Protein 8CK6 (pdb70)

Nearest PDB structures (foldseek):
  6yaq-assembly1_A  TM=1.002E+00  e=0.000E+00  Zea mays
  8cj9-assembly1_A  TM=9.916E-01  e=4.645E-101  Zea mays
  2qpm-assembly1_A  TM=9.496E-01  e=4.928E-70  Zea mays
  3c0p-assembly1_A  TM=9.517E-01  e=1.942E-69  Zea mays
  2q4w-assembly1_A  TM=9.193E-01  e=8.250E-58  Arabidopsis thaliana

InterPro domains:
  IPR006093 Oxygen oxidoreductase covalent FAD-binding site [PS00862] (68-103)
  IPR006094 FAD linked oxidase, N-terminal [PF01565] (68-212)
  IPR015345 Cytokinin dehydrogenase 1, FAD/cytokinin binding domain [PF09265] (244-527)
  IPR016164 FAD-linked oxidase-like, C-terminal [SSF55103] (244-527)
  IPR016166 FAD-binding domain, PCMH-type [PS51387] (64-243)
  IPR016167 FAD-binding, type PCMH, sub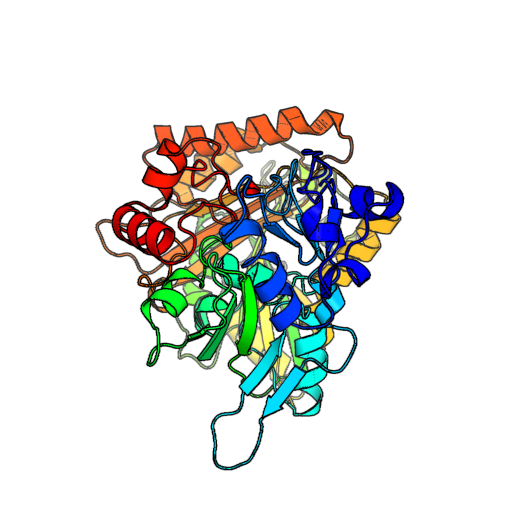domain 1 [G3DSA:3.30.43.10] (49-527)
  IPR016169 FAD-binding, type PCMH, subdomain 2 [G3DSA:3.30.465.10] (119-245)
  IPR016170 Cytokinin dehydrogenase, C-terminal domain superfamily [G3DSA:3.40.462.10] (246-486)
  IPR036318 FAD-binding, type PCMH-like superfamily [SSF56176] (44-242)
  IPR050432 FAD-linked Oxidoreductases in Biosynthesis Pathways [PTHR13878] (38-527)

Organism: Zea mays (NCBI:txid4577)

Solvent-accessible surface area: 20643 Å² total; per-residue (Å²): 113,23,32,62,112,0,97,71,58,77,18,22,99,61,19,119,79,77,85,111,19,14,53,162,3,0,35,9,23,0,83,61,60,182,23,53,7,74,0,5,0,20,0,29,62,30,50,25,0,0,28,0,0,112,33,0,18,110,16,113,62,53,7,32,0,0,28,38,25,87,6,48,26,18,51,4,19,11,3,0,73,47,0,0,0,0,44,9,45,19,4,29,179,37,141,62,42,100,21,36,46,71,146,84,73,106,32,42,0,23,0,2,2,7,24,36,3,8,41,0,2,137,24,0,49,199,91,41,17,1,3,27,3,5,14,35,27,2,51,31,10,0,9,36,10,0,16,31,0,1,20,1,1,4,0,2,50,34,0,0,3,2,34,6,18,66,35,0,36,1,1,1,1,55,1,103,109,15,70,0,18,88,136,91,69,40,53,0,2,18,2,6,0,3,2,9,13,7,2,4,4,9,4,43,0,57,3,84,6,42,112,17,11,114,83,0,22,18,0,19,0,0,4,33,73,13,34,36,0,5,148,13,0,27,72,11,0,68,68,75,140,50,176,60,20,1,41,2,1,4,0,23,6,42,3,22,89,22,12,88,98,29,94,189,63,52,47,18,10,56,38,74,33,16,69,110,0,26,42,10,0,60,153,134,33,107,55,18,0,2,4,0,4,0,0,16,37,22,64,129,49,82,73,142,43,1,76,162,104,8,126,45,3,23,98,93,20,70,31,25,119,49,27,50,13,75,71,56,20,51,6,62,104,0,2,28,22,30,69,80,47,2,122,73,71,108,105,80,55,14,24,123,9,10,7,0,47,13,9,2,2,0,7,83,74,64,5,84,66,0,2,87,8,0,5,101,55,60,0,119,100,9,51,17,32,56,61,8,14,0,8,1,1,3,39,81,87,24,38,93,159,11,6,10,23,17,4,84,30,164,109,125,20,48,6,0,0,2,0,11,0,27,1,13,0,106,50,71,127,64,24,86,89,6,53,180,41,9,127,30,0,55,52,27,5,80,182,36,55,4,79,22,19,17,24,47,9,38,55,84,55,51,92,17,0,100,137,11,4,38,113,30,32,90,100,8,37,99,9,8,68,115,22,1,61,93,7,4,2,8,41,13,17,126,4,37,100,112,134

Sequence (499 aa):
GLPGDLFGLGIASRIRTDSNSTAKAATDFGQMVRAAPEAVFHPATPADIAALVRRFSATSAAPFPVAPRGQGHSWRGQALAPGGVVVDMGSLGRGPRINVSAATGAEPFVDAGGEQLWVDVLRATLRHGLAPRVWTDYLRRLTVGGTLSNAGIGGQAFRHGPQIANVHELDVVTGTGEMMVTCSMDVNSDLFMAALGGLGQFGVITRARIRLEPAPKRVRWVRLAYTDVATFTKDQEFLISNRTSQVGFDYVEGQVQLNRSLVEGPKSTPFFSGADLARLAGLASRTGPTAIYYIEGAMYYTEDTAISVDKKMKALLDQLSFEPGFPFTKDVTFVQFLDRVREEERVLRSAGAWEVPHPWLNLFVPRRSRILDFDDGVFKALLKDANPAGIILMYPMNKDRWDDRMTAMTPATDDDDNVFYAVSFLWSALSADDVPQLERWNKAVLDFCDRSGIECKQYLPHYTSQDGWRRHFGAKWSRIAELKARYDPRALLSPGQRIFPVP

Structure (mmCIF, N/CA/C/O backbone):
data_8CK6
#
_entry.id   8CK6
#
_cell.length_a   101.700
_cell.length_b   101.700
_cell.length_c   128.080
_cell.angle_alpha   90.00
_cell.angle_beta   90.00
_cell.angle_gamma   120.00
#
_symmetry.space_group_name_H-M   'P 65'
#
loop_
_entity.id
_entity.type
_entity.pdbx_description
1 polymer 'cytokinin dehydrogenase'
2 non-polymer 1,2-ETHANEDIOL
3 non-polymer GLYCEROL
4 non-polymer 'FLAVIN-ADENINE DINUCLEOTIDE'
5 non-polymer 2-[[3,5-bis(chloranyl)phenyl]carbamoylamino]-4-methoxy-benzamide
6 water water
#
loop_
_atom_site.group_PDB
_atom_site.id
_atom_site.type_symbol
_atom_site.label_atom_id
_atom_site.label_alt_id
_atom_site.label_comp_id
_atom_site.label_asym_id
_atom_site.label_entity_id
_atom_site.label_seq_id
_atom_site.pdbx_PDB_ins_code
_atom_site.Cartn_x
_atom_site.Cartn_y
_atom_site.Cartn_z
_atom_site.occupancy
_atom_site.B_iso_or_equiv
_atom_site.auth_seq_id
_atom_site.auth_comp_id
_atom_site.auth_asym_id
_atom_site.auth_atom_id
_atom_site.pdbx_PDB_model_num
ATOM 1 N N . GLY A 1 32 ? -73.586 0.969 28.554 1.00 62.58 32 GLY A N 1
ATOM 2 C CA . GLY A 1 32 ? -72.993 0.735 27.241 1.00 61.61 32 GLY A CA 1
ATOM 3 C C . GLY A 1 32 ? -71.913 -0.329 27.248 1.00 62.59 32 GLY A C 1
ATOM 4 O O . GLY A 1 32 ? -72.060 -1.361 26.587 1.00 63.14 32 GLY A O 1
ATOM 5 N N . LEU A 1 33 ? -70.820 -0.083 27.998 1.00 55.35 33 LEU A N 1
ATOM 6 C CA . LEU A 1 33 ? -69.665 -0.986 28.123 1.00 53.37 33 LEU A CA 1
ATOM 7 C C . LEU A 1 33 ? -70.028 -2.345 28.790 1.00 57.95 33 LEU A C 1
ATOM 8 O O . LEU A 1 33 ? -70.995 -2.385 29.562 1.00 57.73 33 LEU A O 1
ATOM 13 N N . PRO A 1 34 ? -69.283 -3.461 28.528 1.00 53.79 34 PRO A N 1
ATOM 14 C CA . PRO A 1 34 ? -69.631 -4.746 29.177 1.00 52.65 34 PRO A CA 1
ATOM 15 C C . PRO A 1 34 ? -69.435 -4.689 30.687 1.00 53.82 34 PRO A C 1
ATOM 16 O O . PRO A 1 34 ? -68.458 -4.104 31.149 1.00 52.24 34 PRO A O 1
ATOM 20 N N . GLY A 1 35 ? -70.378 -5.273 31.437 1.00 49.43 35 GLY A N 1
ATOM 21 C CA . GLY A 1 35 ? -70.353 -5.304 32.895 1.00 47.48 35 GLY A CA 1
ATOM 22 C C . GLY A 1 35 ? -69.063 -5.816 33.501 1.00 49.42 35 GLY A C 1
ATOM 23 O O . GLY A 1 35 ? -68.565 -5.235 34.472 1.00 48.70 35 GLY A O 1
ATOM 24 N N . ASP A 1 36 ? -68.491 -6.886 32.905 1.00 45.51 36 ASP A N 1
ATOM 25 C CA . ASP A 1 36 ? -67.244 -7.532 33.353 1.00 45.93 36 ASP A CA 1
ATOM 26 C C . ASP A 1 36 ? -66.010 -6.612 33.379 1.00 49.87 36 ASP A C 1
ATOM 27 O O . ASP A 1 36 ? -65.070 -6.881 34.132 1.00 50.08 36 ASP A O 1
ATOM 32 N N . LEU A 1 37 ? -66.020 -5.529 32.574 1.00 45.75 37 LEU A N 1
ATOM 33 C CA . LEU A 1 37 ? -64.941 -4.533 32.509 1.00 45.32 37 LEU A CA 1
ATOM 34 C C . LEU A 1 37 ? -64.699 -3.895 33.889 1.00 47.41 37 LEU A C 1
ATOM 35 O O . LEU A 1 37 ? -63.549 -3.668 34.277 1.00 45.23 37 LEU A O 1
ATOM 40 N N . PHE A 1 38 ? -65.788 -3.672 34.650 1.00 45.17 38 PHE A N 1
ATOM 41 C CA . PHE A 1 38 ? -65.734 -3.057 35.974 1.00 45.47 38 PHE A CA 1
ATOM 42 C C . PHE A 1 38 ? -65.316 -4.030 37.100 1.00 49.33 38 PHE A C 1
ATOM 43 O O . PHE A 1 38 ? -65.082 -3.586 38.225 1.00 49.74 38 PHE A O 1
ATOM 51 N N . GLY A 1 39 ? -65.114 -5.305 36.757 1.00 45.01 39 GLY A N 1
ATOM 52 C CA . GLY A 1 39 ? -64.627 -6.323 37.678 1.00 44.37 39 GLY A CA 1
ATOM 53 C C . GLY A 1 39 ? -63.134 -6.560 37.550 1.00 47.58 39 GLY A C 1
ATOM 54 O O . GLY A 1 39 ? -62.542 -7.255 38.383 1.00 47.72 39 GLY A O 1
ATOM 55 N N . LEU A 1 40 ? -62.501 -5.967 36.511 1.00 41.75 40 LEU A N 1
ATOM 56 C CA . LEU A 1 40 ? -61.062 -6.119 36.253 1.00 40.23 40 LEU A CA 1
ATOM 57 C C . LEU A 1 40 ? -60.219 -5.365 37.269 1.00 42.36 40 LEU A C 1
ATOM 58 O O . LEU A 1 40 ? -60.688 -4.382 37.843 1.00 42.63 40 LEU A O 1
ATOM 63 N N . GLY A 1 41 ? -58.956 -5.767 37.419 1.00 37.02 41 GLY A N 1
ATOM 64 C CA . GLY A 1 41 ? -57.998 -5.052 38.259 1.00 37.07 41 GLY A CA 1
ATOM 65 C C . GLY A 1 41 ? -57.750 -3.620 37.773 1.00 42.37 41 GLY A C 1
ATOM 66 O O . GLY A 1 41 ? -57.504 -2.719 38.581 1.00 43.68 41 GLY A O 1
ATOM 67 N N . ILE A 1 42 ? -57.864 -3.385 36.447 1.00 36.30 42 ILE A N 1
ATOM 68 C CA . ILE A 1 42 ? -57.674 -2.045 35.839 1.00 36.19 42 ILE A CA 1
ATOM 69 C C . ILE A 1 42 ? -58.914 -1.120 36.021 1.00 40.61 42 ILE A C 1
ATOM 70 O O . ILE A 1 42 ? -58.832 0.074 35.704 1.00 39.46 42 ILE A O 1
ATOM 75 N N . ALA A 1 43 ? -60.050 -1.665 36.527 1.00 37.59 43 ALA A N 1
ATOM 76 C CA . ALA A 1 43 ? -61.281 -0.881 36.740 1.00 38.57 43 ALA A CA 1
ATOM 77 C C . ALA A 1 43 ? -61.105 0.301 37.732 1.00 41.29 43 ALA A C 1
ATOM 78 O O . ALA A 1 43 ? -61.866 1.259 37.657 1.00 40.60 43 ALA A O 1
ATOM 80 N N . SER A 1 44 ? -60.062 0.251 38.594 1.00 37.88 44 SER A N 1
ATOM 81 C CA . SER A 1 44 ? -59.690 1.325 39.525 1.00 38.98 44 SER A CA 1
ATOM 82 C C . SER A 1 44 ? -59.236 2.592 38.732 1.00 44.75 44 SER A C 1
ATOM 83 O O . SER A 1 44 ? -59.305 3.709 39.256 1.00 44.36 44 SER A O 1
ATOM 86 N N . ARG A 1 45 ? -58.762 2.397 37.481 1.00 39.63 45 ARG A N 1
ATOM 87 C CA . ARG A 1 45 ? -58.278 3.460 36.609 1.00 38.20 45 ARG A CA 1
ATOM 88 C C . ARG A 1 45 ? -59.337 3.912 35.557 1.00 41.93 45 ARG A C 1
ATOM 89 O O . ARG A 1 45 ? -59.035 4.711 34.662 1.00 41.15 45 ARG A O 1
ATOM 97 N N . ILE A 1 46 ? -60.573 3.411 35.672 1.00 38.81 46 ILE A N 1
ATOM 98 C CA . ILE A 1 46 ? -61.663 3.787 34.771 1.00 39.39 46 ILE A CA 1
ATOM 99 C C . ILE A 1 46 ? -62.511 4.910 35.423 1.00 45.66 46 ILE A C 1
ATOM 100 O O . ILE A 1 46 ? -63.076 4.705 36.498 1.00 45.02 46 ILE A O 1
ATOM 105 N N . ARG A 1 47 ? -62.570 6.093 34.779 1.00 41.37 47 ARG A N 1
ATOM 106 C CA . ARG A 1 47 ? -63.358 7.236 35.249 1.00 40.50 47 ARG A CA 1
ATOM 107 C C . ARG A 1 47 ? -64.611 7.328 34.381 1.00 46.57 47 ARG A C 1
ATOM 108 O O . ARG A 1 47 ? -64.507 7.332 33.156 1.00 46.64 47 ARG A O 1
ATOM 116 N N . THR A 1 48 ? -65.802 7.318 35.006 1.00 45.36 48 THR A N 1
ATOM 117 C CA . THR A 1 48 ? -67.093 7.350 34.291 1.00 45.64 48 THR A CA 1
ATOM 118 C C . THR A 1 48 ? -67.955 8.596 34.600 1.00 49.81 48 THR A C 1
ATOM 119 O O . THR A 1 48 ? -69.061 8.706 34.055 1.00 48.55 48 THR A O 1
ATOM 123 N N . ASP A 1 49 ? -67.467 9.512 35.481 1.00 47.58 49 ASP A N 1
ATOM 124 C CA . ASP A 1 49 ? -68.205 10.728 35.832 1.00 47.87 49 ASP A CA 1
ATOM 125 C C . ASP A 1 49 ? -68.238 11.676 34.643 1.00 55.13 49 ASP A C 1
ATOM 126 O O . ASP A 1 49 ? -67.240 11.787 33.915 1.00 54.62 49 ASP A O 1
ATOM 131 N N . SER A 1 50 ? -69.388 12.361 34.457 1.00 52.47 50 SER A N 1
ATOM 132 C CA . SER A 1 50 ? -69.641 13.313 33.377 1.00 51.77 50 SER A CA 1
ATOM 133 C C . SER A 1 50 ? -68.516 14.326 33.239 1.00 53.45 50 SER A C 1
ATOM 134 O O . SER A 1 50 ? -68.076 14.568 32.126 1.00 54.15 50 SER A O 1
ATOM 137 N N . ASN A 1 51 ? -67.971 14.825 34.364 1.00 48.04 51 ASN A N 1
ATOM 138 C CA . ASN A 1 51 ? -66.854 15.772 34.371 1.00 47.29 51 ASN A CA 1
ATOM 139 C C . ASN A 1 51 ? -65.570 15.221 33.738 1.00 49.25 51 ASN A C 1
ATOM 140 O O . ASN A 1 51 ? -64.868 15.958 33.032 1.00 48.48 51 ASN A O 1
ATOM 145 N N . SER A 1 52 ? -65.291 13.920 33.958 1.00 43.58 52 SER A N 1
ATOM 146 C CA . SER A 1 52 ? -64.133 13.224 33.385 1.00 42.41 52 SER A CA 1
ATOM 147 C C . SER A 1 52 ? -64.324 12.962 31.872 1.00 43.95 52 SER A C 1
ATOM 148 O O . SER A 1 52 ? -63.419 13.271 31.087 1.00 43.16 52 SER A O 1
ATOM 151 N N . THR A 1 53 ? -65.495 12.416 31.473 1.00 39.83 53 THR A N 1
ATOM 152 C CA . THR A 1 53 ? -65.803 12.083 30.077 1.00 40.36 53 THR A CA 1
ATOM 153 C C . THR A 1 53 ? -65.930 13.314 29.172 1.00 49.24 53 THR A C 1
ATOM 154 O O . THR A 1 53 ? -65.593 13.229 27.980 1.00 50.59 53 THR A O 1
ATOM 158 N N . ALA A 1 54 ? -66.426 14.449 29.723 1.00 45.28 54 ALA A N 1
ATOM 159 C CA . ALA A 1 54 ? -66.586 15.700 28.986 1.00 44.28 54 ALA A CA 1
ATOM 160 C C . ALA A 1 54 ? -65.225 16.229 28.570 1.00 45.86 54 ALA A C 1
ATOM 161 O O . ALA A 1 54 ? -65.109 16.782 27.484 1.00 46.42 54 ALA A O 1
ATOM 163 N N . LYS A 1 55 ? -64.189 16.027 29.410 1.00 39.49 55 LYS A N 1
ATOM 164 C CA . LYS A 1 55 ? -62.822 16.447 29.120 1.00 38.76 55 LYS A CA 1
ATOM 165 C C . LYS A 1 55 ? -62.199 15.687 27.920 1.00 41.58 55 LYS A C 1
ATOM 166 O O . LYS A 1 55 ? -61.127 16.078 27.439 1.00 41.11 55 LYS A O 1
ATOM 172 N N . ALA A 1 56 ? -62.864 14.603 27.458 1.00 37.03 56 ALA A N 1
ATOM 173 C CA . ALA A 1 56 ? -62.423 13.746 26.347 1.00 35.92 56 ALA A CA 1
ATOM 174 C C . ALA A 1 56 ? -63.497 13.648 25.232 1.00 38.08 56 ALA A C 1
ATOM 175 O O . ALA A 1 56 ? -63.382 12.806 24.344 1.00 36.00 56 ALA A O 1
ATOM 177 N N . ALA A 1 57 ? -64.510 14.543 25.265 1.00 35.44 57 ALA A N 1
ATOM 178 C CA . ALA A 1 57 ? -65.640 14.599 24.328 1.00 35.53 57 ALA A CA 1
ATOM 179 C C . ALA A 1 57 ? -65.413 15.532 23.093 1.00 39.37 57 ALA A C 1
ATOM 180 O O . ALA A 1 57 ? -66.141 15.431 22.101 1.00 38.32 57 ALA A O 1
ATOM 182 N N . THR A 1 58 ? -64.446 16.460 23.179 1.00 35.13 58 THR A N 1
ATOM 183 C CA . THR A 1 58 ? -64.154 17.427 22.105 1.00 34.23 58 THR A CA 1
ATOM 184 C C . THR A 1 58 ? -62.630 17.468 21.854 1.00 35.60 58 THR A C 1
ATOM 185 O O . THR A 1 58 ? -61.870 16.903 22.639 1.00 34.09 58 THR A O 1
ATOM 189 N N . ASP A 1 59 ? -62.184 18.201 20.811 1.00 30.05 59 ASP A N 1
ATOM 190 C CA . ASP A 1 59 ? -60.752 18.347 20.543 1.00 28.28 59 ASP A CA 1
ATOM 191 C C . ASP A 1 59 ? -60.419 19.808 20.216 1.00 31.14 59 ASP A C 1
ATOM 192 O O . ASP A 1 59 ? -61.298 20.673 20.292 1.00 29.18 59 ASP A O 1
ATOM 197 N N . PHE A 1 60 ? -59.190 20.071 19.776 1.00 26.99 60 PHE A N 1
ATOM 198 C CA . PHE A 1 60 ? -58.751 21.413 19.392 1.00 26.86 60 PHE A CA 1
ATOM 199 C C . PHE A 1 60 ? -59.607 22.051 18.254 1.00 30.30 60 PHE A C 1
ATOM 200 O O . PHE A 1 60 ? -59.717 23.283 18.175 1.00 28.31 60 PHE A O 1
ATOM 208 N N . GLY A 1 61 ? -60.208 21.211 17.408 1.00 26.67 61 GLY A N 1
ATOM 209 C CA . GLY A 1 61 ? -61.046 21.679 16.310 1.00 27.24 61 GLY A CA 1
ATOM 210 C C . GLY A 1 61 ? -62.302 22.396 16.754 1.00 32.82 61 GLY A C 1
ATOM 211 O O . GLY A 1 61 ? -62.745 23.323 16.077 1.00 31.93 61 GLY A O 1
ATOM 212 N N . GLN A 1 62 ? -62.876 21.962 17.894 1.00 31.50 62 GLN A N 1
ATOM 213 C CA . GLN A 1 62 ? -64.102 22.506 18.518 1.00 32.09 62 GLN A CA 1
ATOM 214 C C . GLN A 1 62 ? -65.298 22.442 17.569 1.00 37.07 62 GLN A C 1
ATOM 215 O O . GLN A 1 62 ? -66.142 23.323 17.571 1.00 38.44 62 GLN A O 1
ATOM 221 N N . MET A 1 63 ? -65.379 21.386 16.766 1.00 34.69 63 MET A N 1
ATOM 222 C CA . MET A 1 63 ? -66.475 21.227 15.813 1.00 33.92 63 MET A CA 1
ATOM 223 C C . MET A 1 63 ? -67.188 19.901 16.014 1.00 45.19 63 MET A C 1
ATOM 224 O O . MET A 1 63 ? -68.387 19.831 15.766 1.00 45.42 63 MET A O 1
ATOM 229 N N . VAL A 1 64 ? -66.439 18.840 16.390 1.00 45.84 64 VAL A N 1
ATOM 230 C CA . VAL A 1 64 ? -66.957 17.474 16.589 1.00 46.99 64 VAL A CA 1
ATOM 231 C C . VAL A 1 64 ? -67.113 17.217 18.089 1.00 53.12 64 VAL A C 1
ATOM 232 O O . VAL A 1 64 ? -66.157 17.386 18.851 1.00 52.81 64 VAL A O 1
ATOM 236 N N . ARG A 1 65 ? -68.314 16.812 18.513 1.00 50.28 65 ARG A N 1
ATOM 237 C CA . ARG A 1 65 ? -68.559 16.493 19.917 1.00 49.92 65 ARG A CA 1
ATOM 238 C C . ARG A 1 65 ? -69.103 15.065 20.024 1.00 53.01 65 ARG A C 1
ATOM 239 O O . ARG A 1 65 ? -70.136 14.755 19.426 1.00 53.30 65 ARG A O 1
ATOM 247 N N . ALA A 1 66 ? -68.364 14.183 20.733 1.00 46.60 66 ALA A N 1
ATOM 248 C CA . ALA A 1 66 ? -68.731 12.774 20.912 1.00 44.32 66 ALA A CA 1
ATOM 249 C C . ALA A 1 66 ? -68.085 12.230 22.184 1.00 44.86 66 ALA A C 1
ATOM 250 O O . ALA A 1 66 ? -66.924 11.800 22.162 1.00 42.39 66 ALA A O 1
ATOM 252 N N . ALA A 1 67 ? -68.825 12.307 23.315 1.00 39.88 67 ALA A N 1
ATOM 253 C CA . ALA A 1 67 ? -68.342 11.836 24.615 1.00 38.16 67 ALA A CA 1
ATOM 254 C C . ALA A 1 67 ? -68.120 10.324 24.641 1.00 37.97 67 ALA A C 1
ATOM 255 O O . ALA A 1 67 ? -68.930 9.585 24.083 1.00 38.29 67 ALA A O 1
ATOM 257 N N . PRO A 1 68 ? -67.043 9.825 25.274 1.00 33.22 68 PRO A N 1
ATOM 258 C CA . PRO A 1 68 ? -66.879 8.371 25.356 1.00 33.40 68 PRO A CA 1
ATOM 259 C C . PRO A 1 68 ? -67.733 7.824 26.514 1.00 39.90 68 PRO A C 1
ATOM 260 O O . PRO A 1 68 ? -68.249 8.600 27.327 1.00 38.41 68 PRO A O 1
ATOM 264 N N . GLU A 1 69 ? -67.833 6.488 26.621 1.00 37.94 69 GLU A N 1
ATOM 265 C CA . GLU A 1 69 ? -68.530 5.843 27.731 1.00 37.59 69 GLU A CA 1
ATOM 266 C C . GLU A 1 69 ? -67.697 5.998 29.000 1.00 42.24 69 GLU A C 1
ATOM 267 O O . GLU A 1 69 ? -68.256 6.130 30.092 1.00 43.57 69 GLU A O 1
ATOM 273 N N . ALA A 1 70 ? -66.356 6.039 28.854 1.00 36.20 70 ALA A N 1
ATOM 274 C CA . ALA A 1 70 ? -65.438 6.183 29.983 1.00 35.39 70 ALA A CA 1
ATOM 275 C C . ALA A 1 70 ? -64.109 6.705 29.515 1.00 36.57 70 ALA A C 1
ATOM 276 O O . ALA A 1 70 ? -63.786 6.613 28.333 1.00 34.79 70 ALA A O 1
ATOM 278 N N . VAL A 1 71 ? -63.323 7.218 30.451 1.00 33.34 71 VAL A N 1
ATOM 279 C CA . VAL A 1 71 ? -61.955 7.665 30.214 1.00 32.62 71 VAL A CA 1
ATOM 280 C C . VAL A 1 71 ? -61.089 6.775 31.094 1.00 37.84 71 VAL A C 1
ATOM 281 O O . VAL A 1 71 ? -61.348 6.649 32.308 1.00 36.65 71 VAL A O 1
ATOM 285 N N . PHE A 1 72 ? -60.082 6.132 30.471 1.00 32.62 72 PHE A N 1
ATOM 286 C CA . PHE A 1 72 ? -59.151 5.251 31.148 1.00 30.65 72 PHE A CA 1
ATOM 287 C C . PHE A 1 72 ? -57.913 6.035 31.437 1.00 35.24 72 PHE A C 1
ATOM 288 O O . PHE A 1 72 ? -57.412 6.758 30.564 1.00 35.51 72 PHE A O 1
ATOM 296 N N . HIS A 1 73 ? -57.440 5.933 32.687 1.00 31.21 73 HIS A N 1
ATOM 297 C CA . HIS A 1 73 ? -56.259 6.616 33.180 1.00 32.03 73 HIS A CA 1
ATOM 298 C C . HIS A 1 73 ? -55.203 5.558 33.553 1.00 37.78 73 HIS A C 1
ATOM 299 O O . HIS A 1 73 ? -55.035 5.246 34.734 1.00 39.42 73 HIS A O 1
ATOM 306 N N . PRO A 1 74 ? -54.491 4.982 32.558 1.00 32.28 74 PRO A N 1
ATOM 307 C CA . PRO A 1 74 ? -53.517 3.926 32.865 1.00 31.78 74 PRO A CA 1
ATOM 308 C C . PRO A 1 74 ? -52.318 4.405 33.668 1.00 37.65 74 PRO A C 1
ATOM 309 O O . PRO A 1 74 ? -51.736 5.454 33.368 1.00 37.12 74 PRO A O 1
ATOM 313 N N . ALA A 1 75 ? -51.911 3.608 34.668 1.00 33.37 75 ALA A N 1
ATOM 314 C CA . ALA A 1 75 ? -50.726 3.948 35.438 1.00 32.60 75 ALA A CA 1
ATOM 315 C C . ALA A 1 75 ? -49.503 3.473 34.668 1.00 34.53 75 ALA A C 1
ATOM 316 O O . ALA A 1 75 ? -48.411 4.006 34.854 1.00 35.09 75 ALA A O 1
ATOM 318 N N . THR A 1 76 ? -49.675 2.447 33.816 1.00 30.00 76 THR A N 1
ATOM 319 C CA . THR A 1 76 ? -48.548 1.850 33.077 1.00 30.88 76 THR A CA 1
ATOM 320 C C . THR A 1 76 ? -48.972 1.418 31.663 1.00 33.43 76 THR A C 1
ATOM 321 O O . THR A 1 76 ? -50.157 1.147 31.456 1.00 34.11 76 THR A O 1
ATOM 325 N N . PRO A 1 77 ? -48.018 1.209 30.726 1.00 30.64 77 PRO A N 1
ATOM 326 C CA . PRO A 1 77 ? -48.393 0.651 29.414 1.00 30.52 77 PRO A CA 1
ATOM 327 C C . PRO A 1 77 ? -49.080 -0.739 29.517 1.00 34.43 77 PRO A C 1
ATOM 328 O O . PRO A 1 77 ? -49.940 -1.037 28.698 1.00 32.85 77 PRO A O 1
ATOM 332 N N . ALA A 1 78 ? -48.734 -1.579 30.537 1.00 32.88 78 ALA A N 1
ATOM 333 C CA . ALA A 1 78 ? -49.390 -2.897 30.747 1.00 32.78 78 ALA A CA 1
ATOM 334 C C . ALA A 1 78 ? -50.909 -2.738 30.995 1.00 34.29 78 ALA A C 1
ATOM 335 O O . ALA A 1 78 ? -51.683 -3.577 30.537 1.00 32.93 78 ALA A O 1
ATOM 337 N N . ASP A 1 79 ? -51.338 -1.627 31.661 1.00 32.02 79 ASP A N 1
ATOM 338 C CA . ASP A 1 79 ? -52.770 -1.325 31.869 1.00 31.21 79 ASP A CA 1
ATOM 339 C C . ASP A 1 79 ? -53.463 -1.088 30.526 1.00 31.34 79 ASP A C 1
ATOM 340 O O . ASP A 1 79 ? -54.612 -1.507 30.355 1.00 30.89 79 ASP A O 1
ATOM 345 N N . ILE A 1 80 ? -52.790 -0.398 29.580 1.00 28.78 80 ILE A N 1
ATOM 346 C CA . ILE A 1 80 ? -53.353 -0.187 28.222 1.00 27.59 80 ILE A CA 1
ATOM 347 C C . ILE A 1 80 ? -53.530 -1.551 27.529 1.00 31.41 80 ILE A C 1
ATOM 348 O O . ILE A 1 80 ? -54.599 -1.829 26.992 1.00 31.70 80 ILE A O 1
ATOM 353 N N . ALA A 1 81 ? -52.489 -2.404 27.563 1.00 30.21 81 ALA A N 1
ATOM 354 C CA . ALA A 1 81 ? -52.556 -3.771 26.995 1.00 30.50 81 ALA A CA 1
ATOM 355 C C . ALA A 1 81 ? -53.742 -4.558 27.566 1.00 33.36 81 ALA A C 1
ATOM 356 O O . ALA A 1 81 ? -54.490 -5.157 26.793 1.00 32.73 81 ALA A O 1
ATOM 358 N N . ALA A 1 82 ? -53.960 -4.480 28.906 1.00 30.90 82 ALA A N 1
ATOM 359 C CA . ALA A 1 82 ? -55.061 -5.168 29.601 1.00 30.69 82 ALA A CA 1
ATOM 360 C C . ALA A 1 82 ? -56.410 -4.658 29.141 1.00 33.57 82 ALA A C 1
ATOM 361 O O . ALA A 1 82 ? -57.304 -5.470 28.896 1.00 31.42 82 ALA A O 1
ATOM 363 N N . LEU A 1 83 ? -56.554 -3.312 28.950 1.00 30.55 83 LEU A N 1
ATOM 364 C CA . LEU A 1 83 ? -57.812 -2.753 28.425 1.00 30.10 83 LEU A CA 1
ATOM 365 C C . LEU A 1 83 ? -58.068 -3.225 27.003 1.00 31.96 83 LEU A C 1
ATOM 366 O O . LEU A 1 83 ? -59.193 -3.645 26.701 1.00 31.23 83 LEU A O 1
ATOM 371 N N . VAL A 1 84 ? -57.031 -3.135 26.111 1.00 29.07 84 VAL A N 1
ATOM 372 C CA . VAL A 1 84 ? -57.165 -3.533 24.700 1.00 29.06 84 VAL A CA 1
ATOM 373 C C . VAL A 1 84 ? -57.502 -5.045 24.585 1.00 33.43 84 VAL A C 1
ATOM 374 O O . VAL A 1 84 ? -58.395 -5.409 23.817 1.00 31.20 84 VAL A O 1
ATOM 378 N N A ARG A 1 85 ? -56.801 -5.890 25.367 0.50 31.39 85 ARG A N 1
ATOM 379 N N B ARG A 1 85 ? -56.798 -5.897 25.360 0.50 31.70 85 ARG A N 1
ATOM 380 C CA A ARG A 1 85 ? -56.992 -7.345 25.420 0.50 31.98 85 ARG A CA 1
ATOM 381 C CA B ARG A 1 85 ? -57.026 -7.348 25.370 0.50 32.42 85 ARG A CA 1
ATOM 382 C C A ARG A 1 85 ? -58.425 -7.686 25.829 0.50 36.06 85 ARG A C 1
ATOM 383 C C B ARG A 1 85 ? -58.449 -7.681 25.812 0.50 36.22 85 ARG A C 1
ATOM 384 O O A ARG A 1 85 ? -59.032 -8.561 25.215 0.50 35.71 85 ARG A O 1
ATOM 385 O O B ARG A 1 85 ? -59.075 -8.546 25.202 0.50 35.81 85 ARG A O 1
ATOM 400 N N . PHE A 1 86 ? -58.970 -6.970 26.840 1.00 33.38 86 PHE A N 1
ATOM 401 C CA . PHE A 1 86 ? -60.346 -7.176 27.334 1.00 33.03 86 PHE A CA 1
ATOM 402 C C . PHE A 1 86 ? -61.348 -6.892 26.219 1.00 35.51 86 PHE A C 1
ATOM 403 O O . PHE A 1 86 ? -62.192 -7.737 25.947 1.00 35.08 86 PHE A O 1
ATOM 411 N N . SER A 1 87 ? -61.239 -5.723 25.562 1.00 32.56 87 SER A N 1
ATOM 412 C CA . SER A 1 87 ? -62.100 -5.375 24.429 1.00 32.84 87 SER A CA 1
ATOM 413 C C . SER A 1 87 ? -61.957 -6.387 23.277 1.00 37.72 87 SER A C 1
ATOM 414 O O . SER A 1 87 ? -62.969 -6.850 22.741 1.00 37.31 87 SER A O 1
ATOM 417 N N . ALA A 1 88 ? -60.710 -6.747 22.920 1.00 35.56 88 ALA A N 1
ATOM 418 C CA . ALA A 1 88 ? -60.426 -7.661 21.806 1.00 36.12 88 ALA A CA 1
ATOM 419 C C . ALA A 1 88 ? -60.942 -9.067 22.015 1.00 42.79 88 ALA A C 1
ATOM 420 O O . ALA A 1 88 ? -61.220 -9.750 21.025 1.00 43.39 88 ALA A O 1
ATOM 422 N N . THR A 1 89 ? -61.056 -9.517 23.285 1.00 39.83 89 THR A N 1
ATOM 423 C CA . THR A 1 89 ? -61.537 -10.876 23.578 1.00 40.31 89 THR A CA 1
ATOM 424 C C . THR A 1 89 ? -63.018 -10.901 24.013 1.00 46.36 89 THR A C 1
ATOM 425 O O . THR A 1 89 ? -63.568 -11.989 24.200 1.00 46.88 89 THR A O 1
ATOM 429 N N . SER A 1 90 ? -63.661 -9.725 24.174 1.00 43.93 90 SER A N 1
ATOM 430 C CA . SER A 1 90 ? -65.058 -9.659 24.626 1.00 45.28 90 SER A CA 1
ATOM 431 C C . SER A 1 90 ? -66.092 -10.035 23.549 1.00 51.49 90 SER A C 1
ATOM 432 O O . SER A 1 90 ? -65.776 -10.077 22.355 1.00 50.50 90 SER A O 1
ATOM 435 N N . ALA A 1 91 ? -67.330 -10.320 24.000 1.00 50.87 91 ALA A N 1
ATOM 436 C CA . ALA A 1 91 ? -68.490 -10.664 23.170 1.00 51.76 91 ALA A CA 1
ATOM 437 C C . ALA A 1 91 ? -68.984 -9.409 22.445 1.00 56.47 91 ALA A C 1
ATOM 438 O O . ALA A 1 91 ? -69.532 -9.498 21.342 1.00 56.75 91 ALA A O 1
ATOM 440 N N . ALA A 1 92 ? -68.774 -8.242 23.075 1.00 52.75 92 ALA A N 1
ATOM 441 C CA . ALA A 1 92 ? -69.153 -6.933 22.546 1.00 52.34 92 ALA A CA 1
ATOM 442 C C . ALA A 1 92 ? -67.911 -5.990 22.515 1.00 52.62 92 ALA A C 1
ATOM 443 O O . ALA A 1 92 ? -67.754 -5.146 23.405 1.00 50.95 92 ALA A O 1
ATOM 445 N N . PRO A 1 93 ? -66.998 -6.160 21.520 1.00 48.64 93 PRO A N 1
ATOM 446 C CA . PRO A 1 93 ? -65.796 -5.289 21.450 1.00 47.41 93 PRO A CA 1
ATOM 447 C C . PRO A 1 93 ? -66.125 -3.805 21.396 1.00 48.15 93 PRO A C 1
ATOM 448 O O . PRO A 1 93 ? -67.099 -3.394 20.751 1.00 49.06 93 PRO A O 1
ATOM 452 N N . PHE A 1 94 ? -65.322 -3.003 22.084 1.00 40.16 94 PHE A N 1
ATOM 453 C CA . PHE A 1 94 ? -65.573 -1.575 22.129 1.00 37.83 94 PHE A CA 1
ATOM 454 C C . PHE A 1 94 ? -64.386 -0.758 21.630 1.00 39.97 94 PHE A C 1
ATOM 455 O O . PHE A 1 94 ? -63.242 -1.163 21.849 1.00 38.00 94 PHE A O 1
ATOM 463 N N . PRO A 1 95 ? -64.649 0.426 21.011 1.00 36.50 95 PRO A N 1
ATOM 464 C CA . PRO A 1 95 ? -63.533 1.281 20.558 1.00 35.86 95 PRO A CA 1
ATOM 465 C C . PRO A 1 95 ? -62.634 1.762 21.687 1.00 36.85 95 PRO A C 1
ATOM 466 O O . PRO A 1 95 ? -63.089 1.998 22.809 1.00 35.76 95 PRO A O 1
ATOM 470 N N . VAL A 1 96 ? -61.339 1.868 21.381 1.00 31.55 96 VAL A N 1
ATOM 471 C CA . VAL A 1 96 ? -60.311 2.336 22.296 1.00 31.53 96 VAL A CA 1
ATOM 472 C C . VAL A 1 96 ? -59.534 3.404 21.533 1.00 34.42 96 VAL A C 1
ATOM 473 O O . VAL A 1 96 ? -58.970 3.114 20.469 1.00 33.17 96 VAL A O 1
ATOM 477 N N . ALA A 1 97 ? -59.532 4.641 22.052 1.00 30.54 97 ALA A N 1
ATOM 478 C CA . ALA A 1 97 ? -58.811 5.725 21.399 1.00 29.97 97 ALA A CA 1
ATOM 479 C C . ALA A 1 97 ? -57.826 6.399 22.320 1.00 32.92 97 ALA A C 1
ATOM 480 O O . ALA A 1 97 ? -58.244 7.049 23.281 1.00 33.79 97 ALA A O 1
ATOM 482 N N . PRO A 1 98 ? -56.502 6.297 22.076 1.00 28.01 98 PRO A N 1
ATOM 483 C CA . PRO A 1 98 ? -55.578 7.058 22.926 1.00 26.90 98 PRO A CA 1
ATOM 484 C C . PRO A 1 98 ? -55.771 8.551 22.658 1.00 30.71 98 PRO A C 1
ATOM 485 O O . PRO A 1 98 ? -56.089 8.944 21.538 1.00 30.82 98 PRO A O 1
ATOM 489 N N . ARG A 1 99 ? -55.610 9.365 23.685 1.00 27.89 99 ARG A N 1
ATOM 490 C CA . ARG A 1 99 ? -55.722 10.812 23.562 1.00 27.37 99 ARG A CA 1
ATOM 491 C C . ARG A 1 99 ? -54.472 11.392 24.155 1.00 30.38 99 ARG A C 1
ATOM 492 O O . ARG A 1 99 ? -54.170 11.137 25.326 1.00 30.69 99 ARG A O 1
ATOM 500 N N . GLY A 1 100 ? -53.733 12.121 23.325 1.00 25.95 100 GLY A N 1
ATOM 501 C CA . GLY A 1 100 ? -52.538 12.832 23.731 1.00 26.16 100 GLY A CA 1
ATOM 502 C C . GLY A 1 100 ? -52.986 14.166 24.302 1.00 31.97 100 GLY A C 1
ATOM 503 O O . GLY A 1 100 ? -53.608 14.216 25.370 1.00 31.93 100 GLY A O 1
ATOM 504 N N . GLN A 1 101 ? -52.758 15.240 23.552 1.00 26.89 101 GLN A N 1
ATOM 505 C CA . GLN A 1 101 ? -53.162 16.588 23.939 1.00 25.48 101 GLN A CA 1
ATOM 506 C C . GLN A 1 101 ? -54.469 17.010 23.261 1.00 29.00 101 GLN A C 1
ATOM 507 O O . GLN A 1 101 ? -54.961 18.117 23.499 1.00 28.41 101 GLN A O 1
ATOM 513 N N . GLY A 1 102 ? -55.035 16.121 22.440 1.00 25.23 102 GLY A N 1
ATOM 514 C CA . GLY A 1 102 ? -56.257 16.420 21.691 1.00 25.40 102 GLY A CA 1
ATOM 515 C C . GLY A 1 102 ? -56.050 17.527 20.668 1.00 29.38 102 GLY A C 1
ATOM 516 O O . GLY A 1 102 ? -56.994 18.256 20.329 1.00 27.54 102 GLY A O 1
ATOM 517 N N . HIS A 1 103 ? -54.804 17.661 20.168 1.00 26.24 103 HIS A N 1
ATOM 518 C CA . HIS A 1 103 ? -54.464 18.650 19.150 1.00 26.22 103 HIS A CA 1
ATOM 519 C C . HIS A 1 103 ? -54.736 18.169 17.724 1.00 34.22 103 HIS A C 1
ATOM 520 O O . HIS A 1 103 ? -53.880 18.275 16.847 1.00 39.13 103 HIS A O 1
ATOM 527 N N . SER A 1 104 ? -55.894 17.550 17.533 1.00 29.39 104 SER A N 1
ATOM 528 C CA . SER A 1 104 ? -56.433 17.086 16.274 1.00 29.17 104 SER A CA 1
ATOM 529 C C . SER A 1 104 ? -57.753 17.842 16.157 1.00 30.73 104 SER A C 1
ATOM 530 O O . SER A 1 104 ? -58.213 18.397 17.158 1.00 28.94 104 SER A O 1
ATOM 533 N N . TRP A 1 105 ? -58.293 17.985 14.953 1.00 26.95 105 TRP A N 1
ATOM 534 C CA . TRP A 1 105 ? -59.473 18.827 14.775 1.00 27.25 105 TRP A CA 1
ATOM 535 C C . TRP A 1 105 ? -60.630 18.158 14.035 1.00 30.76 105 TRP A C 1
ATOM 536 O O . TRP A 1 105 ? -61.635 18.820 13.777 1.00 30.15 105 TRP A O 1
ATOM 547 N N . ARG A 1 106 ? -60.535 16.845 13.750 1.00 27.01 106 ARG A N 1
ATOM 548 C CA . ARG A 1 106 ? -61.623 16.155 13.049 1.00 26.42 106 ARG A CA 1
ATOM 549 C C . ARG A 1 106 ? -62.180 14.942 13.827 1.00 31.29 106 ARG A C 1
ATOM 550 O O . ARG A 1 106 ? -62.730 14.024 13.208 1.00 30.89 106 ARG A O 1
ATOM 558 N N . GLY A 1 107 ? -62.030 14.945 15.163 1.00 27.88 107 GLY A N 1
ATOM 559 C CA . GLY A 1 107 ? -62.528 13.867 16.018 1.00 27.08 107 GLY A CA 1
ATOM 560 C C . GLY A 1 107 ? -61.701 12.591 16.012 1.00 31.09 107 GLY A C 1
ATOM 561 O O . GLY A 1 107 ? -62.190 11.528 16.426 1.00 30.23 107 GLY A O 1
ATOM 562 N N . GLN A 1 108 ? -60.430 12.684 15.594 1.00 26.79 108 GLN A N 1
ATOM 563 C CA . GLN A 1 108 ? -59.548 11.515 15.528 1.00 26.69 108 GLN A CA 1
ATOM 564 C C . GLN A 1 108 ? -59.295 10.837 16.894 1.00 31.51 108 GLN A C 1
ATOM 565 O O . GLN A 1 108 ? -59.056 9.634 16.927 1.00 30.12 108 GLN A O 1
ATOM 571 N N . ALA A 1 109 ? -59.314 11.606 17.999 1.00 29.38 109 ALA A N 1
ATOM 572 C CA . ALA A 1 109 ? -59.044 11.080 19.353 1.00 29.66 109 ALA A CA 1
ATOM 573 C C . ALA A 1 109 ? -60.308 10.752 20.177 1.00 34.23 109 ALA A C 1
ATOM 574 O O . ALA A 1 109 ? -60.209 10.448 21.368 1.00 34.59 109 ALA A O 1
ATOM 576 N N . LEU A 1 110 ? -61.478 10.776 19.536 1.00 31.33 110 LEU A N 1
ATOM 577 C CA . LEU A 1 110 ? -62.749 10.536 20.197 1.00 32.18 110 LEU A CA 1
ATOM 578 C C . LEU A 1 110 ? -63.175 9.102 20.075 1.00 36.96 110 LEU A C 1
ATOM 579 O O . LEU A 1 110 ? -62.928 8.470 19.048 1.00 35.44 110 LEU A O 1
ATOM 584 N N . ALA A 1 111 ? -63.809 8.576 21.140 1.00 36.60 111 ALA A N 1
ATOM 585 C CA . ALA A 1 111 ? -64.294 7.199 21.161 1.00 37.47 111 ALA A CA 1
ATOM 586 C C . ALA A 1 111 ? -65.764 7.084 21.644 1.00 44.21 111 ALA A C 1
ATOM 587 O O . ALA A 1 111 ? -66.010 6.470 22.689 1.00 43.36 111 ALA A O 1
ATOM 589 N N . PRO A 1 112 ? -66.762 7.627 20.891 1.00 42.88 112 PRO A N 1
ATOM 590 C CA . PRO A 1 112 ? -68.164 7.415 21.292 1.00 42.66 112 PRO A CA 1
ATOM 591 C C . PRO A 1 112 ? -68.464 5.915 21.261 1.00 43.98 112 PRO A C 1
ATOM 592 O O . PRO A 1 112 ? -68.012 5.202 20.352 1.00 41.70 112 PRO A O 1
ATOM 596 N N . GLY A 1 113 ? -69.157 5.441 22.292 1.00 40.49 113 GLY A N 1
ATOM 597 C CA . GLY A 1 113 ? -69.489 4.026 22.429 1.00 39.69 113 GLY A CA 1
ATOM 598 C C . GLY A 1 113 ? -68.331 3.209 22.957 1.00 41.91 113 GLY A C 1
ATOM 599 O O . GLY A 1 113 ? -68.442 1.991 23.074 1.00 43.53 113 GLY A O 1
ATOM 600 N N . GLY A 1 114 ? -67.235 3.887 23.307 1.00 36.40 114 GLY A N 1
ATOM 601 C CA . GLY A 1 114 ? -66.015 3.250 23.778 1.00 34.74 114 GLY A CA 1
ATOM 602 C C . GLY A 1 114 ? -65.294 3.947 24.903 1.00 37.38 114 GLY A C 1
ATOM 603 O O . GLY A 1 114 ? -65.904 4.651 25.717 1.00 37.92 114 GLY A O 1
ATOM 604 N N . VAL A 1 115 ? -63.983 3.714 24.965 1.00 31.61 115 VAL A N 1
ATOM 605 C CA . VAL A 1 115 ? -63.115 4.240 26.006 1.00 31.26 115 VAL A CA 1
ATOM 606 C C . VAL A 1 115 ? -61.994 5.102 25.404 1.00 34.17 115 VAL A C 1
ATOM 607 O O . VAL A 1 115 ? -61.272 4.647 24.524 1.00 33.74 115 VAL A O 1
ATOM 611 N N . VAL A 1 116 ? -61.824 6.315 25.926 1.00 30.54 116 VAL A N 1
ATOM 612 C CA . VAL A 1 116 ? -60.722 7.193 25.561 1.00 28.67 116 VAL A CA 1
ATOM 613 C C . VAL A 1 116 ? -59.631 6.920 26.580 1.00 33.10 116 VAL A C 1
ATOM 614 O O . VAL A 1 116 ? -59.894 6.952 27.787 1.00 34.73 116 VAL A O 1
ATOM 618 N N . VAL A 1 117 ? -58.414 6.661 26.110 1.00 27.12 117 VAL A N 1
ATOM 619 C CA . VAL A 1 117 ? -57.285 6.445 26.989 1.00 26.79 117 VAL A CA 1
ATOM 620 C C . VAL A 1 117 ? -56.573 7.790 27.186 1.00 32.90 117 VAL A C 1
ATOM 621 O O . VAL A 1 117 ? -56.039 8.343 26.227 1.00 31.90 117 VAL A O 1
ATOM 625 N N . ASP A 1 118 ? -56.596 8.327 28.421 1.00 29.05 118 ASP A N 1
ATOM 626 C CA . ASP A 1 118 ? -55.912 9.569 28.770 1.00 29.81 118 ASP A CA 1
ATOM 627 C C . ASP A 1 118 ? -54.433 9.165 28.947 1.00 34.36 118 ASP A C 1
ATOM 628 O O . ASP A 1 118 ? -54.028 8.716 30.026 1.00 34.37 118 ASP A O 1
ATOM 633 N N . MET A 1 119 ? -53.646 9.278 27.848 1.00 29.41 119 MET A N 1
ATOM 634 C CA . MET A 1 119 ? -52.230 8.896 27.808 1.00 26.75 119 MET A CA 1
ATOM 635 C C . MET A 1 119 ? -51.386 9.563 28.888 1.00 31.47 119 MET A C 1
ATOM 636 O O . MET A 1 119 ? -50.473 8.926 29.428 1.00 31.10 119 MET A O 1
ATOM 641 N N . GLY A 1 120 ? -51.699 10.823 29.207 1.00 29.70 120 GLY A N 1
ATOM 642 C CA . GLY A 1 120 ? -51.028 11.611 30.243 1.00 28.75 120 GLY A CA 1
ATOM 643 C C . GLY A 1 120 ? -50.911 10.920 31.594 1.00 30.65 120 GLY A C 1
ATOM 644 O O . GLY A 1 120 ? -49.960 11.172 32.323 1.00 29.66 120 GLY A O 1
ATOM 645 N N . SER A 1 121 ? -51.827 9.987 31.919 1.00 29.48 121 SER A N 1
ATOM 646 C CA . SER A 1 121 ? -51.770 9.218 33.181 1.00 30.73 121 SER A CA 1
ATOM 647 C C . SER A 1 121 ? -50.474 8.408 33.295 1.00 34.98 121 SER A C 1
ATOM 648 O O . SER A 1 121 ? -49.950 8.239 34.403 1.00 34.77 121 SER A O 1
ATOM 651 N N . LEU A 1 122 ? -49.934 7.931 32.148 1.00 30.92 122 LEU A N 1
ATOM 652 C CA . LEU A 1 122 ? -48.671 7.168 32.117 1.00 29.36 122 LEU A CA 1
ATOM 653 C C . LEU A 1 122 ? -47.508 7.992 32.656 1.00 33.69 122 LEU A C 1
ATOM 654 O O . LEU A 1 122 ? -46.481 7.426 33.033 1.00 32.45 122 LEU A O 1
ATOM 659 N N . GLY A 1 123 ? -47.672 9.320 32.655 1.00 30.41 123 GLY A N 1
ATOM 660 C CA . GLY A 1 123 ? -46.659 10.264 33.101 1.00 30.54 123 GLY A CA 1
ATOM 661 C C . GLY A 1 123 ? -46.607 10.532 34.590 1.00 37.73 123 GLY A C 1
ATOM 662 O O . GLY A 1 123 ? -45.974 11.506 34.992 1.00 37.41 123 GLY A O 1
ATOM 663 N N . ARG A 1 124 ? -47.266 9.672 35.420 1.00 37.35 124 ARG A N 1
ATOM 664 C CA . ARG A 1 124 ? -47.324 9.706 36.905 1.00 37.81 124 ARG A CA 1
ATOM 665 C C . ARG A 1 124 ? -45.952 10.060 37.479 1.00 41.08 124 ARG A C 1
ATOM 666 O O . ARG A 1 124 ? -45.812 11.015 38.269 1.00 39.71 124 ARG A O 1
ATOM 674 N N . GLY A 1 125 ? -44.983 9.212 37.111 1.00 37.52 125 GLY A N 1
ATOM 675 C CA . GLY A 1 125 ? -43.590 9.259 37.535 1.00 37.95 125 GLY A CA 1
ATOM 676 C C . GLY A 1 125 ? -42.630 9.495 36.385 1.00 44.84 125 GLY A C 1
ATOM 677 O O . GLY A 1 125 ? -43.056 9.922 35.309 1.00 44.80 125 GLY A O 1
ATOM 678 N N . PRO A 1 126 ? -41.317 9.239 36.593 1.00 42.73 126 PRO A N 1
ATOM 679 C CA . PRO A 1 126 ? -40.327 9.509 35.531 1.00 42.19 126 PRO A CA 1
ATOM 680 C C . PRO A 1 126 ? -40.527 8.650 34.285 1.00 41.95 126 PRO A C 1
ATOM 681 O O . PRO A 1 126 ? -40.698 7.425 34.382 1.00 41.32 126 PRO A O 1
ATOM 685 N N . ARG A 1 127 ? -40.578 9.324 33.117 1.00 34.12 127 ARG A N 1
ATOM 686 C CA . ARG A 1 127 ? -40.876 8.699 31.829 1.00 32.15 127 ARG A CA 1
ATOM 687 C C . ARG A 1 127 ? -39.941 9.120 30.684 1.00 35.28 127 ARG A C 1
ATOM 688 O O . ARG A 1 127 ? -40.258 8.910 29.508 1.00 35.01 127 ARG A O 1
ATOM 696 N N . ILE A 1 128 ? -38.806 9.733 31.020 1.00 30.83 128 ILE A N 1
ATOM 697 C CA . ILE A 1 128 ? -37.851 10.198 30.015 1.00 31.39 128 ILE A CA 1
ATOM 698 C C . ILE A 1 128 ? -36.463 9.796 30.474 1.00 37.00 128 ILE A C 1
ATOM 699 O O . ILE A 1 128 ? -35.995 10.267 31.517 1.00 37.69 128 ILE A O 1
ATOM 704 N N . ASN A 1 129 ? -35.806 8.928 29.714 1.00 33.35 129 ASN A N 1
ATOM 705 C CA . ASN A 1 129 ? -34.457 8.521 30.067 1.00 33.33 129 ASN A CA 1
ATOM 706 C C . ASN A 1 129 ? -33.497 8.823 28.931 1.00 36.26 129 ASN A C 1
ATOM 707 O O . ASN A 1 129 ? -33.661 8.311 27.829 1.00 34.49 129 ASN A O 1
ATOM 712 N N . VAL A 1 130 ? -32.510 9.675 29.208 1.00 34.50 130 VAL A N 1
ATOM 713 C CA . VAL A 1 130 ? -31.466 10.054 28.256 1.00 35.59 130 VAL A CA 1
ATOM 714 C C . VAL A 1 130 ? -30.227 9.149 28.460 1.00 42.96 130 VAL A C 1
ATOM 715 O O . VAL A 1 130 ? -29.686 9.085 29.567 1.00 42.43 130 VAL A O 1
ATOM 719 N N . SER A 1 131 ? -29.756 8.501 27.383 1.00 41.33 131 SER A N 1
ATOM 720 C CA . SER A 1 131 ? -28.540 7.695 27.402 1.00 42.04 131 SER A CA 1
ATOM 721 C C . SER A 1 131 ? -27.472 8.453 26.597 1.00 49.35 131 SER A C 1
ATOM 722 O O . SER A 1 131 ? -27.571 8.533 25.372 1.00 47.44 131 SER A O 1
ATOM 725 N N . ALA A 1 132 ? -26.500 9.066 27.305 1.00 49.56 132 ALA A N 1
ATOM 726 C CA . ALA A 1 132 ? -25.426 9.879 26.725 1.00 51.89 132 ALA A CA 1
ATOM 727 C C . ALA A 1 132 ? -24.026 9.399 27.141 1.00 62.52 132 ALA A C 1
ATOM 728 O O . ALA A 1 132 ? -23.097 10.213 27.223 1.00 62.57 132 ALA A O 1
ATOM 730 N N . ALA A 1 133 ? -23.874 8.079 27.387 1.00 63.30 133 ALA A N 1
ATOM 731 C CA . ALA A 1 133 ? -22.603 7.475 27.794 1.00 65.02 133 ALA A CA 1
ATOM 732 C C . ALA A 1 133 ? -21.590 7.498 26.655 1.00 72.61 133 ALA A C 1
ATOM 733 O O . ALA A 1 133 ? -21.940 7.212 25.501 1.00 72.76 133 ALA A O 1
ATOM 735 N N . THR A 1 134 ? -20.336 7.859 26.988 1.00 70.80 134 THR A N 1
ATOM 736 C CA . THR A 1 134 ? -19.231 7.933 26.030 1.00 71.20 134 THR A CA 1
ATOM 737 C C . THR A 1 134 ? -18.937 6.531 25.479 1.00 74.99 134 THR A C 1
ATOM 738 O O . THR A 1 134 ? -18.991 5.550 26.223 1.00 74.48 134 THR A O 1
ATOM 742 N N . GLY A 1 135 ? -18.733 6.459 24.167 1.00 71.67 135 GLY A N 1
ATOM 743 C CA . GLY A 1 135 ? -18.483 5.213 23.449 1.00 71.32 135 GLY A CA 1
ATOM 744 C C . GLY A 1 135 ? -19.723 4.619 22.809 1.00 74.02 135 GLY A C 1
ATOM 745 O O . GLY A 1 135 ? -19.756 3.418 22.515 1.00 73.90 135 GLY A O 1
ATOM 746 N N . ALA A 1 136 ? -20.762 5.464 22.595 1.00 68.52 136 ALA A N 1
ATOM 747 C CA . ALA A 1 136 ? -22.045 5.085 21.993 1.00 66.58 136 ALA A CA 1
ATOM 748 C C . ALA A 1 136 ? -22.811 6.303 21.460 1.00 65.77 136 ALA A C 1
ATOM 749 O O . ALA A 1 136 ? -22.591 7.428 21.922 1.00 65.12 136 ALA A O 1
ATOM 751 N N . GLU A 1 137 ? -23.717 6.064 20.488 1.00 58.60 137 GLU A N 1
ATOM 752 C CA . GLU A 1 137 ? -24.592 7.068 19.878 1.00 56.59 137 GLU A CA 1
ATOM 753 C C . GLU A 1 137 ? -25.638 7.469 20.952 1.00 53.50 137 GLU A C 1
ATOM 754 O O . GLU A 1 137 ? -26.279 6.582 21.520 1.00 52.23 137 GLU A O 1
ATOM 760 N N . PRO A 1 138 ? -25.774 8.771 21.306 1.00 46.41 138 PRO A N 1
ATOM 761 C CA . PRO A 1 138 ? -26.746 9.141 22.352 1.00 44.52 138 PRO A CA 1
ATOM 762 C C . PRO A 1 138 ? -28.200 9.062 21.888 1.00 42.89 138 PRO A C 1
ATOM 763 O O . PRO A 1 138 ? -28.477 9.271 20.720 1.00 41.84 138 PRO A O 1
ATOM 767 N N . PHE A 1 139 ? -29.126 8.772 22.805 1.00 36.84 139 PHE A N 1
ATOM 768 C CA . PHE A 1 139 ? -30.555 8.730 22.486 1.00 35.27 139 PHE A CA 1
ATOM 769 C C . PHE A 1 139 ? -31.381 9.084 23.715 1.00 37.74 139 PHE A C 1
ATOM 770 O O . PHE A 1 139 ? -30.851 9.129 24.829 1.00 36.96 139 PHE A O 1
ATOM 778 N N . VAL A 1 140 ? -32.688 9.309 23.512 1.00 33.04 140 VAL A N 1
ATOM 779 C CA . VAL A 1 140 ? -33.619 9.577 24.604 1.00 31.55 140 VAL A CA 1
ATOM 780 C C . VAL A 1 140 ? -34.807 8.635 24.455 1.00 33.32 140 VAL A C 1
ATOM 781 O O . VAL A 1 140 ? -35.389 8.537 23.378 1.00 33.08 140 VAL A O 1
ATOM 785 N N . ASP A 1 141 ? -35.142 7.924 25.522 1.00 30.22 141 ASP A N 1
ATOM 786 C CA . ASP A 1 141 ? -36.308 7.050 25.558 1.00 29.62 141 ASP A CA 1
ATOM 787 C C . ASP A 1 141 ? -37.416 7.881 26.190 1.00 34.08 141 ASP A C 1
ATOM 788 O O . ASP A 1 141 ? -37.236 8.398 27.293 1.00 35.14 141 ASP A O 1
ATOM 793 N N . ALA A 1 142 ? -38.527 8.054 25.504 1.00 29.21 142 ALA A N 1
ATOM 794 C CA . ALA A 1 142 ? -39.599 8.868 26.070 1.00 29.01 142 ALA A CA 1
ATOM 795 C C . ALA A 1 142 ? -40.901 8.139 25.942 1.00 30.43 142 ALA A C 1
ATOM 796 O O . ALA A 1 142 ? -41.147 7.502 24.923 1.00 28.61 142 ALA A O 1
ATOM 798 N N . GLY A 1 143 ? -41.722 8.223 26.983 1.00 27.14 143 GLY A N 1
ATOM 799 C CA . GLY A 1 143 ? -43.061 7.658 26.955 1.00 26.98 143 GLY A CA 1
ATOM 800 C C . GLY A 1 143 ? -43.843 8.278 25.808 1.00 31.04 143 GLY A C 1
ATOM 801 O O . GLY A 1 143 ? -43.606 9.432 25.434 1.00 30.05 143 GLY A O 1
ATOM 802 N N . GLY A 1 144 ? -44.727 7.497 25.211 1.00 29.33 144 GLY A N 1
ATOM 803 C CA . GLY A 1 144 ? -45.565 7.954 24.107 1.00 29.20 144 GLY A CA 1
ATOM 804 C C . GLY A 1 144 ? -46.440 9.138 24.466 1.00 31.56 144 GLY A C 1
ATOM 805 O O . GLY A 1 144 ? -46.789 9.930 23.592 1.00 31.20 144 GLY A O 1
ATOM 806 N N . GLU A 1 145 ? -46.773 9.280 25.771 1.00 27.04 145 GLU A N 1
ATOM 807 C CA . GLU A 1 145 ? -47.587 10.366 26.323 1.00 25.29 145 GLU A CA 1
ATOM 808 C C . GLU A 1 145 ? -46.763 11.618 26.541 1.00 28.59 145 GLU A C 1
ATOM 809 O O . GLU A 1 145 ? -47.344 12.672 26.760 1.00 28.83 145 GLU A O 1
ATOM 815 N N . GLN A 1 146 ? -45.430 11.522 26.531 1.00 25.81 146 GLN A N 1
ATOM 816 C CA . GLN A 1 146 ? -44.610 12.693 26.869 1.00 25.31 146 GLN A CA 1
ATOM 817 C C . GLN A 1 146 ? -44.671 13.814 25.861 1.00 30.11 146 GLN A C 1
ATOM 818 O O . GLN A 1 146 ? -44.685 13.564 24.662 1.00 28.80 146 GLN A O 1
ATOM 824 N N . LEU A 1 147 ? -44.682 15.058 26.354 1.00 28.08 147 LEU A N 1
ATOM 825 C CA . LEU A 1 147 ? -44.724 16.230 25.497 1.00 26.75 147 LEU A CA 1
ATOM 826 C C . LEU A 1 147 ? -43.339 16.513 25.021 1.00 29.87 147 LEU A C 1
ATOM 827 O O . LEU A 1 147 ? -42.389 16.379 25.796 1.00 28.55 147 LEU A O 1
ATOM 832 N N . TRP A 1 148 ? -43.217 16.975 23.767 1.00 26.19 148 TRP A N 1
ATOM 833 C CA . TRP A 1 148 ? -41.916 17.344 23.199 1.00 25.96 148 TRP A CA 1
ATOM 834 C C . TRP A 1 148 ? -41.208 18.424 24.023 1.00 28.89 148 TRP A C 1
ATOM 835 O O . TRP A 1 148 ? -39.978 18.408 24.102 1.00 28.21 148 TRP A O 1
ATOM 846 N N . VAL A 1 149 ? -41.973 19.343 24.661 1.00 26.02 149 VAL A N 1
ATOM 847 C CA . VAL A 1 149 ? -41.363 20.400 25.495 1.00 26.07 149 VAL A CA 1
ATOM 848 C C . VAL A 1 149 ? -40.634 19.751 26.699 1.00 30.06 149 VAL A C 1
ATOM 849 O O . VAL A 1 149 ? -39.568 20.220 27.095 1.00 30.50 149 VAL A O 1
ATOM 853 N N . ASP A 1 150 ? -41.182 18.638 27.215 1.00 25.42 150 ASP A N 1
ATOM 854 C CA . ASP A 1 150 ? -40.607 17.930 28.370 1.00 26.93 150 ASP A CA 1
ATOM 855 C C . ASP A 1 150 ? -39.405 17.081 27.972 1.00 31.06 150 ASP A C 1
ATOM 856 O O . ASP A 1 150 ? -38.420 17.054 28.716 1.00 30.91 150 ASP A O 1
ATOM 861 N N . VAL A 1 151 ? -39.429 16.500 26.750 1.00 28.25 151 VAL A N 1
ATOM 862 C CA . VAL A 1 151 ? -38.277 15.776 26.168 1.00 27.12 151 VAL A CA 1
ATOM 863 C C . VAL A 1 151 ? -37.126 16.799 26.048 1.00 30.49 151 VAL A C 1
ATOM 864 O O . VAL A 1 151 ? -36.022 16.535 26.520 1.00 29.66 151 VAL A O 1
ATOM 868 N N . LEU A 1 152 ? -37.405 17.980 25.462 1.00 27.10 152 LEU A N 1
ATOM 869 C CA . LEU A 1 152 ? -36.401 19.039 25.283 1.00 27.25 152 LEU A CA 1
ATOM 870 C C . LEU A 1 152 ? -35.734 19.403 26.617 1.00 32.17 152 LEU A C 1
ATOM 871 O O . LEU A 1 152 ? -34.504 19.403 26.699 1.00 31.56 152 LEU A O 1
ATOM 876 N N . ARG A 1 153 ? -36.542 19.707 27.648 1.00 30.74 153 ARG A N 1
ATOM 877 C CA . ARG A 1 153 ? -36.061 20.042 28.994 1.00 31.16 153 ARG A CA 1
ATOM 878 C C . ARG A 1 153 ? -35.107 18.955 29.530 1.00 34.55 153 ARG A C 1
ATOM 879 O O . ARG A 1 153 ? -34.025 19.277 30.020 1.00 34.65 153 ARG A O 1
ATOM 887 N N . ALA A 1 154 ? -35.483 17.679 29.385 1.00 31.85 154 ALA A N 1
ATOM 888 C CA . ALA A 1 154 ? -34.658 16.566 29.860 1.00 31.52 154 ALA A CA 1
ATOM 889 C C . ALA A 1 154 ? -33.359 16.357 29.084 1.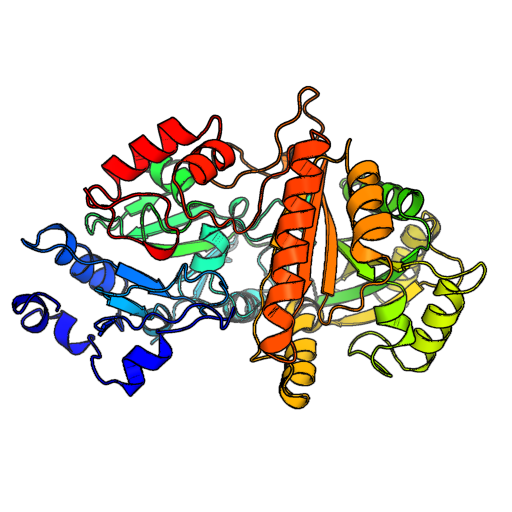00 35.09 154 ALA A C 1
ATOM 890 O O . ALA A 1 154 ? -32.342 16.026 29.704 1.00 35.11 154 ALA A O 1
ATOM 892 N N . THR A 1 155 ? -33.374 16.525 27.745 1.00 30.23 155 THR A N 1
ATOM 893 C CA . THR A 1 155 ? -32.154 16.283 26.954 1.00 29.54 155 THR A CA 1
ATOM 894 C C . THR A 1 155 ? -31.166 17.430 27.066 1.00 32.92 155 THR A C 1
ATOM 895 O O . THR A 1 155 ? -29.957 17.179 27.048 1.00 33.10 155 THR A O 1
ATOM 899 N N . LEU A 1 156 ? -31.657 18.687 27.209 1.00 28.12 156 LEU A N 1
ATOM 900 C CA . LEU A 1 156 ? -30.772 19.855 27.322 1.00 29.05 156 LEU A CA 1
ATOM 901 C C . LEU A 1 156 ? -29.851 19.813 28.525 1.00 37.76 156 LEU A C 1
ATOM 902 O O . LEU A 1 156 ? -28.771 20.401 28.473 1.00 38.72 156 LEU A O 1
ATOM 907 N N . ARG A 1 157 ? -30.268 19.122 29.604 1.00 36.31 157 ARG A N 1
ATOM 908 C CA . ARG A 1 157 ? -29.461 18.938 30.819 1.00 37.22 157 ARG A CA 1
ATOM 909 C C . ARG A 1 157 ? -28.182 18.144 30.503 1.00 42.24 157 ARG A C 1
ATOM 910 O O . ARG A 1 157 ? -27.210 18.216 31.257 1.00 43.49 157 ARG A O 1
ATOM 918 N N . HIS A 1 158 ? -28.196 17.383 29.395 1.00 37.86 158 HIS A N 1
ATOM 919 C CA . HIS A 1 158 ? -27.080 16.586 28.907 1.00 37.90 158 HIS A CA 1
ATOM 920 C C . HIS A 1 158 ? -26.422 17.237 27.672 1.00 38.77 158 HIS A C 1
ATOM 921 O O . HIS A 1 158 ? -25.564 16.610 27.042 1.00 36.53 158 HIS A O 1
ATOM 928 N N . GLY A 1 159 ? -26.828 18.475 27.341 1.00 33.89 159 GLY A N 1
ATOM 929 C CA . GLY A 1 159 ? -26.308 19.198 26.181 1.00 32.81 159 GLY A CA 1
ATOM 930 C C . GLY A 1 159 ? -26.755 18.603 24.854 1.00 34.54 159 GLY A C 1
ATOM 931 O O . GLY A 1 159 ? -26.117 18.817 23.822 1.00 33.85 159 GLY A O 1
ATOM 932 N N . LEU A 1 160 ? -27.879 17.868 24.869 1.00 30.90 160 LEU A N 1
ATOM 933 C CA . LEU A 1 160 ? -28.429 17.210 23.696 1.00 30.50 160 LEU A CA 1
ATOM 934 C C . LEU A 1 160 ? -29.849 17.632 23.384 1.00 32.51 160 LEU A C 1
ATOM 935 O O . LEU A 1 160 ? -30.535 18.198 24.233 1.00 31.54 160 LEU A O 1
ATOM 940 N N . ALA A 1 161 ? -30.290 17.351 22.146 1.00 27.48 161 ALA A N 1
ATOM 941 C CA . ALA A 1 161 ? -31.659 17.622 21.728 1.00 25.88 161 ALA A CA 1
ATOM 942 C C . ALA A 1 161 ? -32.066 16.825 20.512 1.00 29.45 161 ALA A C 1
ATOM 943 O O . ALA A 1 161 ? -31.257 16.665 19.593 1.00 30.01 161 ALA A O 1
ATOM 945 N N . PRO A 1 162 ? -33.363 16.433 20.416 1.00 25.52 162 PRO A N 1
ATOM 946 C CA . PRO A 1 162 ? -33.862 15.866 19.150 1.00 24.31 162 PRO A CA 1
ATOM 947 C C . PRO A 1 162 ? -33.576 16.849 17.998 1.00 28.85 162 PRO A C 1
ATOM 948 O O . PRO A 1 162 ? -33.376 18.067 18.194 1.00 27.38 162 PRO A O 1
ATOM 952 N N . ARG A 1 163 ? -33.520 16.308 16.798 1.00 27.76 163 ARG A N 1
ATOM 953 C CA . ARG A 1 163 ? -33.157 17.061 15.590 1.00 28.34 163 ARG A CA 1
ATOM 954 C C . ARG A 1 163 ? -34.283 17.811 14.893 1.00 30.22 163 ARG A C 1
ATOM 955 O O . ARG A 1 163 ? -34.024 18.817 14.218 1.00 29.68 163 ARG A O 1
ATOM 963 N N . VAL A 1 164 ? -35.507 17.261 14.961 1.00 26.09 164 VAL A N 1
ATOM 964 C CA . VAL A 1 164 ? -36.673 17.756 14.243 1.00 25.40 164 VAL A CA 1
ATOM 965 C C . VAL A 1 164 ? -37.815 18.027 15.222 1.00 28.01 164 VAL A C 1
ATOM 966 O O . VAL A 1 164 ? -38.157 17.178 16.054 1.00 28.15 164 VAL A O 1
ATOM 970 N N . TRP A 1 165 ? -38.443 19.188 15.043 1.00 24.73 165 TRP A N 1
ATOM 971 C CA . TRP A 1 165 ? -39.497 19.699 15.903 1.00 25.63 165 TRP A CA 1
ATOM 972 C C . TRP A 1 165 ? -40.703 20.158 15.160 1.00 28.40 165 TRP A C 1
ATOM 973 O O . TRP A 1 165 ? -40.586 20.853 14.142 1.00 28.53 165 TRP A O 1
ATOM 984 N N . THR A 1 166 ? -41.868 19.897 15.742 1.00 23.91 166 THR A N 1
ATOM 985 C CA . THR A 1 166 ? -43.088 20.498 15.256 1.00 23.45 166 THR A CA 1
ATOM 986 C C . THR A 1 166 ? -42.970 21.976 15.702 1.00 28.34 166 THR A C 1
ATOM 987 O O . THR A 1 166 ? -42.087 22.313 16.510 1.00 27.71 166 THR A O 1
ATOM 991 N N . ASP A 1 167 ? -43.843 22.852 15.173 1.00 25.54 167 ASP A N 1
ATOM 992 C CA . ASP A 1 167 ? -43.882 24.265 15.566 1.00 24.96 167 ASP A CA 1
ATOM 993 C C . ASP A 1 167 ? -44.408 24.434 16.983 1.00 30.60 167 ASP A C 1
ATOM 994 O O . ASP A 1 167 ? -44.218 25.490 17.565 1.00 30.88 167 ASP A O 1
ATOM 999 N N . TYR A 1 168 ? -45.126 23.441 17.501 1.00 27.64 168 TYR A N 1
ATOM 1000 C CA . TYR A 1 168 ? -45.772 23.533 18.801 1.00 26.79 168 TYR A CA 1
ATOM 1001 C C . TYR A 1 168 ? -45.309 22.387 19.687 1.00 29.96 168 TYR A C 1
ATOM 1002 O O . TYR A 1 168 ? -45.501 21.226 19.343 1.00 28.67 168 TYR A O 1
ATOM 1011 N N . LEU A 1 169 ? -44.669 22.705 20.822 1.00 25.45 169 LEU A N 1
ATOM 1012 C CA . LEU A 1 169 ? -44.061 21.660 21.641 1.00 24.68 169 LEU A CA 1
ATOM 1013 C C . LEU A 1 169 ? -45.000 20.944 22.606 1.00 28.97 169 LEU A C 1
ATOM 1014 O O . LEU A 1 169 ? -44.603 19.905 23.138 1.00 27.75 169 LEU A O 1
ATOM 1019 N N A ARG A 1 170 ? -46.237 21.446 22.806 0.50 25.85 170 ARG A N 1
ATOM 1020 N N B ARG A 1 170 ? -46.230 21.451 22.816 0.50 25.76 170 ARG A N 1
ATOM 1021 C CA A ARG A 1 170 ? -47.190 20.779 23.697 0.50 26.08 170 ARG A CA 1
ATOM 1022 C CA B ARG A 1 170 ? -47.169 20.784 23.723 0.50 25.92 170 ARG A CA 1
ATOM 1023 C C A ARG A 1 170 ? -48.034 19.756 22.935 0.50 29.53 170 ARG A C 1
ATOM 1024 C C B ARG A 1 170 ? -48.024 19.754 22.964 0.50 29.51 170 ARG A C 1
ATOM 1025 O O A ARG A 1 170 ? -49.265 19.822 22.910 0.50 28.78 170 ARG A O 1
ATOM 1026 O O B ARG A 1 170 ? -49.254 19.817 22.962 0.50 28.84 170 ARG A O 1
ATOM 1041 N N . LEU A 1 171 ? -47.336 18.822 22.286 1.00 26.34 171 LEU A N 1
ATOM 1042 C CA . LEU A 1 171 ? -47.923 17.727 21.513 1.00 24.86 171 LEU A CA 1
ATOM 1043 C C . LEU A 1 171 ? -47.259 16.478 22.065 1.00 26.82 171 LEU A C 1
ATOM 1044 O O . LEU A 1 171 ? -46.098 16.551 22.461 1.00 26.11 171 LEU A O 1
ATOM 1049 N N . THR A 1 172 ? -47.947 15.344 22.068 1.00 24.10 172 THR A N 1
ATOM 1050 C CA . THR A 1 172 ? -47.289 14.136 22.559 1.00 23.65 172 THR A CA 1
ATOM 1051 C C . THR A 1 172 ? -46.362 13.511 21.502 1.00 28.57 172 THR A C 1
ATOM 1052 O O . THR A 1 172 ? -46.556 13.687 20.290 1.00 26.69 172 THR A O 1
ATOM 1056 N N . VAL A 1 173 ? -45.378 12.736 21.987 1.00 27.36 173 VAL A N 1
ATOM 1057 C CA . VAL A 1 173 ? -44.416 11.992 21.170 1.00 26.98 173 VAL A CA 1
ATOM 1058 C C . VAL A 1 173 ? -45.230 11.017 20.282 1.00 29.79 173 VAL A C 1
ATOM 1059 O O . VAL A 1 173 ? -45.072 11.026 19.070 1.00 27.93 173 VAL A O 1
ATOM 1063 N N . GLY A 1 174 ? -46.137 10.251 20.888 1.00 25.95 174 GLY A N 1
ATOM 1064 C CA . GLY A 1 174 ? -46.964 9.294 20.160 1.00 25.66 174 GLY A CA 1
ATOM 1065 C C . GLY A 1 174 ? -47.918 9.912 19.160 1.00 29.11 174 GLY A C 1
ATOM 1066 O O . GLY A 1 174 ? -48.172 9.332 18.100 1.00 27.23 174 GLY A O 1
ATOM 1067 N N . GLY A 1 175 ? -48.455 11.081 19.507 1.00 26.01 175 GLY A N 1
ATOM 1068 C CA . GLY A 1 175 ? -49.375 11.832 18.658 1.00 24.71 175 GLY A CA 1
ATOM 1069 C C . GLY A 1 175 ? -48.694 12.333 17.393 1.00 26.65 175 GLY A C 1
ATOM 1070 O O . GLY A 1 175 ? -49.238 12.161 16.305 1.00 27.22 175 GLY A O 1
ATOM 1071 N N . THR A 1 176 ? -47.493 12.936 17.508 1.00 22.86 176 THR A N 1
ATOM 1072 C CA . THR A 1 176 ? -46.792 13.424 16.298 1.00 23.40 176 THR A CA 1
ATOM 1073 C C . THR A 1 176 ? -46.225 12.273 15.469 1.00 27.53 176 THR A C 1
ATOM 1074 O O . THR A 1 176 ? -46.266 12.338 14.233 1.00 26.46 176 THR A O 1
ATOM 1078 N N . LEU A 1 177 ? -45.717 11.210 16.139 1.00 24.64 177 LEU A N 1
ATOM 1079 C CA . LEU A 1 177 ? -45.141 10.056 15.405 1.00 24.02 177 LEU A CA 1
ATOM 1080 C C . LEU A 1 177 ? -46.197 9.231 14.658 1.00 29.17 177 LEU A C 1
ATOM 1081 O O . LEU A 1 177 ? -45.874 8.552 13.693 1.00 29.88 177 LEU A O 1
ATOM 1086 N N . SER A 1 178 ? -47.467 9.339 15.057 1.00 25.15 178 SER A N 1
ATOM 1087 C CA . SER A 1 178 ? -48.558 8.663 14.385 1.00 24.67 178 SER A CA 1
ATOM 1088 C C . SER A 1 178 ? -48.923 9.425 13.093 1.00 28.43 178 SER A C 1
ATOM 1089 O O . SER A 1 178 ? -49.738 8.946 12.319 1.00 25.41 178 SER A O 1
ATOM 1092 N N . ASN A 1 179 ? -48.304 10.591 12.850 1.00 26.35 179 ASN A N 1
ATOM 1093 C CA . ASN A 1 179 ? -48.586 11.380 11.646 1.00 26.75 179 ASN A CA 1
ATOM 1094 C C . ASN A 1 179 ? -47.365 11.480 10.741 1.00 32.34 179 ASN A C 1
ATOM 1095 O O . ASN A 1 179 ? -47.413 11.061 9.574 1.00 33.46 179 ASN A O 1
ATOM 1100 N N . ALA A 1 180 ? -46.290 12.069 11.278 1.00 27.85 180 ALA A N 1
ATOM 1101 C CA . ALA A 1 180 ? -44.965 12.241 10.685 1.00 26.61 180 ALA A CA 1
ATOM 1102 C C . ALA A 1 180 ? -44.170 13.191 11.564 1.00 27.83 180 ALA A C 1
ATOM 1103 O O . ALA A 1 180 ? -43.066 12.852 11.963 1.00 28.11 180 ALA A O 1
ATOM 1105 N N . GLY A 1 181 ? -44.748 14.355 11.866 1.00 23.59 181 GLY A N 1
ATOM 1106 C CA . GLY A 1 181 ? -44.104 15.365 12.695 1.00 22.12 181 GLY A CA 1
ATOM 1107 C C . GLY A 1 181 ? -43.202 16.181 11.807 1.00 25.96 181 GLY A C 1
ATOM 1108 O O . GLY A 1 181 ? -42.047 15.825 11.583 1.00 25.27 181 GLY A O 1
ATOM 1109 N N . ILE A 1 182 ? -43.749 17.237 11.223 1.00 23.61 182 ILE A N 1
ATOM 1110 C CA . ILE A 1 182 ? -42.964 18.078 10.319 1.00 23.48 182 ILE A CA 1
ATOM 1111 C C . ILE A 1 182 ? -42.695 19.454 10.973 1.00 27.55 182 ILE A C 1
ATOM 1112 O O . ILE A 1 182 ? -43.402 19.861 11.893 1.00 26.49 182 ILE A O 1
ATOM 1117 N N . GLY A 1 183 ? -41.648 20.108 10.498 1.00 23.90 183 GLY A N 1
ATOM 1118 C CA . GLY A 1 183 ? -41.202 21.409 10.965 1.00 24.71 183 GLY A CA 1
ATOM 1119 C C . GLY A 1 183 ? -40.061 21.899 10.113 1.00 28.86 183 GLY A C 1
ATOM 1120 O O . GLY A 1 183 ? -39.739 21.278 9.094 1.00 28.59 183 GLY A O 1
ATOM 1121 N N . GLY A 1 184 ? -39.482 23.029 10.508 1.00 27.15 184 GLY A N 1
ATOM 1122 C CA . GLY A 1 184 ? -38.418 23.697 9.764 1.00 26.36 184 GLY A CA 1
ATOM 1123 C C . GLY A 1 184 ? -37.100 22.984 9.574 1.00 28.57 184 GLY A C 1
ATOM 1124 O O . GLY A 1 184 ? -36.314 23.421 8.736 1.00 28.30 184 GLY A O 1
ATOM 1125 N N . GLN A 1 185 ? -36.845 21.891 10.314 1.00 25.34 185 GLN A N 1
ATOM 1126 C CA . GLN A 1 185 ? -35.582 21.125 10.174 1.00 25.07 185 GLN A CA 1
ATOM 1127 C C . GLN A 1 185 ? -35.757 19.872 9.290 1.00 26.49 185 GLN A C 1
ATOM 1128 O O . GLN A 1 185 ? -34.777 19.182 9.022 1.00 26.30 185 GLN A O 1
ATOM 1134 N N . ALA A 1 186 ? -37.014 19.505 8.951 1.00 24.39 186 ALA A N 1
ATOM 1135 C CA . ALA A 1 186 ? -37.329 18.308 8.176 1.00 24.88 186 ALA A CA 1
ATOM 1136 C C . ALA A 1 186 ? -36.648 18.261 6.808 1.00 27.11 186 ALA A C 1
ATOM 1137 O O . ALA A 1 186 ? -36.316 17.179 6.358 1.00 25.77 186 ALA A O 1
ATOM 1139 N N . PHE A 1 187 ? -36.368 19.420 6.178 1.00 25.73 187 PHE A N 1
ATOM 1140 C CA . PHE A 1 187 ? -35.680 19.448 4.878 1.00 26.39 187 PHE A CA 1
ATOM 1141 C C . PHE A 1 187 ? -34.297 18.820 4.987 1.00 30.34 187 PHE A C 1
ATOM 1142 O O . PHE A 1 187 ? -33.776 18.282 4.012 1.00 30.37 187 PHE A O 1
ATOM 1150 N N . ARG A 1 188 ? -33.706 18.912 6.181 1.00 27.72 188 ARG A N 1
ATOM 1151 C CA . ARG A 1 188 ? -32.356 18.440 6.443 1.00 27.28 188 ARG A CA 1
ATOM 1152 C C . ARG A 1 188 ? -32.355 17.027 7.039 1.00 30.39 188 ARG A C 1
ATOM 1153 O O . ARG A 1 188 ? -31.624 16.160 6.554 1.00 29.34 188 ARG A O 1
ATOM 1161 N N . HIS A 1 189 ? -33.190 16.775 8.058 1.00 26.68 189 HIS A N 1
ATOM 1162 C CA . HIS A 1 189 ? -33.153 15.483 8.764 1.00 26.16 189 HIS A CA 1
ATOM 1163 C C . HIS A 1 189 ? -34.378 14.584 8.580 1.00 30.31 189 HIS A C 1
ATOM 1164 O O . HIS A 1 189 ? -34.462 13.508 9.184 1.00 30.86 189 HIS A O 1
ATOM 1171 N N . GLY A 1 190 ? -35.324 15.036 7.783 1.00 27.05 190 GLY A N 1
ATOM 1172 C CA . GLY A 1 190 ? -36.561 14.303 7.570 1.00 26.46 190 GLY A CA 1
ATOM 1173 C C . GLY A 1 190 ? -37.560 14.611 8.669 1.00 29.61 190 GLY A C 1
ATOM 1174 O O . GLY A 1 190 ? -37.239 15.337 9.618 1.00 27.80 190 GLY A O 1
ATOM 1175 N N . PRO A 1 191 ? -38.780 14.031 8.580 1.00 24.45 191 PRO A N 1
ATOM 1176 C CA . PRO A 1 191 ? -39.780 14.261 9.635 1.00 23.68 191 PRO A CA 1
ATOM 1177 C C . PRO A 1 191 ? -39.356 13.588 10.942 1.00 26.90 191 PRO A C 1
ATOM 1178 O O . PRO A 1 191 ? -38.365 12.837 10.973 1.00 25.85 191 PRO A O 1
ATOM 1182 N N . GLN A 1 192 ? -40.113 13.822 12.022 1.00 23.29 192 GLN A N 1
ATOM 1183 C CA . GLN A 1 192 ? -39.796 13.182 13.305 1.00 23.51 192 GLN A CA 1
ATOM 1184 C C . GLN A 1 192 ? -39.787 11.631 13.196 1.00 28.22 192 GLN A C 1
ATOM 1185 O O . GLN A 1 192 ? -38.937 10.981 13.821 1.00 27.11 192 GLN A O 1
ATOM 1191 N N . ILE A 1 193 ? -40.637 11.070 12.312 1.00 24.91 193 ILE A N 1
ATOM 1192 C CA . ILE A 1 193 ? -40.700 9.599 12.096 1.00 24.26 193 ILE A CA 1
ATOM 1193 C C . ILE A 1 193 ? -39.408 9.038 11.478 1.00 29.37 193 ILE A C 1
ATOM 1194 O O . ILE A 1 193 ? -39.150 7.832 11.596 1.00 28.69 193 ILE A O 1
ATOM 1199 N N . ALA A 1 194 ? -38.582 9.908 10.876 1.00 27.35 194 ALA A N 1
ATOM 1200 C CA . ALA A 1 194 ? -37.287 9.514 10.291 1.00 27.76 194 ALA A CA 1
ATOM 1201 C C . ALA A 1 194 ? -36.154 9.632 11.334 1.00 31.41 194 ALA A C 1
ATOM 1202 O O . ALA A 1 194 ? -34.992 9.347 11.018 1.00 31.52 194 ALA A O 1
ATOM 1204 N N . ASN A 1 195 ? -36.500 10.021 12.585 1.00 26.72 195 ASN A N 1
ATOM 1205 C CA . ASN A 1 195 ? -35.552 10.239 13.680 1.00 26.71 195 ASN A CA 1
ATOM 1206 C C . ASN A 1 195 ? -35.887 9.421 14.933 1.00 30.88 195 ASN A C 1
ATOM 1207 O O . ASN A 1 195 ? -35.706 9.883 16.058 1.00 32.27 195 ASN A O 1
ATOM 1212 N N . VAL A 1 196 ? -36.375 8.196 14.710 1.00 28.41 196 VAL A N 1
ATOM 1213 C CA . VAL A 1 196 ? -36.814 7.219 15.698 1.00 27.82 196 VAL A CA 1
ATOM 1214 C C . VAL A 1 196 ? -36.023 5.908 15.511 1.00 33.52 196 VAL A C 1
ATOM 1215 O O . VAL A 1 196 ? -35.993 5.351 14.411 1.00 32.64 196 VAL A O 1
ATOM 1219 N N . HIS A 1 197 ? -35.366 5.449 16.587 1.00 32.37 197 HIS A N 1
ATOM 1220 C CA . HIS A 1 197 ? -34.596 4.207 16.600 1.00 32.97 197 HIS A CA 1
ATOM 1221 C C . HIS A 1 197 ? -35.520 3.033 16.829 1.00 35.09 197 HIS A C 1
ATOM 1222 O O . HIS A 1 197 ? -35.381 2.025 16.163 1.00 35.29 197 HIS A O 1
ATOM 1229 N N . GLU A 1 198 ? -36.447 3.143 17.788 1.00 31.01 198 GLU A N 1
ATOM 1230 C CA . GLU A 1 198 ? -37.355 2.043 18.081 1.00 31.01 198 GLU A CA 1
ATOM 1231 C C . GLU A 1 198 ? -38.596 2.511 18.800 1.00 31.66 198 GLU A C 1
ATOM 1232 O O . GLU A 1 198 ? -38.616 3.630 19.302 1.00 30.53 198 GLU A O 1
ATOM 1238 N N . LEU A 1 199 ? -39.624 1.643 18.846 1.00 26.22 199 LEU A N 1
ATOM 1239 C CA . LEU A 1 199 ? -40.895 1.917 19.522 1.00 26.58 199 LEU A CA 1
ATOM 1240 C C . LEU A 1 199 ? -41.323 0.733 20.377 1.00 32.35 199 LEU A C 1
ATOM 1241 O O . LEU A 1 199 ? -40.943 -0.396 20.085 1.00 32.22 199 LEU A O 1
ATOM 1246 N N . ASP A 1 200 ? -42.184 1.000 21.382 1.00 28.71 200 ASP A N 1
ATOM 1247 C CA . ASP A 1 200 ? -42.972 0.014 22.106 1.00 27.70 200 ASP A CA 1
ATOM 1248 C C . ASP A 1 200 ? -44.373 0.339 21.642 1.00 31.00 200 ASP A C 1
ATOM 1249 O O . ASP A 1 200 ? -44.786 1.508 21.650 1.00 30.67 200 ASP A O 1
ATOM 1254 N N . VAL A 1 201 ? -45.079 -0.668 21.186 1.00 27.29 201 VAL A N 1
ATOM 1255 C CA . VAL A 1 201 ? -46.419 -0.527 20.657 1.00 28.36 201 VAL A CA 1
ATOM 1256 C C . VAL A 1 201 ? -47.329 -1.537 21.379 1.00 35.30 201 VAL A C 1
ATOM 1257 O O . VAL A 1 201 ? -46.946 -2.708 21.511 1.00 36.10 201 VAL A O 1
ATOM 1261 N N . VAL A 1 202 ? -48.529 -1.095 21.820 1.00 30.41 202 VAL A N 1
ATOM 1262 C CA . VAL A 1 202 ? -49.536 -2.003 22.368 1.00 30.22 202 VAL A CA 1
ATOM 1263 C C . VAL A 1 202 ? -50.448 -2.213 21.174 1.00 32.80 202 VAL A C 1
ATOM 1264 O O . VAL A 1 202 ? -51.155 -1.278 20.798 1.00 32.25 202 VAL A O 1
ATOM 1268 N N . THR A 1 203 ? -50.432 -3.413 20.552 1.00 29.26 203 THR A N 1
ATOM 1269 C CA . THR A 1 203 ? -51.250 -3.672 19.353 1.00 28.69 203 THR A CA 1
ATOM 1270 C C . THR A 1 203 ? -52.741 -3.777 19.700 1.00 33.46 203 THR A C 1
ATOM 1271 O O . THR A 1 203 ? -53.093 -3.789 20.881 1.00 34.84 203 THR A O 1
ATOM 1275 N N . GLY A 1 204 ? -53.584 -3.869 18.673 1.00 29.36 204 GLY A N 1
ATOM 1276 C CA . GLY A 1 204 ? -55.025 -4.022 18.822 1.00 29.82 204 GLY A CA 1
ATOM 1277 C C . GLY A 1 204 ? -55.469 -5.365 19.382 1.00 37.60 204 GLY A C 1
ATOM 1278 O O . GLY A 1 204 ? -56.666 -5.563 19.611 1.00 39.10 204 GLY A O 1
ATOM 1279 N N . THR A 1 205 ? -54.525 -6.299 19.612 1.00 35.31 205 THR A N 1
ATOM 1280 C CA . THR A 1 205 ? -54.811 -7.603 20.234 1.00 35.48 205 THR A CA 1
ATOM 1281 C C . THR A 1 205 ? -54.444 -7.554 21.721 1.00 38.21 205 THR A C 1
ATOM 1282 O O . THR A 1 205 ? -54.766 -8.485 22.461 1.00 37.53 205 THR A O 1
ATOM 1286 N N . GLY A 1 206 ? -53.757 -6.487 22.124 1.00 34.73 206 GLY A N 1
ATOM 1287 C CA . GLY A 1 206 ? -53.291 -6.293 23.492 1.00 34.46 206 GLY A CA 1
ATOM 1288 C C . GLY A 1 206 ? -51.862 -6.758 23.688 1.00 38.68 206 GLY A C 1
ATOM 1289 O O . GLY A 1 206 ? -51.372 -6.791 24.817 1.00 38.44 206 GLY A O 1
ATOM 1290 N N . GLU A 1 207 ? -51.178 -7.127 22.588 1.00 34.55 207 GLU A N 1
ATOM 1291 C CA . GLU A 1 207 ? -49.786 -7.581 22.644 1.00 33.82 207 GLU A CA 1
ATOM 1292 C C . GLU A 1 207 ? -48.823 -6.392 22.744 1.00 36.95 207 GLU A C 1
ATOM 1293 O O . GLU A 1 207 ? -48.965 -5.425 21.989 1.00 35.68 207 GLU A O 1
ATOM 1299 N N A MET A 1 208 ? -47.832 -6.484 23.648 0.50 34.12 208 MET A N 1
ATOM 1300 N N B MET A 1 208 ? -47.844 -6.476 23.659 0.50 33.35 208 MET A N 1
ATOM 1301 C CA A MET A 1 208 ? -46.806 -5.463 23.860 0.50 34.09 208 MET A CA 1
ATOM 1302 C CA B MET A 1 208 ? -46.816 -5.454 23.791 0.50 32.94 208 MET A CA 1
ATOM 1303 C C A MET A 1 208 ? -45.587 -5.837 22.992 0.50 37.68 208 MET A C 1
ATOM 1304 C C B MET A 1 208 ? -45.654 -5.887 22.909 0.50 37.03 208 MET A C 1
ATOM 1305 O O A MET A 1 208 ? -44.945 -6.862 23.252 0.50 37.35 208 MET A O 1
ATOM 1306 O O B MET A 1 208 ? -45.115 -6.987 23.082 0.50 36.42 208 MET A O 1
ATOM 1315 N N . VAL A 1 209 ? -45.317 -5.050 21.917 1.00 33.65 209 VAL A N 1
ATOM 1316 C CA . VAL A 1 209 ? -44.229 -5.326 20.955 1.00 32.70 209 VAL A CA 1
ATOM 1317 C C . VAL A 1 209 ? -43.192 -4.202 20.968 1.00 35.80 209 VAL A C 1
ATOM 1318 O O . VAL A 1 209 ? -43.567 -3.033 20.888 1.00 36.49 209 VAL A O 1
ATOM 1322 N N . THR A 1 210 ? -41.900 -4.554 20.986 1.00 30.79 210 THR A N 1
ATOM 1323 C CA . THR A 1 210 ? -40.795 -3.604 20.798 1.00 30.83 210 THR A CA 1
ATOM 1324 C C . THR A 1 210 ? -40.408 -3.783 19.323 1.00 36.82 210 THR A C 1
ATOM 1325 O O . THR A 1 210 ? -40.257 -4.918 18.863 1.00 37.11 210 THR A O 1
ATOM 1329 N N . CYS A 1 211 ? -40.295 -2.679 18.570 1.00 32.82 211 CYS A N 1
ATOM 1330 C CA . CYS A 1 211 ? -40.005 -2.749 17.142 1.00 32.00 211 CYS A CA 1
ATOM 1331 C C . CYS A 1 211 ? -39.049 -1.653 16.677 1.00 36.43 211 CYS A C 1
ATOM 1332 O O . CYS A 1 211 ? -38.947 -0.593 17.299 1.00 34.14 211 CYS A O 1
ATOM 1335 N N . SER A 1 212 ? -38.302 -1.951 15.612 1.00 33.09 212 SER A N 1
ATOM 1336 C CA . SER A 1 212 ? -37.275 -1.097 15.030 1.00 33.23 212 SER A CA 1
ATOM 1337 C C . SER A 1 212 ? -37.071 -1.580 13.590 1.00 39.31 212 SER A C 1
ATOM 1338 O O . SER A 1 212 ? -37.813 -2.454 13.126 1.00 37.91 212 SER A O 1
ATOM 1341 N N . MET A 1 213 ? -36.070 -1.035 12.894 1.00 38.38 213 MET A N 1
ATOM 1342 C CA . MET A 1 213 ? -35.751 -1.450 11.528 1.00 41.24 213 MET A CA 1
ATOM 1343 C C . MET A 1 213 ? -35.276 -2.924 11.463 1.00 44.73 213 MET A C 1
ATOM 1344 O O . MET A 1 213 ? -35.397 -3.565 10.420 1.00 45.06 213 MET A O 1
ATOM 1349 N N . ASP A 1 214 ? -34.770 -3.452 12.587 1.00 41.18 214 ASP A N 1
ATOM 1350 C CA . ASP A 1 214 ? -34.172 -4.784 12.665 1.00 42.23 214 ASP A CA 1
ATOM 1351 C C . ASP A 1 214 ? -35.029 -5.872 13.301 1.00 45.87 214 ASP A C 1
ATOM 1352 O O . ASP A 1 214 ? -34.753 -7.048 13.070 1.00 45.76 214 ASP A O 1
ATOM 1357 N N . VAL A 1 215 ? -36.027 -5.500 14.134 1.00 41.23 215 VAL A N 1
ATOM 1358 C CA . VAL A 1 215 ? -36.910 -6.435 14.837 1.00 39.97 215 VAL A CA 1
ATOM 1359 C C . VAL A 1 215 ? -38.344 -5.950 14.668 1.00 39.44 215 VAL A C 1
ATOM 1360 O O . VAL A 1 215 ? -38.608 -4.790 14.954 1.00 36.56 215 VAL A O 1
ATOM 1364 N N . ASN A 1 216 ? -39.272 -6.838 14.225 1.00 35.29 216 ASN A N 1
ATOM 1365 C CA . ASN A 1 216 ? -40.698 -6.523 14.020 1.00 34.91 216 ASN A CA 1
ATOM 1366 C C . ASN A 1 216 ? -40.856 -5.256 13.173 1.00 39.71 216 ASN A C 1
ATOM 1367 O O . ASN A 1 216 ? -41.691 -4.399 13.485 1.00 40.38 216 ASN A O 1
ATOM 1372 N N . SER A 1 217 ? -40.042 -5.145 12.093 1.00 35.30 217 SER A N 1
ATOM 1373 C CA . SER A 1 217 ? -39.983 -3.979 11.215 1.00 35.31 217 SER A CA 1
ATOM 1374 C C . SER A 1 217 ? -41.298 -3.682 10.507 1.00 37.72 217 SER A C 1
ATOM 1375 O O . SER A 1 217 ? -41.541 -2.522 10.183 1.00 36.83 217 SER A O 1
ATOM 1378 N N . ASP A 1 218 ? -42.162 -4.700 10.307 1.00 34.14 218 ASP A N 1
ATOM 1379 C CA . ASP A 1 218 ? -43.474 -4.499 9.684 1.00 34.84 218 ASP A CA 1
ATOM 1380 C C . ASP A 1 218 ? -44.335 -3.570 10.545 1.00 34.20 218 ASP A C 1
ATOM 1381 O O . ASP A 1 218 ? -44.983 -2.681 10.002 1.00 32.03 218 ASP A O 1
ATOM 1386 N N . LEU A 1 219 ? -44.320 -3.767 11.881 1.00 29.95 219 LEU A N 1
ATOM 1387 C CA . LEU A 1 219 ? -45.079 -2.937 12.818 1.00 28.98 219 LEU A CA 1
ATOM 1388 C C . LEU A 1 219 ? -44.416 -1.564 12.967 1.00 30.75 219 LEU A C 1
ATOM 1389 O O . LEU A 1 219 ? -45.101 -0.538 12.968 1.00 28.68 219 LEU A O 1
ATOM 1394 N N . PHE A 1 220 ? -43.083 -1.553 13.066 1.00 26.48 220 PHE A N 1
ATOM 1395 C CA . PHE A 1 220 ? -42.319 -0.324 13.178 1.00 25.82 220 PHE A CA 1
ATOM 1396 C C . PHE A 1 220 ? -42.644 0.614 12.042 1.00 31.01 220 PHE A C 1
ATOM 1397 O O . PHE A 1 220 ? -43.030 1.741 12.311 1.00 28.54 220 PHE A O 1
ATOM 1405 N N . MET A 1 221 ? -42.569 0.131 10.784 1.00 31.48 221 MET A N 1
ATOM 1406 C CA . MET A 1 221 ? -42.845 0.935 9.587 1.00 33.85 221 MET A CA 1
ATOM 1407 C C . MET A 1 221 ? -44.302 1.316 9.477 1.00 33.20 221 MET A C 1
ATOM 1408 O O . MET A 1 221 ? -44.607 2.408 9.008 1.00 32.20 221 MET A O 1
ATOM 1413 N N . ALA A 1 222 ? -45.201 0.433 9.926 1.00 27.21 222 ALA A N 1
ATOM 1414 C CA . ALA A 1 222 ? -46.636 0.693 9.881 1.00 26.57 222 ALA A CA 1
ATOM 1415 C C . ALA A 1 222 ? -47.052 1.787 10.889 1.00 30.35 222 ALA A C 1
ATOM 1416 O O . ALA A 1 222 ? -47.801 2.690 10.518 1.00 28.70 222 ALA A O 1
ATOM 1418 N N . ALA A 1 223 ? -46.575 1.693 12.150 1.00 28.30 223 ALA A N 1
ATOM 1419 C CA . ALA A 1 223 ? -46.924 2.623 13.227 1.00 28.42 223 ALA A CA 1
ATOM 1420 C C . ALA A 1 223 ? -46.469 4.082 12.955 1.00 32.15 223 ALA A C 1
ATOM 1421 O O . ALA A 1 223 ? -47.195 5.018 13.301 1.00 30.15 223 ALA A O 1
ATOM 1423 N N . LEU A 1 224 ? -45.327 4.255 12.269 1.00 28.95 224 LEU A N 1
ATOM 1424 C CA . LEU A 1 224 ? -44.787 5.585 11.919 1.00 28.23 224 LEU A CA 1
ATOM 1425 C C . LEU A 1 224 ? -45.610 6.226 10.803 1.00 31.43 224 LEU A C 1
ATOM 1426 O O . LEU A 1 224 ? -45.546 5.792 9.649 1.00 32.52 224 LEU A O 1
ATOM 1431 N N . GLY A 1 225 ? -46.428 7.217 11.176 1.00 26.42 225 GLY A N 1
ATOM 1432 C CA . GLY A 1 225 ? -47.380 7.855 10.270 1.00 25.65 225 GLY A CA 1
ATOM 1433 C C . GLY A 1 225 ? -48.642 7.020 10.114 1.00 29.58 225 GLY A C 1
ATOM 1434 O O . GLY A 1 225 ? -49.488 7.315 9.263 1.00 28.78 225 GLY A O 1
ATOM 1435 N N . GLY A 1 226 ? -48.776 6.022 10.986 1.00 27.75 226 GLY A N 1
ATOM 1436 C CA . GLY A 1 226 ? -49.842 5.024 10.986 1.00 28.16 226 GLY A CA 1
ATOM 1437 C C . GLY A 1 226 ? -51.186 5.405 11.556 1.00 30.76 226 GLY A C 1
ATOM 1438 O O . GLY A 1 226 ? -52.090 4.574 11.562 1.00 29.50 226 GLY A O 1
ATOM 1439 N N . LEU A 1 227 ? -51.323 6.648 12.068 1.00 27.72 227 LEU A N 1
ATOM 1440 C CA . LEU A 1 227 ? -52.584 7.210 12.577 1.00 27.02 227 LEU A CA 1
ATOM 1441 C C . LEU A 1 227 ? -53.248 6.358 13.719 1.00 28.39 227 LEU A C 1
ATOM 1442 O O . LEU A 1 227 ? -54.467 6.240 13.779 1.00 27.90 227 LEU A O 1
ATOM 1447 N N . GLY A 1 228 ? -52.415 5.752 14.569 1.00 25.98 228 GLY A N 1
ATOM 1448 C CA . GLY A 1 228 ? -52.833 4.891 15.682 1.00 26.21 228 GLY A CA 1
ATOM 1449 C C . GLY A 1 228 ? -53.541 3.596 15.297 1.00 30.45 228 GLY A C 1
ATOM 1450 O O . GLY A 1 228 ? -53.973 2.847 16.178 1.00 29.97 228 GLY A O 1
ATOM 1451 N N . GLN A 1 229 ? -53.581 3.266 13.992 1.00 26.54 229 GLN A N 1
ATOM 1452 C CA . GLN A 1 229 ? -54.328 2.113 13.459 1.00 25.98 229 GLN A CA 1
ATOM 1453 C C . GLN A 1 229 ? -53.750 0.747 13.768 1.00 29.92 229 GLN A C 1
ATOM 1454 O O . GLN A 1 229 ? -54.462 -0.250 13.677 1.00 28.42 229 GLN A O 1
ATOM 1460 N N . PHE A 1 230 ? -52.484 0.688 14.127 1.00 27.96 230 PHE A N 1
ATOM 1461 C CA . PHE A 1 230 ? -51.836 -0.603 14.344 1.00 28.18 230 PHE A CA 1
ATOM 1462 C C . PHE A 1 230 ? -51.473 -0.848 15.793 1.00 32.82 230 PHE A C 1
ATOM 1463 O O . PHE A 1 230 ? -50.945 -1.906 16.142 1.00 34.29 230 PHE A O 1
ATOM 1471 N N . GLY A 1 231 ? -51.726 0.141 16.626 1.00 27.79 231 GLY A N 1
ATOM 1472 C CA . GLY A 1 231 ? -51.344 0.042 18.019 1.00 27.03 231 GLY A CA 1
ATOM 1473 C C . GLY A 1 231 ? -51.073 1.384 18.642 1.00 29.59 231 GLY A C 1
ATOM 1474 O O . GLY A 1 231 ? -50.984 2.396 17.942 1.00 28.54 231 GLY A O 1
ATOM 1475 N N . VAL A 1 232 ? -50.951 1.380 19.971 1.00 27.21 232 VAL A N 1
ATOM 1476 C CA . VAL A 1 232 ? -50.703 2.568 20.771 1.00 26.39 232 VAL A CA 1
ATOM 1477 C C . VAL A 1 232 ? -49.216 2.631 21.026 1.00 30.09 232 VAL A C 1
ATOM 1478 O O . VAL A 1 232 ? -48.647 1.706 21.599 1.00 30.35 232 VAL A O 1
ATOM 1482 N N . ILE A 1 233 ? -48.588 3.726 20.624 1.00 25.52 233 ILE A N 1
ATOM 1483 C CA . ILE A 1 233 ? -47.165 3.936 20.909 1.00 24.40 233 ILE A CA 1
ATOM 1484 C C . ILE A 1 233 ? -47.057 4.336 22.403 1.00 30.97 233 ILE A C 1
ATOM 1485 O O . ILE A 1 233 ? -47.652 5.339 22.840 1.00 30.69 233 ILE A O 1
ATOM 1490 N N . THR A 1 234 ? -46.308 3.539 23.187 1.00 27.20 234 THR A N 1
ATOM 1491 C CA . THR A 1 234 ? -46.113 3.793 24.618 1.00 26.68 234 THR A CA 1
ATOM 1492 C C . THR A 1 234 ? -44.689 4.216 24.906 1.00 29.94 234 THR A C 1
ATOM 1493 O O . THR A 1 234 ? -44.407 4.696 25.994 1.00 29.60 234 THR A O 1
ATOM 1497 N N . ARG A 1 235 ? -43.794 4.052 23.927 1.00 27.55 235 ARG A N 1
ATOM 1498 C CA . ARG A 1 235 ? -42.401 4.467 24.042 1.00 27.99 235 ARG A CA 1
ATOM 1499 C C . ARG A 1 235 ? -41.785 4.697 22.676 1.00 29.56 235 ARG A C 1
ATOM 1500 O O . ARG A 1 235 ? -42.058 3.957 21.736 1.00 28.38 235 ARG A O 1
ATOM 1508 N N . ALA A 1 236 ? -40.958 5.733 22.561 1.00 27.04 236 ALA A N 1
ATOM 1509 C CA . ALA A 1 236 ? -40.191 5.971 21.348 1.00 28.37 236 ALA A CA 1
ATOM 1510 C C . ALA A 1 236 ? -38.781 6.318 21.772 1.00 32.19 236 ALA A C 1
ATOM 1511 O O . ALA A 1 236 ? -38.603 7.082 22.732 1.00 33.24 236 ALA A O 1
ATOM 1513 N N . ARG A 1 237 ? -37.788 5.745 21.083 1.00 27.07 237 ARG A N 1
ATOM 1514 C CA . ARG A 1 237 ? -36.373 6.032 21.288 1.00 26.93 237 ARG A CA 1
ATOM 1515 C C . ARG A 1 237 ? -35.987 7.044 20.208 1.00 30.51 237 ARG A C 1
ATOM 1516 O O . ARG A 1 237 ? -35.896 6.717 19.023 1.00 31.44 237 ARG A O 1
ATOM 1524 N N . ILE A 1 238 ? -35.790 8.277 20.626 1.00 28.91 238 ILE A N 1
ATOM 1525 C CA . ILE A 1 238 ? -35.548 9.403 19.728 1.00 28.53 238 ILE A CA 1
ATOM 1526 C C . ILE A 1 238 ? -34.070 9.705 19.568 1.00 32.65 238 ILE A C 1
ATOM 1527 O O . ILE A 1 238 ? -33.328 9.716 20.546 1.00 31.27 238 ILE A O 1
ATOM 1532 N N . ARG A 1 239 ? -33.669 9.973 18.312 1.00 29.39 239 ARG A N 1
ATOM 1533 C CA . ARG A 1 239 ? -32.320 10.353 17.919 1.00 28.84 239 ARG A CA 1
ATOM 1534 C C . ARG A 1 239 ? -31.989 11.730 18.477 1.00 31.01 239 ARG A C 1
ATOM 1535 O O . ARG A 1 239 ? -32.857 12.618 18.516 1.00 29.76 239 ARG A O 1
ATOM 1543 N N . LEU A 1 240 ? -30.736 11.901 18.924 1.00 27.74 240 LEU A N 1
ATOM 1544 C CA . LEU A 1 240 ? -30.248 13.157 19.506 1.00 28.31 240 LEU A CA 1
ATOM 1545 C C . LEU A 1 240 ? -29.018 13.691 18.803 1.00 32.90 240 LEU A C 1
ATOM 1546 O O . LEU A 1 240 ? -28.271 12.935 18.194 1.00 31.70 240 LEU A O 1
ATOM 1551 N N . GLU A 1 241 ? -28.784 14.996 18.950 1.00 31.04 241 GLU A N 1
ATOM 1552 C CA . GLU A 1 241 ? -27.612 15.683 18.407 1.00 30.87 241 GLU A CA 1
ATOM 1553 C C . GLU A 1 241 ? -27.152 16.734 19.427 1.00 34.26 241 GLU A C 1
ATOM 1554 O O . GLU A 1 241 ? -27.974 17.141 20.245 1.00 32.71 241 GLU A O 1
ATOM 1560 N N . PRO A 1 242 ? -25.872 17.207 19.398 1.00 31.72 242 PRO A N 1
ATOM 1561 C CA . PRO A 1 242 ? -25.470 18.272 20.328 1.00 30.98 242 PRO A CA 1
ATOM 1562 C C . PRO A 1 242 ? -26.404 19.479 20.210 1.00 35.16 242 PRO A C 1
ATOM 1563 O O . PRO A 1 242 ? -26.735 19.914 19.099 1.00 33.56 242 PRO A O 1
ATOM 1567 N N . ALA A 1 243 ? -26.862 19.991 21.357 1.00 32.09 243 ALA A N 1
ATOM 1568 C CA . ALA A 1 243 ? -27.786 21.108 21.385 1.00 31.55 243 ALA A CA 1
ATOM 1569 C C . ALA A 1 243 ? -27.100 22.447 21.173 1.00 35.91 243 ALA A C 1
ATOM 1570 O O . ALA A 1 243 ? -26.100 22.741 21.842 1.00 35.54 243 ALA A O 1
ATOM 1572 N N . PRO A 1 244 ? -27.677 23.334 20.341 1.00 31.13 244 PRO A N 1
ATOM 1573 C CA . PRO A 1 244 ? -27.142 24.703 20.279 1.00 30.18 244 PRO A CA 1
ATOM 1574 C C . PRO A 1 244 ? -27.603 25.471 21.526 1.00 32.79 244 PRO A C 1
ATOM 1575 O O . PRO A 1 244 ? -28.454 24.992 22.289 1.00 31.92 244 PRO A O 1
ATOM 1579 N N . LYS A 1 245 ? -27.042 26.653 21.739 1.00 29.80 245 LYS A N 1
ATOM 1580 C CA . LYS A 1 245 ? -27.410 27.484 22.885 1.00 29.07 245 LYS A CA 1
ATOM 1581 C C . LYS A 1 245 ? -28.301 28.622 22.457 1.00 31.34 245 LYS A C 1
ATOM 1582 O O . LYS A 1 245 ? -29.219 28.990 23.187 1.00 30.22 245 LYS A O 1
ATOM 1588 N N . ARG A 1 246 ? -28.045 29.189 21.264 1.00 27.72 246 ARG A N 1
ATOM 1589 C CA . ARG A 1 246 ? -28.794 30.358 20.798 1.00 27.85 246 ARG A CA 1
ATOM 1590 C C . ARG A 1 246 ? -29.186 30.235 19.325 1.00 29.89 246 ARG A C 1
ATOM 1591 O O . ARG A 1 246 ? -28.682 29.361 18.620 1.00 27.29 246 ARG A O 1
ATOM 1599 N N . VAL A 1 247 ? -30.118 31.104 18.877 1.00 25.93 247 VAL A N 1
ATOM 1600 C CA . VAL A 1 247 ? -30.663 31.087 17.525 1.00 25.66 247 VAL A CA 1
ATOM 1601 C C . VAL A 1 247 ? -30.795 32.519 16.997 1.00 29.26 247 VAL A C 1
ATOM 1602 O O . VAL A 1 247 ? -31.379 33.374 17.670 1.00 29.45 247 VAL A O 1
ATOM 1606 N N . ARG A 1 248 ? -30.243 32.770 15.810 1.00 27.26 248 ARG A N 1
ATOM 1607 C CA . ARG A 1 248 ? -30.428 34.042 15.076 1.00 26.77 248 ARG A CA 1
ATOM 1608 C C . ARG A 1 248 ? -31.591 33.711 14.126 1.00 28.74 248 ARG A C 1
ATOM 1609 O O . ARG A 1 248 ? -31.481 32.810 13.299 1.00 28.25 248 ARG A O 1
ATOM 1617 N N . TRP A 1 249 ? -32.725 34.367 14.339 1.00 25.79 249 TRP A N 1
ATOM 1618 C CA . TRP A 1 249 ? -34.013 34.074 13.722 1.00 26.42 249 TRP A CA 1
ATOM 1619 C C . TRP A 1 249 ? -34.467 35.230 12.843 1.00 30.20 249 TRP A C 1
ATOM 1620 O O . TRP A 1 249 ? -34.562 36.364 13.313 1.00 29.88 249 TRP A O 1
ATOM 1631 N N . VAL A 1 250 ? -34.687 34.952 11.544 1.00 26.30 250 VAL A N 1
ATOM 1632 C CA . VAL A 1 250 ? -35.082 36.001 10.601 1.00 26.75 250 VAL A CA 1
ATOM 1633 C C . VAL A 1 250 ? -36.396 35.723 9.883 1.00 29.31 250 VAL A C 1
ATOM 1634 O O . VAL A 1 250 ? -36.751 34.578 9.668 1.00 28.44 250 VAL A O 1
ATOM 1638 N N . ARG A 1 251 ? -37.082 36.778 9.482 1.00 25.42 251 ARG A N 1
ATOM 1639 C CA . ARG A 1 251 ? -38.230 36.718 8.587 1.00 25.52 251 ARG A CA 1
ATOM 1640 C C . ARG A 1 251 ? -37.871 37.673 7.468 1.00 30.37 251 ARG A C 1
ATOM 1641 O O . ARG A 1 251 ? -37.408 38.790 7.742 1.00 29.61 251 ARG A O 1
ATOM 1649 N N . LEU A 1 252 ? -38.005 37.203 6.217 1.00 26.94 252 LEU A N 1
ATOM 1650 C CA . LEU A 1 252 ? -37.628 37.921 4.991 1.00 26.54 252 LEU A CA 1
ATOM 1651 C C . LEU A 1 252 ? -38.862 38.101 4.094 1.00 29.17 252 LEU A C 1
ATOM 1652 O O . LEU A 1 252 ? -39.538 37.123 3.742 1.00 26.93 252 LEU A O 1
ATOM 1657 N N . ALA A 1 253 ? -39.201 39.357 3.808 1.00 25.30 253 ALA A N 1
ATOM 1658 C CA . ALA A 1 253 ? -40.410 39.670 3.052 1.00 25.95 253 ALA A CA 1
ATOM 1659 C C . ALA A 1 253 ? -40.220 39.658 1.536 1.00 28.63 253 ALA A C 1
ATOM 1660 O O . ALA A 1 253 ? -39.241 40.189 1.003 1.00 26.99 253 ALA A O 1
ATOM 1662 N N . TYR A 1 254 ? -41.168 39.014 0.848 1.00 25.68 254 TYR A N 1
ATOM 1663 C CA . TYR A 1 254 ? -41.212 38.919 -0.623 1.00 24.40 254 TYR A CA 1
ATOM 1664 C C . TYR A 1 254 ? -42.603 39.339 -1.082 1.00 32.18 254 TYR A C 1
ATOM 1665 O O . TYR A 1 254 ? -43.588 39.053 -0.401 1.00 31.78 254 TYR A O 1
ATOM 1674 N N . THR A 1 255 ? -42.698 39.967 -2.255 1.00 31.25 255 THR A N 1
ATOM 1675 C CA . THR A 1 255 ? -44.006 40.348 -2.826 1.00 31.66 255 THR A CA 1
ATOM 1676 C C . THR A 1 255 ? -44.297 39.452 -4.055 1.00 37.72 255 THR A C 1
ATOM 1677 O O . THR A 1 255 ? -45.374 39.541 -4.635 1.00 39.44 255 THR A O 1
ATOM 1681 N N . ASP A 1 256 ? -43.317 38.633 -4.476 1.00 32.57 256 ASP A N 1
ATOM 1682 C CA . ASP A 1 256 ? -43.430 37.784 -5.663 1.00 31.50 256 ASP A CA 1
ATOM 1683 C C . ASP A 1 256 ? -43.243 36.318 -5.281 1.00 32.11 256 ASP A C 1
ATOM 1684 O O . ASP A 1 256 ? -42.137 35.928 -4.923 1.00 29.47 256 ASP A O 1
ATOM 1689 N N . VAL A 1 257 ? -44.314 35.501 -5.439 1.00 29.21 257 VAL A N 1
ATOM 1690 C CA . VAL A 1 257 ? -44.323 34.074 -5.129 1.00 28.58 257 VAL A CA 1
ATOM 1691 C C . VAL A 1 257 ? -43.214 33.309 -5.869 1.00 32.32 257 VAL A C 1
ATOM 1692 O O . VAL A 1 257 ? -42.672 32.376 -5.289 1.00 33.39 257 VAL A O 1
ATOM 1696 N N . ALA A 1 258 ? -42.864 33.701 -7.131 1.00 28.65 258 ALA A N 1
ATOM 1697 C CA . ALA A 1 258 ? -41.804 33.015 -7.884 1.00 28.36 258 ALA A CA 1
ATOM 1698 C C . ALA A 1 258 ? -40.417 33.242 -7.242 1.00 29.36 258 ALA A C 1
ATOM 1699 O O . ALA A 1 258 ? -39.620 32.312 -7.154 1.00 28.84 258 ALA A O 1
ATOM 1701 N N . THR A 1 259 ? -40.153 34.458 -6.761 1.00 25.67 259 THR A N 1
ATOM 1702 C CA . THR A 1 259 ? -38.875 34.774 -6.105 1.00 25.02 259 THR A CA 1
ATOM 1703 C C . THR A 1 259 ? -38.814 34.076 -4.739 1.00 26.35 259 THR A C 1
ATOM 1704 O O . THR A 1 259 ? -37.778 33.529 -4.369 1.00 26.07 259 THR A O 1
ATOM 1708 N N . PHE A 1 260 ? -39.931 34.118 -4.007 1.00 24.32 260 PHE A N 1
ATOM 1709 C CA . PHE A 1 260 ? -40.084 33.497 -2.680 1.00 24.63 260 PHE A CA 1
ATOM 1710 C C . PHE A 1 260 ? -39.769 31.988 -2.756 1.00 27.22 260 PHE A C 1
ATOM 1711 O O . PHE A 1 260 ? -38.894 31.500 -2.023 1.00 25.01 260 PHE A O 1
ATOM 1719 N N . THR A 1 261 ? -40.423 31.273 -3.703 1.00 25.55 261 THR A N 1
ATOM 1720 C CA . THR A 1 261 ? -40.226 29.817 -3.861 1.00 24.44 261 THR A CA 1
ATOM 1721 C C . THR A 1 261 ? -38.817 29.457 -4.331 1.00 28.62 261 THR A C 1
ATOM 1722 O O . THR A 1 261 ? -38.267 28.452 -3.873 1.00 27.78 261 THR A O 1
ATOM 1726 N N . LYS A 1 262 ? -38.240 30.247 -5.257 1.00 26.57 262 LYS A N 1
ATOM 1727 C CA . LYS A 1 262 ? -36.873 30.004 -5.750 1.00 26.78 262 LYS A CA 1
ATOM 1728 C C . LYS A 1 262 ? -35.873 30.092 -4.592 1.00 27.87 262 LYS A C 1
ATOM 1729 O O . LYS A 1 262 ? -34.989 29.244 -4.482 1.00 28.52 262 LYS A O 1
ATOM 1735 N N . ASP A 1 263 ? -36.027 31.106 -3.737 1.00 24.99 263 ASP A N 1
ATOM 1736 C CA . ASP A 1 263 ? -35.179 31.286 -2.556 1.00 24.61 263 ASP A CA 1
ATOM 1737 C C . ASP A 1 263 ? -35.398 30.198 -1.511 1.00 27.64 263 ASP A C 1
ATOM 1738 O O . ASP A 1 263 ? -34.408 29.665 -0.999 1.00 26.29 263 ASP A O 1
ATOM 1743 N N . GLN A 1 264 ? -36.661 29.792 -1.243 1.00 24.30 264 GLN A N 1
ATOM 1744 C CA . GLN A 1 264 ? -36.867 28.694 -0.259 1.00 23.82 264 GLN A CA 1
ATOM 1745 C C . GLN A 1 264 ? -36.202 27.417 -0.755 1.00 26.14 264 GLN A C 1
ATOM 1746 O O . GLN A 1 264 ? -35.560 26.726 0.029 1.00 24.52 264 GLN A O 1
ATOM 1752 N N . GLU A 1 26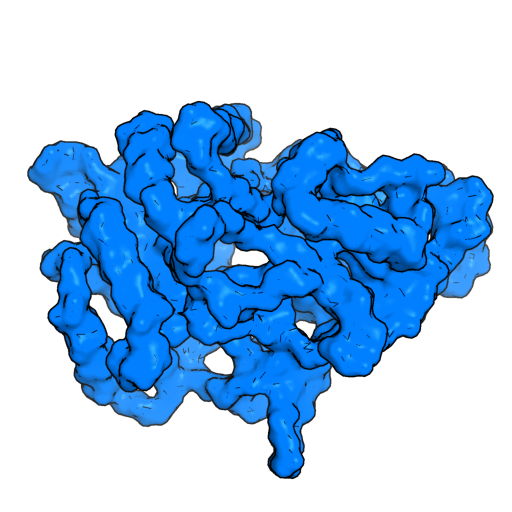5 ? -36.326 27.127 -2.068 1.00 23.61 265 GLU A N 1
ATOM 1753 C CA . GLU A 1 265 ? -35.734 25.930 -2.681 1.00 23.33 265 GLU A CA 1
ATOM 1754 C C . GLU A 1 265 ? -34.232 26.024 -2.657 1.00 27.35 265 GLU A C 1
ATOM 1755 O O . GLU A 1 265 ? -33.591 25.049 -2.307 1.00 26.07 265 GLU A O 1
ATOM 1761 N N . PHE A 1 266 ? -33.669 27.222 -2.905 1.00 25.79 266 PHE A N 1
ATOM 1762 C CA . PHE A 1 266 ? -32.219 27.420 -2.791 1.00 25.74 266 PHE A CA 1
ATOM 1763 C C . PHE A 1 266 ? -31.737 27.106 -1.343 1.00 28.27 266 PHE A C 1
ATOM 1764 O O . PHE A 1 266 ? -30.722 26.418 -1.147 1.00 27.10 266 PHE A O 1
ATOM 1772 N N . LEU A 1 267 ? -32.493 27.590 -0.346 1.00 25.08 267 LEU A N 1
ATOM 1773 C CA . LEU A 1 267 ? -32.200 27.426 1.090 1.00 24.88 267 LEU A CA 1
ATOM 1774 C C . LEU A 1 267 ? -32.275 25.973 1.605 1.00 29.90 267 LEU A C 1
ATOM 1775 O O . LEU A 1 267 ? -31.607 25.629 2.577 1.00 30.79 267 LEU A O 1
ATOM 1780 N N . ILE A 1 268 ? -33.034 25.113 0.932 1.00 26.40 268 ILE A N 1
ATOM 1781 C CA . ILE A 1 268 ? -33.121 23.705 1.338 1.00 25.88 268 ILE A CA 1
ATOM 1782 C C . ILE A 1 268 ? -32.272 22.802 0.429 1.00 30.89 268 ILE A C 1
ATOM 1783 O O . ILE A 1 268 ? -32.246 21.592 0.643 1.00 30.59 268 ILE A O 1
ATOM 1788 N N . SER A 1 269 ? -31.579 23.387 -0.570 1.00 30.97 269 SER A N 1
ATOM 1789 C CA . SER A 1 269 ? -30.830 22.634 -1.595 1.00 34.00 269 SER A CA 1
ATOM 1790 C C . SER A 1 269 ? -29.279 22.693 -1.538 1.00 45.00 269 SER A C 1
ATOM 1791 O O . SER A 1 269 ? -28.628 22.110 -2.413 1.00 45.56 269 SER A O 1
ATOM 1794 N N . ASN A 1 270 ? -28.689 23.384 -0.548 1.00 44.30 270 ASN A N 1
ATOM 1795 C CA . ASN A 1 270 ? -27.219 23.502 -0.429 1.00 45.71 270 ASN A CA 1
ATOM 1796 C C . ASN A 1 270 ? -26.810 23.033 0.964 1.00 52.71 270 ASN A C 1
ATOM 1797 O O . ASN A 1 270 ? -26.032 23.695 1.654 1.00 52.32 270 ASN A O 1
ATOM 1802 N N . ARG A 1 271 ? -27.393 21.902 1.386 1.00 51.36 271 ARG A N 1
ATOM 1803 C CA . ARG A 1 271 ? -27.279 21.325 2.721 1.00 52.00 271 ARG A CA 1
ATOM 1804 C C . ARG A 1 271 ? -25.837 20.998 3.166 1.00 59.02 271 ARG A C 1
ATOM 1805 O O . ARG A 1 271 ? -25.610 20.880 4.376 1.00 58.82 271 ARG A O 1
ATOM 1813 N N . THR A 1 272 ? -24.868 20.887 2.217 1.00 56.83 272 THR A N 1
ATOM 1814 C CA . THR A 1 272 ? -23.458 20.603 2.555 1.00 57.05 272 THR A CA 1
ATOM 1815 C C . THR A 1 272 ? -22.663 21.886 2.854 1.00 61.74 272 THR A C 1
ATOM 1816 O O . THR A 1 272 ? -21.631 21.817 3.532 1.00 61.79 272 THR A O 1
ATOM 1820 N N . SER A 1 273 ? -23.145 23.048 2.350 1.00 57.53 273 SER A N 1
ATOM 1821 C CA . SER A 1 273 ? -22.507 24.356 2.531 1.00 57.39 273 SER A CA 1
ATOM 1822 C C . SER A 1 273 ? -22.541 24.819 3.993 1.00 60.85 273 SER A C 1
ATOM 1823 O O . SER A 1 273 ? -23.536 24.610 4.689 1.00 59.63 273 SER A O 1
ATOM 1826 N N . GLN A 1 274 ? -21.450 25.470 4.435 1.00 57.72 274 GLN A N 1
ATOM 1827 C CA . GLN A 1 274 ? -21.305 26.026 5.788 1.00 57.49 274 GLN A CA 1
ATOM 1828 C C . GLN A 1 274 ? -22.212 27.263 5.959 1.00 58.39 274 GLN A C 1
ATOM 1829 O O . GLN A 1 274 ? -22.599 27.594 7.081 1.00 58.50 274 GLN A O 1
ATOM 1835 N N . VAL A 1 275 ? -22.558 27.924 4.837 1.00 50.91 275 VAL A N 1
ATOM 1836 C CA . VAL A 1 275 ? -23.435 29.094 4.813 1.00 49.56 275 VAL A CA 1
ATOM 1837 C C . VAL A 1 275 ? -24.886 28.571 4.626 1.00 47.35 275 VAL A C 1
ATOM 1838 O O . VAL A 1 275 ? -25.266 28.222 3.500 1.00 44.87 275 VAL A O 1
ATOM 1842 N N . GLY A 1 276 ? -25.650 28.465 5.727 1.00 40.23 276 GLY A N 1
ATOM 1843 C CA . GLY A 1 276 ? -27.021 27.966 5.649 1.00 37.42 276 GLY A CA 1
ATOM 1844 C C . GLY A 1 276 ? -27.833 28.033 6.922 1.00 36.89 276 GLY A C 1
ATOM 1845 O O . GLY A 1 276 ? -27.278 28.236 7.999 1.00 37.11 276 GLY A O 1
ATOM 1846 N N . PHE A 1 277 ? -29.171 27.851 6.798 1.00 29.06 277 PHE A N 1
ATOM 1847 C CA . PHE A 1 277 ? -30.099 27.835 7.924 1.00 27.07 277 PHE A CA 1
ATOM 1848 C C . PHE A 1 277 ? -30.253 26.399 8.453 1.00 29.95 277 PHE A C 1
ATOM 1849 O O . PHE A 1 277 ? -30.182 25.437 7.684 1.00 28.95 277 PHE A O 1
ATOM 1857 N N . ASP A 1 278 ? -30.569 26.265 9.747 1.00 27.01 278 ASP A N 1
ATOM 1858 C CA . ASP A 1 278 ? -30.841 24.965 10.368 1.00 26.57 278 ASP A CA 1
ATOM 1859 C C . ASP A 1 278 ? -32.339 24.695 10.308 1.00 28.88 278 ASP A C 1
ATOM 1860 O O . ASP A 1 278 ? -32.788 23.565 10.513 1.00 27.17 278 ASP A O 1
ATOM 1865 N N . TYR A 1 279 ? -33.102 25.770 10.053 1.00 25.23 279 TYR A N 1
ATOM 1866 C CA . TYR A 1 279 ? -34.550 25.787 10.022 1.00 24.21 279 TYR A CA 1
ATOM 1867 C C . TYR A 1 279 ? -34.999 26.687 8.894 1.00 27.63 279 TYR A C 1
ATOM 1868 O O . TYR A 1 279 ? -34.515 27.818 8.769 1.00 26.62 279 TYR A O 1
ATOM 1877 N N . VAL A 1 280 ? -35.958 26.201 8.086 1.00 24.74 280 VAL A N 1
ATOM 1878 C CA . VAL A 1 280 ? -36.538 26.962 6.956 1.00 23.19 280 VAL A CA 1
ATOM 1879 C C . VAL A 1 280 ? -38.052 26.721 6.944 1.00 26.93 280 VAL A C 1
ATOM 1880 O O . VAL A 1 280 ? -38.505 25.589 6.765 1.00 25.95 280 VAL A O 1
ATOM 1884 N N . GLU A 1 281 ? -38.823 27.787 7.110 1.00 23.14 281 GLU A N 1
ATOM 1885 C CA . GLU A 1 281 ? -40.269 27.763 6.926 1.00 22.69 281 GLU A CA 1
ATOM 1886 C C . GLU A 1 281 ? -40.643 28.991 6.098 1.00 26.63 281 GLU A C 1
ATOM 1887 O O . GLU A 1 281 ? -39.768 29.730 5.611 1.00 25.68 281 GLU A O 1
ATOM 1893 N N . GLY A 1 282 ? -41.938 29.203 5.955 1.00 24.78 282 GLY A N 1
ATOM 1894 C CA . GLY A 1 282 ? -42.478 30.339 5.234 1.00 23.71 282 GLY A CA 1
ATOM 1895 C C . GLY A 1 282 ? -43.921 30.547 5.603 1.00 27.18 282 GLY A C 1
ATOM 1896 O O . GLY A 1 282 ? -44.579 29.613 6.069 1.00 25.87 282 GLY A O 1
ATOM 1897 N N . GLN A 1 283 ? -44.402 31.785 5.426 1.00 24.08 283 GLN A N 1
ATOM 1898 C CA . GLN A 1 283 ? -45.782 32.165 5.720 1.00 24.90 283 GLN A CA 1
ATOM 1899 C C . GLN A 1 283 ? -46.346 33.004 4.606 1.00 30.05 283 GLN A C 1
ATOM 1900 O O . GLN A 1 283 ? -45.627 33.794 4.010 1.00 29.24 283 GLN A O 1
ATOM 1906 N N . VAL A 1 284 ? -47.646 32.853 4.340 1.00 27.76 284 VAL A N 1
ATOM 1907 C CA . VAL A 1 284 ? -48.343 33.626 3.311 1.00 26.99 284 VAL A CA 1
ATOM 1908 C C . VAL A 1 284 ? -49.285 34.535 4.059 1.00 30.67 284 VAL A C 1
ATOM 1909 O O . VAL A 1 284 ? -50.121 34.058 4.825 1.00 29.75 284 VAL A O 1
ATOM 1913 N N . GLN A 1 285 ? -49.162 35.839 3.846 1.00 28.06 285 GLN A N 1
ATOM 1914 C CA . GLN A 1 285 ? -50.061 36.779 4.493 1.00 28.01 285 GLN A CA 1
ATOM 1915 C C . GLN A 1 285 ? -50.896 37.473 3.434 1.00 31.41 285 GLN A C 1
ATOM 1916 O O . GLN A 1 285 ? -50.367 38.252 2.647 1.00 30.72 285 GLN A O 1
ATOM 1922 N N . LEU A 1 286 ? -52.199 37.207 3.429 1.00 30.01 286 LEU A N 1
ATOM 1923 C CA . LEU A 1 286 ? -53.118 37.797 2.451 1.00 29.97 286 LEU A CA 1
ATOM 1924 C C . LEU A 1 286 ? -53.226 39.308 2.670 1.00 35.70 286 LEU A C 1
ATOM 1925 O O . LEU A 1 286 ? -53.122 39.767 3.806 1.00 35.50 286 LEU A O 1
ATOM 1930 N N . ASN A 1 287 ? -53.342 40.079 1.584 1.00 34.69 287 ASN A N 1
ATOM 1931 C CA . ASN A 1 287 ? -53.371 41.549 1.653 1.00 35.77 287 ASN A CA 1
ATOM 1932 C C . ASN A 1 287 ? -54.230 42.118 2.797 1.00 41.02 287 ASN A C 1
ATOM 1933 O O . ASN A 1 287 ? -53.737 42.928 3.589 1.00 41.35 287 ASN A O 1
ATOM 1938 N N . ARG A 1 288 ? -55.495 41.689 2.882 1.00 38.41 288 ARG A N 1
ATOM 1939 C CA . ARG A 1 288 ? -56.418 42.167 3.901 1.00 39.70 288 ARG A CA 1
ATOM 1940 C C . ARG A 1 288 ? -56.005 41.786 5.319 1.00 49.85 288 ARG A C 1
ATOM 1941 O O . ARG A 1 288 ? -56.231 42.574 6.237 1.00 49.57 288 ARG A O 1
ATOM 1949 N N . SER A 1 289 ? -55.357 40.603 5.494 1.00 49.72 289 SER A N 1
ATOM 1950 C CA . SER A 1 289 ? -54.869 40.134 6.797 1.00 50.33 289 SER A CA 1
ATOM 1951 C C . SER A 1 289 ? -53.780 41.039 7.372 1.00 57.89 289 SER A C 1
ATOM 1952 O O . SER A 1 289 ? -53.624 41.088 8.586 1.00 58.91 289 SER A O 1
ATOM 1955 N N . LEU A 1 290 ? -53.074 41.793 6.517 1.00 56.37 290 LEU A N 1
ATOM 1956 C CA . LEU A 1 290 ? -52.039 42.737 6.928 1.00 57.34 290 LEU A CA 1
ATOM 1957 C C . LEU A 1 290 ? -52.696 44.056 7.301 1.00 64.79 290 LEU A C 1
ATOM 1958 O O . LEU A 1 290 ? -52.606 44.471 8.455 1.00 65.08 290 LEU A O 1
ATOM 1963 N N . VAL A 1 291 ? -53.344 44.713 6.312 1.00 63.06 291 VAL A N 1
ATOM 1964 C CA . VAL A 1 291 ? -54.034 46.005 6.412 1.00 63.55 291 VAL A CA 1
ATOM 1965 C C . VAL A 1 291 ? -55.076 46.037 7.565 1.00 69.11 291 VAL A C 1
ATOM 1966 O O . VAL A 1 291 ? -55.025 46.946 8.393 1.00 69.99 291 VAL A O 1
ATOM 1970 N N . GLU A 1 292 ? -55.970 45.037 7.641 1.00 65.25 292 GLU A N 1
ATOM 1971 C CA . GLU A 1 292 ? -57.004 44.957 8.681 1.00 65.11 292 GLU A CA 1
ATOM 1972 C C . GLU A 1 292 ? -56.599 44.049 9.853 1.00 70.88 292 GLU A C 1
ATOM 1973 O O . GLU A 1 292 ? -57.463 43.588 10.603 1.00 71.33 292 GLU A O 1
ATOM 1979 N N . GLY A 1 293 ? -55.301 43.794 9.995 1.00 68.12 293 GLY A N 1
ATOM 1980 C CA . GLY A 1 293 ? -54.767 42.930 11.044 1.00 67.71 293 GLY A CA 1
ATOM 1981 C C . GLY A 1 293 ? -54.413 43.643 12.335 1.00 70.15 293 GLY A C 1
ATOM 1982 O O . GLY A 1 293 ? -54.680 44.843 12.468 1.00 69.37 293 GLY A O 1
ATOM 1983 N N . PRO A 1 294 ? -53.778 42.920 13.299 1.00 66.12 294 PRO A N 1
ATOM 1984 C CA . PRO A 1 294 ? -53.399 43.550 14.580 1.00 65.31 294 PRO A CA 1
ATOM 1985 C C . PRO A 1 294 ? -52.373 44.665 14.451 1.00 66.91 294 PRO A C 1
ATOM 1986 O O . PRO A 1 294 ? -51.697 44.772 13.430 1.00 66.39 294 PRO A O 1
ATOM 1990 N N . LYS A 1 295 ? -52.250 45.483 15.506 1.00 62.28 295 LYS A N 1
ATOM 1991 C CA . LYS A 1 295 ? -51.289 46.585 15.573 1.00 61.55 295 LYS A CA 1
ATOM 1992 C C . LYS A 1 295 ? -49.861 46.051 15.739 1.00 62.61 295 LYS A C 1
ATOM 1993 O O . LYS A 1 295 ? -48.911 46.731 15.350 1.00 63.39 295 LYS A O 1
ATOM 1999 N N . SER A 1 296 ? -49.718 44.823 16.295 1.00 55.14 296 SER A N 1
ATOM 2000 C CA . SER A 1 296 ? -48.447 44.127 16.515 1.00 52.87 296 SER A CA 1
ATOM 2001 C C . SER A 1 296 ? -48.666 42.620 16.686 1.00 51.31 296 SER A C 1
ATOM 2002 O O . SER A 1 296 ? -49.798 42.164 16.877 1.00 49.96 296 SER A O 1
ATOM 2005 N N . THR A 1 297 ? -47.572 41.847 16.606 1.00 44.61 297 THR A N 1
ATOM 2006 C CA . THR A 1 297 ? -47.592 40.391 16.810 1.00 42.68 297 THR A CA 1
ATOM 2007 C C . THR A 1 297 ? -46.418 40.076 17.758 1.00 42.65 297 THR A C 1
ATOM 2008 O O . THR A 1 297 ? -45.549 40.941 17.912 1.00 41.60 297 THR A O 1
ATOM 2012 N N . PRO A 1 298 ? -46.295 38.866 18.364 1.00 37.10 298 PRO A N 1
ATOM 2013 C CA . PRO A 1 298 ? -45.101 38.598 19.190 1.00 36.27 298 PRO A CA 1
ATOM 2014 C C . PRO A 1 298 ? -43.784 38.761 18.398 1.00 37.66 298 PRO A C 1
ATOM 2015 O O . PRO A 1 298 ? -42.771 39.061 19.013 1.00 37.83 298 PRO A O 1
ATOM 2019 N N . PHE A 1 299 ? -43.795 38.608 17.033 1.00 31.89 299 PHE A N 1
ATOM 2020 C CA . PHE A 1 299 ? -42.581 38.796 16.215 1.00 30.16 299 PHE A CA 1
ATOM 2021 C C . PHE A 1 299 ? -42.431 40.251 15.716 1.00 36.15 299 PHE A C 1
ATOM 2022 O O . PHE A 1 299 ? -41.333 40.791 15.766 1.00 35.29 299 PHE A O 1
ATOM 2030 N N . PHE A 1 300 ? -43.521 40.847 15.183 1.00 34.39 300 PHE A N 1
ATOM 2031 C CA . PHE A 1 300 ? -43.496 42.179 14.574 1.00 34.67 300 PHE A CA 1
ATOM 2032 C C . PHE A 1 300 ? -44.043 43.307 15.436 1.00 39.94 300 PHE A C 1
ATOM 2033 O O . PHE A 1 300 ? -45.179 43.236 15.904 1.00 39.85 300 PHE A O 1
ATOM 2041 N N . SER A 1 301 ? -43.276 44.403 15.519 1.00 37.85 301 SER A N 1
ATOM 2042 C CA . SER A 1 301 ? -43.669 45.637 16.205 1.00 38.74 301 SER A CA 1
ATOM 2043 C C . SER A 1 301 ? -44.672 46.369 15.322 1.00 44.39 301 SER A C 1
ATOM 2044 O O . SER A 1 301 ? -44.834 46.019 14.143 1.00 43.11 301 SER A O 1
ATOM 2047 N N . GLY A 1 302 ? -45.301 47.403 15.882 1.00 42.33 302 GLY A N 1
ATOM 2048 C CA . GLY A 1 302 ? -46.232 48.268 15.162 1.00 41.59 302 GLY A CA 1
ATOM 2049 C C . GLY A 1 302 ? -45.569 48.931 13.974 1.00 44.35 302 GLY A C 1
ATOM 2050 O O . GLY A 1 302 ? -46.150 48.967 12.888 1.00 45.17 302 GLY A O 1
ATOM 2051 N N . ALA A 1 303 ? -44.320 49.394 14.158 1.00 40.89 303 ALA A N 1
ATOM 2052 C CA . ALA A 1 303 ? -43.494 50.024 13.113 1.00 41.15 303 ALA A CA 1
ATOM 2053 C C . ALA A 1 303 ? -43.184 49.036 11.950 1.00 43.93 303 ALA A C 1
ATOM 2054 O O . ALA A 1 303 ? -43.300 49.426 10.787 1.00 43.71 303 ALA A O 1
ATOM 2056 N N . ASP A 1 304 ? -42.816 47.760 12.267 1.00 39.36 304 ASP A N 1
ATOM 2057 C CA . ASP A 1 304 ? -42.562 46.703 11.270 1.00 37.99 304 ASP A CA 1
ATOM 2058 C C . ASP A 1 304 ? -43.802 46.500 10.418 1.00 41.95 304 ASP A C 1
ATOM 2059 O O . ASP A 1 304 ? -43.713 46.499 9.186 1.00 42.25 304 ASP A O 1
ATOM 2064 N N . LEU A 1 305 ? -44.963 46.355 11.079 1.00 38.24 305 LEU A N 1
ATOM 2065 C CA . LEU A 1 305 ? -46.258 46.137 10.435 1.00 38.94 305 LEU A CA 1
ATOM 2066 C C . LEU A 1 305 ? -46.710 47.293 9.558 1.00 44.12 305 LEU A C 1
ATOM 2067 O O . LEU A 1 305 ? -47.326 47.056 8.512 1.00 43.80 305 LEU A O 1
ATOM 2072 N N . ALA A 1 306 ? -46.386 48.536 9.965 1.00 40.50 306 ALA A N 1
ATOM 2073 C CA . ALA A 1 306 ? -46.738 49.730 9.199 1.00 40.66 306 ALA A CA 1
ATOM 2074 C C . ALA A 1 306 ? -45.949 49.735 7.888 1.00 42.88 306 ALA A C 1
ATOM 2075 O O . ALA A 1 306 ? -46.530 49.986 6.832 1.00 44.05 306 ALA A O 1
ATOM 2077 N N . ARG A 1 307 ? -44.661 49.351 7.948 1.00 36.85 307 ARG A N 1
ATOM 2078 C CA . ARG A 1 307 ? -43.791 49.246 6.774 1.00 36.50 307 ARG A CA 1
ATOM 2079 C C . ARG A 1 307 ? -44.233 48.107 5.832 1.00 38.79 307 ARG A C 1
ATOM 2080 O O . ARG A 1 307 ? -44.261 48.290 4.609 1.00 37.33 307 ARG A O 1
ATOM 2088 N N . LEU A 1 308 ? -44.582 46.942 6.408 1.00 34.36 308 LEU A N 1
ATOM 2089 C CA . LEU A 1 308 ? -45.058 45.782 5.659 1.00 33.80 308 LEU A CA 1
ATOM 2090 C C . LEU A 1 308 ? -46.372 46.084 4.932 1.00 38.21 308 LEU A C 1
ATOM 2091 O O . LEU A 1 308 ? -46.505 45.711 3.762 1.00 37.22 308 LEU A O 1
ATOM 2096 N N . ALA A 1 309 ? -47.302 46.830 5.590 1.00 35.09 309 ALA A N 1
ATOM 2097 C CA . ALA A 1 309 ? -48.571 47.250 4.978 1.00 35.01 309 ALA A CA 1
ATOM 2098 C C . ALA A 1 309 ? -48.288 48.194 3.769 1.00 40.48 309 ALA A C 1
ATOM 2099 O O . ALA A 1 309 ? -48.951 48.087 2.738 1.00 40.22 309 ALA A O 1
ATOM 2101 N N . GLY A 1 310 ? -47.270 49.054 3.896 1.00 37.89 310 GLY A N 1
ATOM 2102 C CA . GLY A 1 310 ? -46.820 49.946 2.830 1.00 37.19 310 GLY A CA 1
ATOM 2103 C C . GLY A 1 310 ? -46.293 49.149 1.651 1.00 41.97 310 GLY A C 1
ATOM 2104 O O . GLY A 1 310 ? -46.698 49.379 0.504 1.00 42.66 310 GLY A O 1
ATOM 2105 N N . LEU A 1 311 ? -45.433 48.149 1.939 1.00 37.20 311 LEU A N 1
ATOM 2106 C CA . LEU A 1 311 ? -44.881 47.227 0.935 1.00 36.09 311 LEU A CA 1
ATOM 2107 C C . LEU A 1 311 ? -45.994 46.457 0.173 1.00 39.03 311 LEU A C 1
ATOM 2108 O O . LEU A 1 311 ? -45.947 46.384 -1.055 1.00 38.19 311 LEU A O 1
ATOM 2113 N N . ALA A 1 312 ? -47.005 45.932 0.893 1.00 36.66 312 ALA A N 1
ATOM 2114 C CA . ALA A 1 312 ? -48.147 45.190 0.307 1.00 37.42 312 ALA A CA 1
ATOM 2115 C C . ALA A 1 312 ? -49.128 46.051 -0.517 1.00 43.81 312 ALA A C 1
ATOM 2116 O O . ALA A 1 312 ? -50.096 45.514 -1.063 1.00 44.33 312 ALA A O 1
ATOM 2118 N N . SER A 1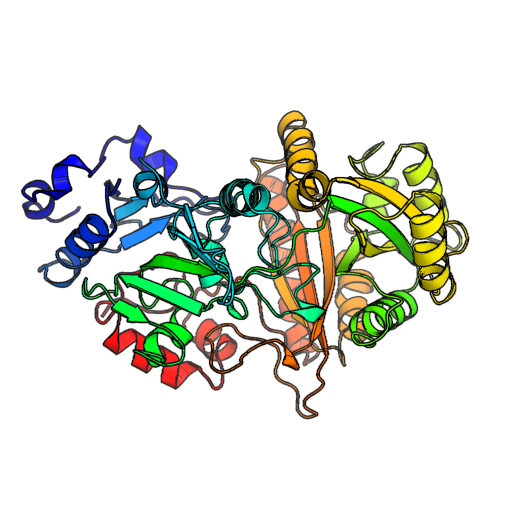 313 ? -48.908 47.365 -0.600 1.00 42.38 313 SER A N 1
ATOM 2119 C CA . SER A 1 313 ? -49.825 48.219 -1.357 1.00 43.86 313 SER A CA 1
ATOM 2120 C C . SER A 1 313 ? -49.130 49.276 -2.237 1.00 52.20 313 SER A C 1
ATOM 2121 O O . SER A 1 313 ? -49.783 50.238 -2.651 1.00 53.35 313 SER A O 1
ATOM 2124 N N . ARG A 1 314 ? -47.836 49.076 -2.577 1.00 50.25 314 ARG A N 1
ATOM 2125 C CA . ARG A 1 314 ? -47.081 50.066 -3.356 1.00 51.05 314 ARG A CA 1
ATOM 2126 C C . ARG A 1 314 ? -47.504 50.175 -4.840 1.00 56.41 314 ARG A C 1
ATOM 2127 O O . ARG A 1 314 ? -47.384 51.262 -5.410 1.00 57.72 314 ARG A O 1
ATOM 2135 N N . THR A 1 315 ? -47.998 49.086 -5.456 1.00 51.87 315 THR A N 1
ATOM 2136 C CA . THR A 1 315 ? -48.451 49.094 -6.864 1.00 51.45 315 THR A CA 1
ATOM 2137 C C . THR A 1 315 ? -49.846 48.434 -6.933 1.00 53.68 315 THR A C 1
ATOM 2138 O O . THR A 1 315 ? -50.232 47.831 -7.942 1.00 52.86 315 THR A O 1
ATOM 2142 N N . GLY A 1 316 ? -50.606 48.609 -5.856 1.00 49.10 316 GLY A N 1
ATOM 2143 C CA . GLY A 1 316 ? -51.911 47.991 -5.681 1.00 48.36 316 GLY A CA 1
ATOM 2144 C C . GLY A 1 316 ? -51.809 46.916 -4.609 1.00 51.44 316 GLY A C 1
ATOM 2145 O O . GLY A 1 316 ? -50.726 46.717 -4.041 1.00 50.21 316 GLY A O 1
ATOM 2146 N N . PRO A 1 317 ? -52.902 46.197 -4.295 1.00 47.26 317 PRO A N 1
ATOM 2147 C CA . PRO A 1 317 ? -52.823 45.213 -3.205 1.00 46.44 317 PRO A CA 1
ATOM 2148 C C . PRO A 1 317 ? -52.154 43.883 -3.562 1.00 47.16 317 PRO A C 1
ATOM 2149 O O . PRO A 1 317 ? -52.481 43.282 -4.579 1.00 46.66 317 PRO A O 1
ATOM 2153 N N . THR A 1 318 ? -51.197 43.432 -2.723 1.00 41.26 318 THR A N 1
ATOM 2154 C CA . THR A 1 318 ? -50.555 42.118 -2.877 1.00 39.63 318 THR A CA 1
ATOM 2155 C C . THR A 1 318 ? -50.513 41.415 -1.517 1.00 38.96 318 THR A C 1
ATOM 2156 O O . THR A 1 318 ? -50.570 42.069 -0.464 1.00 37.78 318 THR A O 1
ATOM 2160 N N . ALA A 1 319 ? -50.358 40.087 -1.555 1.00 32.22 319 ALA A N 1
ATOM 2161 C CA . ALA A 1 319 ? -50.067 39.287 -0.381 1.00 31.03 319 ALA A CA 1
ATOM 2162 C C . ALA A 1 319 ? -48.564 39.517 -0.114 1.00 35.82 319 ALA A C 1
ATOM 2163 O O . ALA A 1 319 ? -47.860 40.060 -0.975 1.00 36.02 319 ALA A O 1
ATOM 2165 N N . ILE A 1 320 ? -48.078 39.117 1.061 1.00 32.66 320 ILE A N 1
ATOM 2166 C CA . ILE A 1 320 ? -46.655 39.158 1.391 1.00 31.45 320 ILE A CA 1
ATOM 2167 C C . ILE A 1 320 ? -46.309 37.705 1.712 1.00 31.69 320 ILE A C 1
ATOM 2168 O O . ILE A 1 320 ? -47.071 37.037 2.424 1.00 30.53 320 ILE A O 1
ATOM 2173 N N . TYR A 1 321 ? -45.181 37.236 1.189 1.00 26.43 321 TYR A N 1
ATOM 2174 C CA . TYR A 1 321 ? -44.655 35.878 1.407 1.00 25.30 321 TYR A CA 1
ATOM 2175 C C . TYR A 1 321 ? -43.416 36.032 2.275 1.00 29.14 321 TYR A C 1
ATOM 2176 O O . TYR A 1 321 ? -42.518 36.814 1.932 1.00 30.05 321 TYR A O 1
ATOM 2185 N N . TYR A 1 322 ? -43.392 35.385 3.438 1.00 24.25 322 TYR A N 1
ATOM 2186 C CA . TYR A 1 322 ? -42.224 35.528 4.312 1.00 23.51 322 TYR A CA 1
ATOM 2187 C C . TYR A 1 322 ? -41.422 34.238 4.341 1.00 27.85 322 TYR A C 1
ATOM 2188 O O . TYR A 1 322 ? -42.003 33.169 4.544 1.00 27.42 322 TYR A O 1
ATOM 2197 N N . ILE A 1 323 ? -40.094 34.321 4.191 1.00 24.24 323 ILE A N 1
ATOM 2198 C CA . ILE A 1 323 ? -39.262 33.151 4.458 1.00 23.40 323 ILE A CA 1
ATOM 2199 C C . ILE A 1 323 ? -38.882 33.353 5.925 1.00 27.37 323 ILE A C 1
ATOM 2200 O O . ILE A 1 323 ? -38.559 34.482 6.327 1.00 25.82 323 ILE A O 1
ATOM 2205 N N . GLU A 1 324 ? -38.929 32.270 6.710 1.00 22.98 324 GLU A N 1
ATOM 2206 C CA . GLU A 1 324 ? -38.491 32.277 8.111 1.00 22.04 324 GLU A CA 1
ATOM 2207 C C . GLU A 1 324 ? -37.308 31.324 8.205 1.00 27.97 324 GLU A C 1
ATOM 2208 O O . GLU A 1 324 ? -37.430 30.123 7.942 1.00 27.92 324 GLU A O 1
ATOM 2214 N N . GLY A 1 325 ? -36.166 31.884 8.537 1.00 25.81 325 GLY A N 1
ATOM 2215 C CA . GLY A 1 325 ? -34.938 31.127 8.682 1.00 25.48 325 GLY A CA 1
ATOM 2216 C C . GLY A 1 325 ? -34.382 31.249 10.085 1.00 26.45 325 GLY A C 1
ATOM 2217 O O . GLY A 1 325 ? -34.591 32.262 10.760 1.00 25.13 325 GLY A O 1
ATOM 2218 N N . ALA A 1 326 ? -33.691 30.205 10.544 1.00 23.37 326 ALA A N 1
ATOM 2219 C CA . ALA A 1 326 ? -33.040 30.244 11.847 1.00 24.36 326 ALA A CA 1
ATOM 2220 C C . ALA A 1 326 ? -31.675 29.583 11.762 1.00 28.21 326 ALA A C 1
ATOM 2221 O O . ALA A 1 326 ? -31.515 28.539 11.129 1.00 26.51 326 ALA A O 1
ATOM 2223 N N . MET A 1 327 ? -30.682 30.258 12.334 1.00 26.44 327 MET A N 1
ATOM 2224 C CA . MET A 1 327 ? -29.291 29.827 12.349 1.00 26.82 327 MET A CA 1
ATOM 2225 C C . MET A 1 327 ? -28.938 29.511 13.798 1.00 29.64 327 MET A C 1
ATOM 2226 O O . MET A 1 327 ? -28.934 30.392 14.652 1.00 28.92 327 MET A O 1
ATOM 2231 N N . TYR A 1 328 ? -28.641 28.251 14.065 1.00 27.00 328 TYR A N 1
ATOM 2232 C CA . TYR A 1 328 ? -28.274 27.807 15.400 1.00 26.88 328 TYR A CA 1
ATOM 2233 C C . TYR A 1 328 ? -26.807 28.177 15.673 1.00 31.55 328 TYR A C 1
ATOM 2234 O O . TYR A 1 328 ? -25.993 28.159 14.750 1.00 31.25 328 TYR A O 1
ATOM 2243 N N . TYR A 1 329 ? -26.463 28.471 16.933 1.00 27.65 329 TYR A N 1
ATOM 2244 C CA . TYR A 1 329 ? -25.072 28.721 17.333 1.00 27.74 329 TYR A CA 1
ATOM 2245 C C . TYR A 1 329 ? -24.874 28.387 18.805 1.00 33.21 329 TYR A C 1
ATOM 2246 O O . TYR A 1 329 ? -25.847 28.191 19.537 1.00 31.45 329 TYR A O 1
ATOM 2255 N N . THR A 1 330 ? -23.618 28.200 19.210 1.00 32.43 330 THR A N 1
ATOM 2256 C CA . THR A 1 330 ? -23.316 27.806 20.589 1.00 32.93 330 THR A CA 1
ATOM 2257 C C . THR A 1 330 ? -22.490 28.890 21.297 1.00 38.15 330 THR A C 1
ATOM 2258 O O . THR A 1 330 ? -23.073 29.761 21.931 1.00 39.26 330 THR A O 1
ATOM 2262 N N . GLU A 1 331 ? -21.164 28.876 21.144 1.00 35.58 331 GLU A N 1
ATOM 2263 C CA . GLU A 1 331 ? -20.253 29.807 21.819 1.00 36.32 331 GLU A CA 1
ATOM 2264 C C . GLU A 1 331 ? -19.872 31.010 20.994 1.00 40.92 331 GLU A C 1
ATOM 2265 O O . GLU A 1 331 ? -19.160 31.873 21.494 1.00 41.02 331 GLU A O 1
ATOM 2271 N N . ASP A 1 332 ? -20.345 31.078 19.736 1.00 36.06 332 ASP A N 1
ATOM 2272 C CA . ASP A 1 332 ? -20.069 32.136 18.777 1.00 34.52 332 ASP A CA 1
ATOM 2273 C C . ASP A 1 332 ? -20.358 33.527 19.352 1.00 35.54 332 ASP A C 1
ATOM 2274 O O . ASP A 1 332 ? -21.352 33.709 20.055 1.00 34.49 332 ASP A O 1
ATOM 2279 N N . THR A 1 333 ? -19.498 34.500 19.043 1.00 30.98 333 THR A N 1
ATOM 2280 C CA . THR A 1 333 ? -19.689 35.888 19.478 1.00 30.99 333 THR A CA 1
ATOM 2281 C C . THR A 1 333 ? -20.790 36.545 18.630 1.00 36.43 333 THR A C 1
ATOM 2282 O O . THR A 1 333 ? -21.070 36.089 17.506 1.00 35.75 333 THR A O 1
ATOM 2286 N N . ALA A 1 334 ? -21.392 37.628 19.150 1.00 32.79 334 ALA A N 1
ATOM 2287 C CA . ALA A 1 334 ? -22.439 38.388 18.465 1.00 32.57 334 ALA A CA 1
ATOM 2288 C C . ALA A 1 334 ? -21.981 38.860 17.077 1.00 35.70 334 ALA A C 1
ATOM 2289 O O . ALA A 1 334 ? -22.702 38.657 16.106 1.00 33.40 334 ALA A O 1
ATOM 2291 N N . ILE A 1 335 ? -20.753 39.409 16.972 1.00 32.15 335 ILE A N 1
ATOM 2292 C CA . ILE A 1 335 ? -20.189 39.863 15.699 1.00 31.92 335 ILE A CA 1
ATOM 2293 C C . ILE A 1 335 ? -19.938 38.673 14.696 1.00 34.55 335 ILE A C 1
ATOM 2294 O O . ILE A 1 335 ? -20.163 38.864 13.505 1.00 34.36 335 ILE A O 1
ATOM 2299 N N . SER A 1 336 ? -19.548 37.459 15.161 1.00 31.94 336 SER A N 1
ATOM 2300 C CA . SER A 1 336 ? -19.357 36.301 14.252 1.00 32.86 336 SER A CA 1
ATOM 2301 C C . SER A 1 336 ? -20.695 35.841 13.668 1.00 36.78 336 SER A C 1
ATOM 2302 O O . SER A 1 336 ? -20.751 35.462 12.499 1.00 36.22 336 SER A O 1
ATOM 2305 N N . VAL A 1 337 ? -21.764 35.857 14.493 1.00 32.81 337 VAL A N 1
ATOM 2306 C CA . VAL A 1 337 ? -23.114 35.470 14.067 1.00 32.29 337 VAL A CA 1
ATOM 2307 C C . VAL A 1 337 ? -23.627 36.489 13.038 1.00 34.69 337 VAL A C 1
ATOM 2308 O O . VAL A 1 337 ? -24.151 36.087 11.998 1.00 33.25 337 VAL A O 1
ATOM 2312 N N . ASP A 1 338 ? -23.406 37.793 13.298 1.00 30.19 338 ASP A N 1
ATOM 2313 C CA . ASP A 1 338 ? -23.775 38.873 12.374 1.00 30.19 338 ASP A CA 1
ATOM 2314 C C . ASP A 1 338 ? -23.170 38.643 10.970 1.00 34.03 338 ASP A C 1
ATOM 2315 O O . ASP A 1 338 ? -23.854 38.820 9.959 1.00 31.16 338 ASP A O 1
ATOM 2320 N N . LYS A 1 339 ? -21.896 38.233 10.935 1.00 32.33 339 LYS A N 1
ATOM 2321 C CA . LYS A 1 339 ? -21.127 37.978 9.715 1.00 33.55 339 LYS A CA 1
ATOM 2322 C C . LYS A 1 339 ? -21.652 36.752 8.967 1.00 35.37 339 LYS A C 1
ATOM 2323 O O . LYS A 1 339 ? -21.732 36.790 7.734 1.00 34.03 339 LYS A O 1
ATOM 2329 N N . LYS A 1 340 ? -21.965 35.663 9.706 1.00 30.87 340 LYS A N 1
ATOM 2330 C CA . LYS A 1 340 ? -22.492 34.411 9.138 1.00 31.02 340 LYS A CA 1
ATOM 2331 C C . LYS A 1 340 ? -23.882 34.679 8.537 1.00 34.39 340 LYS A C 1
ATOM 2332 O O . LYS A 1 340 ? -24.146 34.297 7.390 1.00 34.49 340 LYS A O 1
ATOM 2338 N N . MET A 1 341 ? -24.748 35.379 9.289 1.00 30.62 341 MET A N 1
ATOM 2339 C CA . MET A 1 341 ? -26.082 35.716 8.805 1.00 29.83 341 MET A CA 1
ATOM 2340 C C . MET A 1 341 ? -26.001 36.597 7.553 1.00 34.65 341 MET A C 1
ATOM 2341 O O . MET A 1 341 ? -26.715 36.324 6.588 1.00 33.36 341 MET A O 1
ATOM 2346 N N . LYS A 1 342 ? -25.122 37.636 7.570 1.00 31.10 342 LYS A N 1
ATOM 2347 C CA . LYS A 1 342 ? -24.908 38.534 6.437 1.00 30.93 342 LYS A CA 1
ATOM 2348 C C . LYS A 1 342 ? -24.463 37.759 5.193 1.00 33.12 342 LYS A C 1
ATOM 2349 O O . LYS A 1 342 ? -24.959 38.047 4.115 1.00 31.08 342 LYS A O 1
ATOM 2355 N N . ALA A 1 343 ? -23.524 36.803 5.331 1.00 30.60 343 ALA A N 1
ATOM 2356 C CA . ALA A 1 343 ? -23.037 36.033 4.182 1.00 30.30 343 ALA A CA 1
ATOM 2357 C C . ALA A 1 343 ? -24.178 35.245 3.518 1.00 33.82 343 ALA A C 1
ATOM 2358 O O . ALA A 1 343 ? -24.214 35.134 2.286 1.00 32.87 343 ALA A O 1
ATOM 2360 N N . LEU A 1 344 ? -25.132 34.749 4.333 1.00 29.19 344 LEU A N 1
ATOM 2361 C CA . LEU A 1 344 ? -26.284 34.013 3.845 1.00 28.93 344 LEU A CA 1
ATOM 2362 C C . LEU A 1 344 ? -27.308 34.952 3.242 1.00 31.55 344 LEU A C 1
ATOM 2363 O O . LEU A 1 344 ? -27.726 34.724 2.107 1.00 30.01 344 LEU A O 1
ATOM 2368 N N . LEU A 1 345 ? -27.711 36.005 3.985 1.00 29.02 345 LEU A N 1
ATOM 2369 C CA . LEU A 1 345 ? -28.702 36.972 3.511 1.00 28.68 345 LEU A CA 1
ATOM 2370 C C . LEU A 1 345 ? -28.295 37.673 2.210 1.00 32.78 345 LEU A C 1
ATOM 2371 O O . LEU A 1 345 ? -29.162 37.954 1.380 1.00 32.37 345 LEU A O 1
ATOM 2376 N N . ASP A 1 346 ? -26.984 37.941 2.042 1.00 29.44 346 ASP A N 1
ATOM 2377 C CA . ASP A 1 346 ? -26.384 38.570 0.855 1.00 29.52 346 ASP A CA 1
ATOM 2378 C C . ASP A 1 346 ? -26.633 37.775 -0.452 1.00 33.43 346 ASP A C 1
ATOM 2379 O O . ASP A 1 346 ? -26.545 38.355 -1.524 1.00 34.01 346 ASP A O 1
ATOM 2384 N N . GLN A 1 347 ? -26.935 36.469 -0.358 1.00 27.56 347 GLN A N 1
ATOM 2385 C CA . GLN A 1 347 ? -27.218 35.589 -1.505 1.00 26.41 347 GLN A CA 1
ATOM 2386 C C . GLN A 1 347 ? -28.695 35.616 -1.933 1.00 30.36 347 GLN A C 1
ATOM 2387 O O . GLN A 1 347 ? -29.030 35.099 -3.010 1.00 31.31 347 GLN A O 1
ATOM 2393 N N . LEU A 1 348 ? -29.566 36.182 -1.099 1.00 25.67 348 LEU A N 1
ATOM 2394 C CA . LEU A 1 348 ? -31.006 36.120 -1.303 1.00 25.38 348 LEU A CA 1
ATOM 2395 C C . LEU A 1 348 ? -31.629 37.342 -1.982 1.00 29.92 348 LEU A C 1
ATOM 2396 O O . LEU A 1 348 ? -30.998 38.385 -2.100 1.00 28.77 348 LEU A O 1
ATOM 2401 N N . SER A 1 349 ? -32.876 37.178 -2.450 1.00 26.76 349 SER A N 1
ATOM 2402 C CA . SER A 1 349 ? -33.596 38.167 -3.233 1.00 25.98 349 SER A CA 1
ATOM 2403 C C . SER A 1 349 ? -34.882 38.666 -2.591 1.00 28.55 349 SER A C 1
ATOM 2404 O O . SER A 1 349 ? -35.818 39.065 -3.305 1.00 27.83 349 SER A O 1
ATOM 2407 N N . PHE A 1 350 ? -34.898 38.752 -1.246 1.00 24.11 350 PHE A N 1
ATOM 2408 C CA . PHE A 1 350 ? -36.035 39.346 -0.509 1.00 23.19 350 PHE A CA 1
ATOM 2409 C C . PHE A 1 350 ? -36.035 40.879 -0.789 1.00 27.69 350 PHE A C 1
ATOM 2410 O O . PHE A 1 350 ? -35.041 41.427 -1.286 1.00 27.79 350 PHE A O 1
ATOM 2418 N N . GLU A 1 351 ? -37.139 41.548 -0.504 1.00 26.03 351 GLU A N 1
ATOM 2419 C CA . GLU A 1 351 ? -37.264 42.981 -0.697 1.00 27.11 351 GLU A CA 1
ATOM 2420 C C . GLU A 1 351 ? -36.176 43.733 0.104 1.00 33.19 351 GLU A C 1
ATOM 2421 O O . GLU A 1 351 ? -36.073 43.548 1.330 1.00 31.10 351 GLU A O 1
ATOM 2427 N N . PRO A 1 352 ? -35.363 44.577 -0.577 1.00 32.15 352 PRO A N 1
ATOM 2428 C CA . PRO A 1 352 ? -34.301 45.315 0.142 1.00 32.35 352 PRO A CA 1
ATOM 2429 C C . PRO A 1 352 ? -34.895 46.161 1.271 1.00 35.66 352 PRO A C 1
ATOM 2430 O O . PRO A 1 352 ? -35.942 46.800 1.104 1.00 34.69 352 PRO A O 1
ATOM 2434 N N . GLY A 1 353 ? -34.276 46.068 2.435 1.00 33.60 353 GLY A N 1
ATOM 2435 C CA . GLY A 1 353 ? -34.737 46.759 3.636 1.00 33.85 353 GLY A CA 1
ATOM 2436 C C . GLY A 1 353 ? -35.828 45.999 4.378 1.00 37.43 353 GLY A C 1
ATOM 2437 O O . GLY A 1 353 ? -36.360 46.506 5.369 1.00 37.86 353 GLY A O 1
ATOM 2438 N N . PHE A 1 354 ? -36.165 44.754 3.933 1.00 32.65 354 PHE A N 1
ATOM 2439 C CA . PHE A 1 354 ? -37.197 43.990 4.624 1.00 31.54 354 PHE A CA 1
ATOM 2440 C C . PHE A 1 354 ? -36.687 42.679 5.303 1.00 33.61 354 PHE A C 1
ATOM 2441 O O . PHE A 1 354 ? -37.453 41.707 5.390 1.00 31.83 354 PHE A O 1
ATOM 2449 N N . PRO A 1 355 ? -35.487 42.660 5.938 1.00 30.57 355 PRO A N 1
ATOM 2450 C CA . PRO A 1 355 ? -35.161 41.526 6.804 1.00 30.47 355 PRO A CA 1
ATOM 2451 C C . PRO A 1 355 ? -35.584 41.930 8.256 1.00 33.91 355 PRO A C 1
ATOM 2452 O O . PRO A 1 355 ? -35.442 43.091 8.662 1.00 33.03 355 PRO A O 1
ATOM 2456 N N . PHE A 1 356 ? -36.150 41.004 9.022 1.00 29.96 356 PHE A N 1
ATOM 2457 C CA . PHE A 1 356 ? -36.556 41.271 10.414 1.00 29.75 356 PHE A CA 1
ATOM 2458 C C . PHE A 1 356 ? -35.885 40.196 11.234 1.00 34.56 356 PHE A C 1
ATOM 2459 O O . PHE A 1 356 ? -36.024 39.018 10.916 1.00 33.46 356 PHE A O 1
ATOM 2467 N N . THR A 1 357 ? -35.104 40.605 12.249 1.00 29.94 357 THR A N 1
ATOM 2468 C CA . THR A 1 357 ? -34.232 39.712 12.990 1.00 29.16 357 THR A CA 1
ATOM 2469 C C . THR A 1 357 ? -34.468 39.711 14.493 1.00 32.94 357 THR A C 1
ATOM 2470 O O . THR A 1 357 ? -34.688 40.765 15.089 1.00 33.30 357 THR A O 1
ATOM 2474 N N . LYS A 1 358 ? -34.373 38.520 15.095 1.00 28.23 358 LYS A N 1
ATOM 2475 C CA . LYS A 1 358 ? -34.410 38.289 16.541 1.00 28.52 358 LYS A CA 1
ATOM 2476 C C . LYS A 1 358 ? -33.230 37.383 16.909 1.00 31.43 358 LYS A C 1
ATOM 2477 O O . LYS A 1 358 ? -32.729 36.628 16.073 1.00 30.46 358 LYS A O 1
ATOM 2483 N N . ASP A 1 359 ? -32.766 37.495 18.146 1.00 27.66 359 ASP A N 1
ATOM 2484 C CA . ASP A 1 359 ? -31.700 36.668 18.691 1.00 27.15 359 ASP A CA 1
ATOM 2485 C C . ASP A 1 359 ? -32.222 36.206 20.052 1.00 31.12 359 ASP A C 1
ATOM 2486 O O . ASP A 1 359 ? -32.538 37.019 20.928 1.00 29.21 359 ASP A O 1
ATOM 2491 N N . VAL A 1 360 ? -32.439 34.892 20.165 1.00 27.75 360 VAL A N 1
ATOM 2492 C CA . VAL A 1 360 ? -33.084 34.258 21.304 1.00 26.11 360 VAL A CA 1
ATOM 2493 C C . VAL A 1 360 ? -32.301 33.000 21.715 1.00 30.26 360 VAL A C 1
ATOM 2494 O O . VAL A 1 360 ? -31.422 32.584 20.974 1.00 29.48 360 VAL A O 1
ATOM 2498 N N . THR A 1 361 ? -32.658 32.376 22.854 1.00 27.02 361 THR A N 1
ATOM 2499 C CA . THR A 1 361 ? -32.043 31.102 23.248 1.00 26.73 361 THR A CA 1
ATOM 2500 C C . THR A 1 361 ? -32.682 30.002 22.379 1.00 30.54 361 THR A C 1
ATOM 2501 O O . THR A 1 361 ? -33.740 30.218 21.767 1.00 29.79 361 THR A O 1
ATOM 2505 N N . PHE A 1 362 ? -32.056 28.829 22.347 1.00 26.59 362 PHE A N 1
ATOM 2506 C CA . PHE A 1 362 ? -32.545 27.678 21.604 1.00 26.74 362 PHE A CA 1
ATOM 2507 C C . PHE A 1 362 ? -33.961 27.301 22.104 1.00 30.73 362 PHE A C 1
ATOM 2508 O O . PHE A 1 362 ? -34.847 27.097 21.284 1.00 29.95 362 PHE A O 1
ATOM 2516 N N . VAL A 1 363 ? -34.187 27.309 23.443 1.00 27.01 363 VAL A N 1
ATOM 2517 C CA . VAL A 1 363 ? -35.489 27.001 24.054 1.00 27.26 363 VAL A CA 1
ATOM 2518 C C . VAL A 1 363 ? -36.526 28.018 23.650 1.00 28.86 363 VAL A C 1
ATOM 2519 O O . VAL A 1 363 ? -37.630 27.631 23.279 1.00 27.63 363 VAL A O 1
ATOM 2523 N N . GLN A 1 364 ? -36.167 29.311 23.690 1.00 25.45 364 GLN A N 1
ATOM 2524 C CA . GLN A 1 364 ? -37.087 30.388 23.304 1.00 24.97 364 GLN A CA 1
ATOM 2525 C C . GLN A 1 364 ? -37.490 30.226 21.840 1.00 27.17 364 GLN A C 1
ATOM 2526 O O . GLN A 1 364 ? -38.642 30.483 21.502 1.00 25.50 364 GLN A O 1
ATOM 2532 N N . PHE A 1 365 ? -36.540 29.807 20.979 1.00 24.70 365 PHE A N 1
ATOM 2533 C CA . PHE A 1 365 ? -36.851 29.594 19.564 1.00 23.53 365 PHE A CA 1
ATOM 2534 C C . PHE A 1 365 ? -37.778 28.411 19.391 1.00 27.11 365 PHE A C 1
ATOM 2535 O O . PHE A 1 365 ? -38.818 28.559 18.764 1.00 27.62 365 PHE A O 1
ATOM 2543 N N . LEU A 1 366 ? -37.431 27.254 19.948 1.00 23.85 366 LEU A N 1
ATOM 2544 C CA . LEU A 1 366 ? -38.308 26.086 19.785 1.00 24.42 366 LEU A CA 1
ATOM 2545 C C . LEU A 1 366 ? -39.684 26.262 20.425 1.00 29.16 366 LEU A C 1
ATOM 2546 O O . LEU A 1 366 ? -40.676 25.725 19.908 1.00 27.76 366 LEU A O 1
ATOM 2551 N N . ASP A 1 367 ? -39.763 27.047 21.522 1.00 25.47 367 ASP A N 1
ATOM 2552 C CA . ASP A 1 367 ? -41.034 27.248 22.197 1.00 25.64 367 ASP A CA 1
ATOM 2553 C C . ASP A 1 367 ? -41.737 28.553 21.822 1.00 28.82 367 ASP A C 1
ATOM 2554 O O . ASP A 1 367 ? -42.702 28.927 22.493 1.00 26.86 367 ASP A O 1
ATOM 2559 N N . ARG A 1 368 ? -41.337 29.179 20.686 1.00 26.45 368 ARG A N 1
ATOM 2560 C CA . ARG A 1 368 ? -41.870 30.451 20.171 1.00 25.52 368 ARG A CA 1
ATOM 2561 C C . ARG A 1 368 ? -43.400 30.516 20.080 1.00 28.22 368 ARG A C 1
ATOM 2562 O O . ARG A 1 368 ? -43.972 31.577 20.331 1.00 27.79 368 ARG A O 1
ATOM 2570 N N . VAL A 1 369 ? -44.061 29.403 19.699 1.00 24.09 369 VAL A N 1
ATOM 2571 C CA . VAL A 1 369 ? -45.513 29.391 19.500 1.00 24.50 369 VAL A CA 1
ATOM 2572 C C . VAL A 1 369 ? -46.243 29.468 20.847 1.00 29.83 369 VAL A C 1
ATOM 2573 O O . VAL A 1 369 ? -47.373 29.962 20.895 1.00 29.00 369 VAL A O 1
ATOM 2577 N N . ARG A 1 370 ? -45.572 29.071 21.946 1.00 28.84 370 ARG A N 1
ATOM 2578 C CA . ARG A 1 370 ? -46.153 29.161 23.289 1.00 28.73 370 ARG A CA 1
ATOM 2579 C C . ARG A 1 370 ? -46.456 30.626 23.620 1.00 32.11 370 ARG A C 1
ATOM 2580 O O . ARG A 1 370 ? -47.539 30.903 24.152 1.00 30.70 370 ARG A O 1
ATOM 2588 N N . GLU A 1 371 ? -45.576 31.573 23.187 1.00 29.53 371 GLU A N 1
ATOM 2589 C CA . GLU A 1 371 ? -45.837 33.007 23.372 1.00 29.80 371 GLU A CA 1
ATOM 2590 C C . GLU A 1 371 ? -47.037 33.467 22.530 1.00 32.83 371 GLU A C 1
ATOM 2591 O O . GLU A 1 371 ? -47.845 34.278 22.984 1.00 32.86 371 GLU A O 1
ATOM 2597 N N . GLU A 1 372 ? -47.157 32.947 21.293 1.00 28.02 372 GLU A N 1
ATOM 2598 C CA . GLU A 1 372 ? -48.272 33.292 20.409 1.00 26.99 372 GLU A CA 1
ATOM 2599 C C . GLU A 1 372 ? -49.586 32.800 21.014 1.00 28.98 372 GLU A C 1
ATOM 2600 O O . GLU A 1 372 ? -50.589 33.520 20.986 1.00 28.20 372 GLU A O 1
ATOM 2606 N N . GLU A 1 373 ? -49.564 31.586 21.594 1.00 25.39 373 GLU A N 1
ATOM 2607 C CA . GLU A 1 373 ? -50.713 30.992 22.276 1.00 24.67 373 GLU A CA 1
ATOM 2608 C C . GLU A 1 373 ? -51.170 31.867 23.459 1.00 28.95 373 GLU A C 1
ATOM 2609 O O . GLU A 1 373 ? -52.369 32.074 23.613 1.00 28.01 373 GLU A O 1
ATOM 2615 N N . ARG A 1 374 ? -50.216 32.370 24.271 1.00 28.06 374 ARG A N 1
ATOM 2616 C CA . ARG A 1 374 ? -50.447 33.237 25.442 1.00 28.81 374 ARG A CA 1
ATOM 2617 C C . ARG A 1 374 ? -51.243 34.479 24.981 1.00 32.22 374 ARG A C 1
ATOM 2618 O O . ARG A 1 374 ? -52.301 34.765 25.535 1.00 30.77 374 ARG A O 1
ATOM 2626 N N . VAL A 1 375 ? -50.780 35.136 23.898 1.00 29.70 375 VAL A N 1
ATOM 2627 C CA . VAL A 1 375 ? -51.405 36.325 23.287 1.00 29.30 375 VAL A CA 1
ATOM 2628 C C . VAL A 1 375 ? -52.818 35.994 22.772 1.00 32.47 375 VAL A C 1
ATOM 2629 O O . VAL A 1 375 ? -53.785 36.722 23.066 1.00 30.23 375 VAL A O 1
ATOM 2633 N N . LEU A 1 376 ? -52.947 34.875 22.033 1.00 27.52 376 LEU A N 1
ATOM 2634 C CA . LEU A 1 376 ? -54.250 34.450 21.518 1.00 27.46 376 LEU A CA 1
ATOM 2635 C C . LEU A 1 376 ? -55.251 34.142 22.605 1.00 31.94 376 LEU A C 1
ATOM 2636 O O . LEU A 1 376 ? -56.410 34.517 22.452 1.00 33.17 376 LEU A O 1
ATOM 2641 N N . ARG A 1 377 ? -54.828 33.451 23.686 1.00 27.35 377 ARG A N 1
ATOM 2642 C CA . ARG A 1 377 ? -55.714 33.110 24.819 1.00 28.10 377 ARG A CA 1
ATOM 2643 C C . ARG A 1 377 ? -56.180 34.387 25.542 1.00 30.63 377 ARG A C 1
ATOM 2644 O O . ARG A 1 377 ? -57.344 34.480 25.911 1.00 30.40 377 ARG A O 1
ATOM 2652 N N . SER A 1 378 ? -55.282 35.360 25.724 1.00 28.07 378 SER A N 1
ATOM 2653 C CA . SER A 1 378 ? -55.657 36.627 26.363 1.00 29.15 378 SER A CA 1
ATOM 2654 C C . SER A 1 378 ? -56.756 37.345 25.540 1.00 34.18 378 SER A C 1
ATOM 2655 O O . SER A 1 378 ? -57.649 37.931 26.132 1.00 34.11 378 SER A O 1
ATOM 2658 N N . ALA A 1 379 ? -56.723 37.232 24.191 1.00 31.11 379 ALA A N 1
ATOM 2659 C CA . ALA A 1 379 ? -57.706 37.826 23.279 1.00 30.65 379 ALA A CA 1
ATOM 2660 C C . ALA A 1 379 ? -58.955 36.951 23.050 1.00 36.58 379 ALA A C 1
ATOM 2661 O O . ALA A 1 379 ? -59.819 37.322 22.254 1.00 38.44 379 ALA A O 1
ATOM 2663 N N . GLY A 1 380 ? -59.025 35.789 23.706 1.00 32.70 380 GLY A N 1
ATOM 2664 C CA . GLY A 1 380 ? -60.115 34.829 23.532 1.00 32.33 380 GLY A CA 1
ATOM 2665 C C . GLY A 1 380 ? -60.153 34.264 22.114 1.00 35.29 380 GLY A C 1
ATOM 2666 O O . GLY A 1 380 ? -61.225 33.925 21.601 1.00 33.57 380 GLY A O 1
ATOM 2667 N N . ALA A 1 381 ? -58.980 34.184 21.463 1.00 31.38 381 ALA A N 1
ATOM 2668 C CA . ALA A 1 381 ? -58.849 33.720 20.065 1.00 30.18 381 ALA A CA 1
ATOM 2669 C C . ALA A 1 381 ? -58.092 32.386 19.924 1.00 32.13 381 ALA A C 1
ATOM 2670 O O . ALA A 1 381 ? -57.615 32.075 18.833 1.00 29.91 381 ALA A O 1
ATOM 2672 N N . TRP A 1 382 ? -58.007 31.588 21.013 1.00 27.51 382 TRP A N 1
ATOM 2673 C CA . TRP A 1 382 ? -57.332 30.289 20.964 1.00 28.29 382 TRP A CA 1
ATOM 2674 C C . TRP A 1 382 ? -58.346 29.153 21.061 1.00 30.98 382 TRP A C 1
ATOM 2675 O O . TRP A 1 382 ? -58.320 28.251 20.228 1.00 28.30 382 TRP A O 1
ATOM 2686 N N . GLU A 1 383 ? -59.249 29.203 22.065 1.00 27.83 383 GLU A N 1
ATOM 2687 C CA . GLU A 1 383 ? -60.288 28.191 22.269 1.00 27.86 383 GLU A CA 1
ATOM 2688 C C . GLU A 1 383 ? -61.482 28.526 21.414 1.00 32.61 383 GLU A C 1
ATOM 2689 O O . GLU A 1 383 ? -62.525 28.963 21.903 1.00 31.98 383 GLU A O 1
ATOM 2695 N N . VAL A 1 384 ? -61.290 28.345 20.094 1.00 30.11 384 VAL A N 1
ATOM 2696 C CA . VAL A 1 384 ? -62.248 28.644 19.026 1.00 30.32 384 VAL A CA 1
ATOM 2697 C C . VAL A 1 384 ? -62.199 27.504 17.975 1.00 32.99 384 VAL A C 1
ATOM 2698 O O . VAL A 1 384 ? -61.239 26.721 17.993 1.00 32.25 384 VAL A O 1
ATOM 2702 N N . PRO A 1 385 ? -63.165 27.386 17.030 1.00 28.59 385 PRO A N 1
ATOM 2703 C CA . PRO A 1 385 ? -63.040 26.325 16.012 1.00 27.46 385 PRO A CA 1
ATOM 2704 C C . PRO A 1 385 ? -61.821 26.491 15.106 1.00 29.76 385 PRO A C 1
ATOM 2705 O O . PRO A 1 385 ? -61.432 27.607 14.770 1.00 27.72 385 PRO A O 1
ATOM 2709 N N . HIS A 1 386 ? -61.183 25.363 14.766 1.00 26.91 386 HIS A N 1
ATOM 2710 C CA . HIS A 1 386 ? -60.008 25.323 13.886 1.00 26.52 386 HIS A CA 1
ATOM 2711 C C . HIS A 1 386 ? -60.266 24.352 12.736 1.00 30.03 386 HIS A C 1
ATOM 2712 O O . HIS A 1 386 ? -59.822 23.202 12.794 1.00 29.12 386 HIS A O 1
ATOM 2719 N N . PRO A 1 387 ? -61.003 24.796 11.682 1.00 27.51 387 PRO A N 1
ATOM 2720 C CA . PRO A 1 387 ? -61.259 23.901 10.524 1.00 26.47 387 PRO A CA 1
ATOM 2721 C C . PRO A 1 387 ? -60.037 23.890 9.586 1.00 29.83 387 PRO A C 1
ATOM 2722 O O . PRO A 1 387 ? -60.084 24.365 8.441 1.00 30.03 387 PRO A O 1
ATOM 2726 N N . TRP A 1 388 ? -58.932 23.350 10.102 1.00 25.35 388 TRP A N 1
ATOM 2727 C CA . TRP A 1 388 ? -57.619 23.354 9.461 1.00 25.67 388 TRP A CA 1
ATOM 2728 C C . TRP A 1 388 ? -57.491 22.394 8.305 1.00 29.03 388 TRP A C 1
ATOM 2729 O O . TRP A 1 388 ? -58.184 21.374 8.261 1.00 28.00 388 TRP A O 1
ATOM 2740 N N . LEU A 1 389 ? -56.589 22.722 7.363 1.00 25.56 389 LEU A N 1
ATOM 2741 C CA . LEU A 1 389 ? -56.313 21.887 6.185 1.00 24.92 389 LEU A CA 1
ATOM 2742 C C . LEU A 1 389 ? -54.810 21.955 5.873 1.00 26.08 389 LEU A C 1
ATOM 2743 O O . LEU A 1 389 ? -54.225 23.028 5.833 1.00 25.89 389 LEU A O 1
ATOM 2748 N N . ASN A 1 390 ? -54.188 20.804 5.699 1.00 23.81 390 ASN A N 1
ATOM 2749 C CA . ASN A 1 390 ? -52.751 20.682 5.459 1.00 23.20 390 ASN A CA 1
ATOM 2750 C C . ASN A 1 390 ? -52.541 19.869 4.205 1.00 28.18 390 ASN A C 1
ATOM 2751 O O . ASN A 1 390 ? -53.103 18.774 4.076 1.00 27.70 390 ASN A O 1
ATOM 2756 N N . LEU A 1 391 ? -51.792 20.437 3.251 1.00 24.18 391 LEU A N 1
ATOM 2757 C CA . LEU A 1 391 ? -51.537 19.786 1.966 1.00 25.03 391 LEU A CA 1
ATOM 2758 C C . LEU A 1 391 ? -50.073 19.693 1.647 1.00 29.77 391 LEU A C 1
ATOM 2759 O O . LEU A 1 391 ? -49.312 20.618 1.947 1.00 29.66 391 LEU A O 1
ATOM 2764 N N . PHE A 1 392 ? -49.701 18.606 0.983 1.00 25.28 392 PHE A N 1
ATOM 2765 C CA . PHE A 1 392 ? -48.385 18.362 0.402 1.00 25.75 392 PHE A CA 1
ATOM 2766 C C . PHE A 1 392 ? -48.616 18.545 -1.095 1.00 29.48 392 PHE A C 1
ATOM 2767 O O . PHE A 1 392 ? -49.444 17.843 -1.689 1.00 28.52 392 PHE A O 1
ATOM 2775 N N . VAL A 1 393 ? -47.968 19.556 -1.670 1.00 25.32 393 VAL A N 1
ATOM 2776 C CA . VAL A 1 393 ? -48.134 19.933 -3.087 1.00 25.35 393 VAL A CA 1
ATOM 2777 C C . VAL A 1 393 ? -46.853 19.658 -3.872 1.00 28.89 393 VAL A C 1
ATOM 2778 O O . VAL A 1 393 ? -45.785 20.061 -3.422 1.00 26.60 393 VAL A O 1
ATOM 2782 N N . PRO A 1 394 ? -46.902 19.012 -5.067 1.00 27.90 394 PRO A N 1
ATOM 2783 C CA . PRO A 1 394 ? -45.646 18.818 -5.817 1.00 26.78 394 PRO A CA 1
ATOM 2784 C C . PRO A 1 394 ? -45.042 20.169 -6.240 1.00 28.09 394 PRO A C 1
ATOM 2785 O O . PRO A 1 394 ? -45.795 21.095 -6.578 1.00 25.27 394 PRO A O 1
ATOM 2789 N N A ARG A 1 395 ? -43.711 20.285 -6.188 0.50 26.20 395 ARG A N 1
ATOM 2790 N N B ARG A 1 395 ? -43.699 20.299 -6.190 0.50 25.93 395 ARG A N 1
ATOM 2791 C CA A ARG A 1 395 ? -42.962 21.495 -6.566 0.50 27.22 395 ARG A CA 1
ATOM 2792 C CA B ARG A 1 395 ? -42.978 21.530 -6.583 0.50 26.78 395 ARG A CA 1
ATOM 2793 C C A ARG A 1 395 ? -43.321 21.994 -7.992 0.50 31.16 395 ARG A C 1
ATOM 2794 C C B ARG A 1 395 ? -43.383 22.005 -7.996 0.50 30.75 395 ARG A C 1
ATOM 2795 O O A ARG A 1 395 ? -43.472 23.199 -8.192 0.50 30.44 395 ARG A O 1
ATOM 2796 O O B ARG A 1 395 ? -43.613 23.199 -8.196 0.50 29.67 395 ARG A O 1
ATOM 2811 N N . SER A 1 396 ? -43.499 21.069 -8.960 1.00 28.50 396 SER A N 1
ATOM 2812 C CA . SER A 1 396 ? -43.867 21.388 -10.365 1.00 28.20 396 SER A CA 1
ATOM 2813 C C . SER A 1 396 ? -45.206 22.141 -10.491 1.00 31.47 396 SER A C 1
ATOM 2814 O O . SER A 1 396 ? -45.410 22.844 -11.470 1.00 30.06 396 SER A O 1
ATOM 2817 N N . ARG A 1 397 ? -46.086 22.042 -9.480 1.00 28.50 397 ARG A N 1
ATOM 2818 C CA . ARG A 1 397 ? -47.392 22.713 -9.512 1.00 27.57 397 ARG A CA 1
ATOM 2819 C C . ARG A 1 397 ? -47.568 23.814 -8.471 1.00 29.71 397 ARG A C 1
ATOM 2820 O O . ARG A 1 397 ? -48.673 24.354 -8.346 1.00 29.06 397 ARG A O 1
ATOM 2828 N N . ILE A 1 398 ? -46.509 24.167 -7.738 1.00 26.61 398 ILE A N 1
ATOM 2829 C CA . ILE A 1 398 ? -46.619 25.163 -6.656 1.00 25.87 398 ILE A CA 1
ATOM 2830 C C . ILE A 1 398 ? -47.066 26.550 -7.152 1.00 29.54 398 ILE A C 1
ATOM 2831 O O . ILE A 1 398 ? -47.864 27.192 -6.471 1.00 28.19 398 ILE A O 1
ATOM 2836 N N . LEU A 1 399 ? -46.585 27.002 -8.334 1.00 27.64 399 LEU A N 1
ATOM 2837 C CA . LEU A 1 399 ? -47.015 28.315 -8.866 1.00 27.79 399 LEU A CA 1
ATOM 2838 C C . LEU A 1 399 ? -48.446 28.239 -9.414 1.00 30.64 399 LEU A C 1
ATOM 2839 O O . LEU A 1 399 ? -49.193 29.195 -9.287 1.00 29.85 399 LEU A O 1
ATOM 2844 N N . ASP A 1 400 ? -48.855 27.063 -9.946 1.00 28.76 400 ASP A N 1
ATOM 2845 C CA . ASP A 1 400 ? -50.249 26.848 -10.388 1.00 28.04 400 ASP A CA 1
ATOM 2846 C C . ASP A 1 400 ? -51.172 26.890 -9.168 1.00 31.13 400 ASP A C 1
ATOM 2847 O O . ASP A 1 400 ? -52.253 27.497 -9.216 1.00 31.23 400 ASP A O 1
ATOM 2852 N N . PHE A 1 401 ? -50.724 26.268 -8.064 1.00 26.71 401 PHE A N 1
ATOM 2853 C CA . PHE A 1 401 ? -51.458 26.239 -6.788 1.00 25.63 401 PHE A CA 1
ATOM 2854 C C . PHE A 1 401 ? -51.651 27.660 -6.273 1.00 27.40 401 PHE A C 1
ATOM 2855 O O . PHE A 1 401 ? -52.770 28.065 -5.948 1.00 26.65 401 PHE A O 1
ATOM 2863 N N . ASP A 1 402 ? -50.562 28.433 -6.242 1.00 25.17 402 ASP A N 1
ATOM 2864 C CA . ASP A 1 402 ? -50.589 29.816 -5.770 1.00 26.02 402 ASP A CA 1
ATOM 2865 C C . ASP A 1 402 ? -51.571 30.641 -6.565 1.00 29.80 402 ASP A C 1
ATOM 2866 O O . ASP A 1 402 ? -52.293 31.447 -5.987 1.00 29.99 402 ASP A O 1
ATOM 2871 N N . ASP A 1 403 ? -51.549 30.486 -7.905 1.00 28.87 403 ASP A N 1
ATOM 2872 C CA . ASP A 1 403 ? -52.419 31.226 -8.816 1.00 27.87 403 ASP A CA 1
ATOM 2873 C C . ASP A 1 403 ? -53.903 30.936 -8.529 1.00 30.61 403 ASP A C 1
ATOM 2874 O O . ASP A 1 403 ? -54.686 31.865 -8.435 1.00 29.83 403 ASP A O 1
ATOM 2879 N N . GLY A 1 404 ? -54.267 29.670 -8.371 1.00 27.50 404 GLY A N 1
ATOM 2880 C CA . GLY A 1 404 ? -55.671 29.344 -8.140 1.00 28.09 404 GLY A CA 1
ATOM 2881 C C . GLY A 1 404 ? -56.159 29.577 -6.731 1.00 31.64 404 GLY A C 1
ATOM 2882 O O . GLY A 1 404 ? -57.334 29.916 -6.520 1.00 30.91 404 GLY A O 1
ATOM 2883 N N . VAL A 1 405 ? -55.261 29.370 -5.744 1.00 27.01 405 VAL A N 1
ATOM 2884 C CA . VAL A 1 405 ? -55.636 29.488 -4.331 1.00 25.42 405 VAL A CA 1
ATOM 2885 C C . VAL A 1 405 ? -55.433 30.901 -3.785 1.00 29.61 405 VAL A C 1
ATOM 2886 O O . VAL A 1 405 ? -56.399 31.509 -3.332 1.00 29.35 405 VAL A O 1
ATOM 2890 N N . PHE A 1 406 ? -54.191 31.409 -3.772 1.00 27.53 406 PHE A N 1
ATOM 2891 C CA . PHE A 1 406 ? -53.931 32.716 -3.156 1.00 28.05 406 PHE A CA 1
ATOM 2892 C C . PHE A 1 406 ? -54.267 33.905 -4.028 1.00 35.48 406 PHE A C 1
ATOM 2893 O O . PHE A 1 406 ? -54.665 34.932 -3.485 1.00 34.83 406 PHE A O 1
ATOM 2901 N N . LYS A 1 407 ? -54.095 33.786 -5.355 1.00 34.03 407 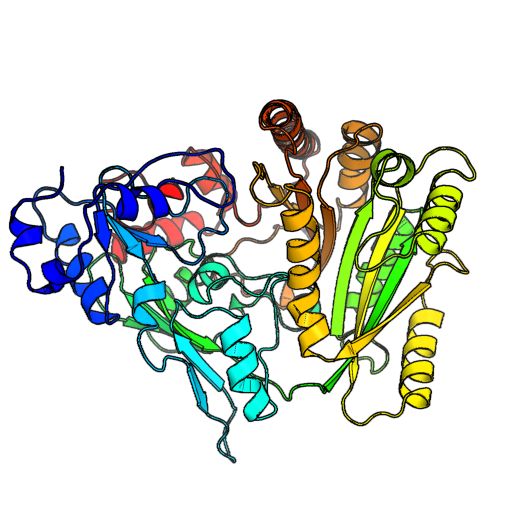LYS A N 1
ATOM 2902 C CA . LYS A 1 407 ? -54.371 34.877 -6.300 1.00 35.06 407 LYS A CA 1
ATOM 2903 C C . LYS A 1 407 ? -55.802 34.894 -6.842 1.00 42.76 407 LYS A C 1
ATOM 2904 O O . LYS A 1 407 ? -56.196 35.899 -7.440 1.00 46.16 407 LYS A O 1
ATOM 2910 N N . ALA A 1 408 ? -56.560 33.791 -6.707 1.00 37.11 408 ALA A N 1
ATOM 2911 C CA . ALA A 1 408 ? -57.936 33.749 -7.229 1.00 35.26 408 ALA A CA 1
ATOM 2912 C C . ALA A 1 408 ? -58.949 33.558 -6.100 1.00 39.11 408 ALA A C 1
ATOM 2913 O O . ALA A 1 408 ? -59.687 34.489 -5.766 1.00 39.39 408 ALA A O 1
ATOM 2915 N N . LEU A 1 409 ? -58.948 32.369 -5.477 1.00 34.34 409 LEU A N 1
ATOM 2916 C CA . LEU A 1 409 ? -59.883 32.035 -4.421 1.00 34.68 409 LEU A CA 1
ATOM 2917 C C . LEU A 1 409 ? -59.777 32.939 -3.171 1.00 36.19 409 LEU A C 1
ATOM 2918 O O . LEU A 1 409 ? -60.802 33.429 -2.688 1.00 35.19 409 LEU A O 1
ATOM 2923 N N . LEU A 1 410 ? -58.556 33.186 -2.678 1.00 31.34 410 LEU A N 1
ATOM 2924 C CA . LEU A 1 410 ? -58.369 33.928 -1.419 1.00 30.60 410 LEU A CA 1
ATOM 2925 C C . LEU A 1 410 ? -57.864 35.370 -1.505 1.00 34.71 410 LEU A C 1
ATOM 2926 O O . LEU A 1 410 ? -57.639 35.967 -0.456 1.00 33.63 410 LEU A O 1
ATOM 2931 N N . LYS A 1 411 ? -57.713 35.943 -2.704 1.00 33.19 411 LYS A N 1
ATOM 2932 C CA . LYS A 1 411 ? -57.159 37.305 -2.876 1.00 33.94 411 LYS A CA 1
ATOM 2933 C C . LYS A 1 411 ? -57.832 38.394 -2.014 1.00 37.73 411 LYS A C 1
ATOM 2934 O O . LYS A 1 411 ? -57.132 39.271 -1.527 1.00 38.12 411 LYS A O 1
ATOM 2940 N N . ASP A 1 412 ? -59.158 38.333 -1.821 1.00 34.05 412 ASP A N 1
ATOM 2941 C CA . ASP A 1 412 ? -59.914 39.322 -1.043 1.00 34.86 412 ASP A CA 1
ATOM 2942 C C . ASP A 1 412 ? -60.367 38.772 0.308 1.00 37.21 412 ASP A C 1
ATOM 2943 O O . ASP A 1 412 ? -61.163 39.409 0.995 1.00 37.20 412 ASP A O 1
ATOM 2948 N N . ALA A 1 413 ? -59.890 37.582 0.672 1.00 31.96 413 ALA A N 1
ATOM 2949 C CA . ALA A 1 413 ? -60.225 36.951 1.946 1.00 31.47 413 ALA A CA 1
ATOM 2950 C C . ALA A 1 413 ? -59.405 37.559 3.103 1.00 35.52 413 ALA A C 1
ATOM 2951 O O . ALA A 1 413 ? -58.244 37.956 2.915 1.00 34.74 413 ALA A O 1
ATOM 2953 N N . ASN A 1 414 ? -60.001 37.611 4.302 1.00 32.00 414 ASN A N 1
ATOM 2954 C CA . ASN A 1 414 ? -59.290 38.063 5.496 1.00 32.03 414 ASN A CA 1
ATOM 2955 C C . ASN A 1 414 ? -59.453 37.030 6.644 1.00 36.08 414 ASN A C 1
ATOM 2956 O O . ASN A 1 414 ? -60.003 37.370 7.700 1.00 33.77 414 ASN A O 1
ATOM 2961 N N . PRO A 1 415 ? -59.002 35.764 6.472 1.00 35.50 415 PRO A N 1
ATOM 2962 C CA . PRO A 1 415 ? -59.136 34.807 7.578 1.00 35.59 415 PRO A CA 1
ATOM 2963 C C . PRO A 1 415 ? -58.219 35.122 8.760 1.00 35.89 415 PRO A C 1
ATOM 2964 O O . PRO A 1 415 ? -57.107 35.638 8.580 1.00 34.30 415 PRO A O 1
ATOM 2968 N N . ALA A 1 416 ? -58.676 34.756 9.970 1.00 31.85 416 ALA A N 1
ATOM 2969 C CA . ALA A 1 416 ? -57.850 34.868 11.164 1.00 30.98 416 ALA A CA 1
ATOM 2970 C C . ALA A 1 416 ? -56.948 33.629 11.102 1.00 35.35 416 ALA A C 1
ATOM 2971 O O . ALA A 1 416 ? -57.234 32.700 10.345 1.00 35.25 416 ALA A O 1
ATOM 2973 N N . GLY A 1 417 ? -55.861 33.641 11.846 1.00 32.88 417 GLY A N 1
ATOM 2974 C CA . GLY A 1 417 ? -54.935 32.521 11.875 1.00 32.54 417 GLY A CA 1
ATOM 2975 C C . GLY A 1 417 ? -53.725 32.740 10.997 1.00 36.23 417 GLY A C 1
ATOM 2976 O O . GLY A 1 417 ? -53.350 33.870 10.692 1.00 35.55 417 GLY A O 1
ATOM 2977 N N . ILE A 1 418 ? -53.124 31.652 10.554 1.00 31.17 418 ILE A N 1
ATOM 2978 C CA . ILE A 1 418 ? -51.908 31.733 9.777 1.00 30.83 418 ILE A CA 1
ATOM 2979 C C . ILE A 1 418 ? -51.965 30.767 8.609 1.00 29.16 418 ILE A C 1
ATOM 2980 O O . ILE A 1 418 ? -52.752 29.816 8.626 1.00 27.77 418 ILE A O 1
ATOM 2985 N N . ILE A 1 419 ? -51.141 31.023 7.599 1.00 24.64 419 ILE A N 1
ATOM 2986 C CA . ILE A 1 419 ? -50.970 30.162 6.427 1.00 24.72 419 ILE A CA 1
ATOM 2987 C C . ILE A 1 419 ? -49.476 29.902 6.323 1.00 28.27 419 ILE A C 1
ATOM 2988 O O . ILE A 1 419 ? -48.728 30.862 6.159 1.00 29.28 419 ILE A O 1
ATOM 2993 N N . LEU A 1 420 ? -49.049 28.626 6.416 1.00 24.17 420 LEU A N 1
ATOM 2994 C CA . LEU A 1 420 ? -47.649 28.212 6.266 1.00 24.16 420 LEU A CA 1
ATOM 2995 C C . LEU A 1 420 ? -47.423 27.651 4.878 1.00 26.71 420 LEU A C 1
ATOM 2996 O O . LEU A 1 420 ? -48.309 26.998 4.305 1.00 24.99 420 LEU A O 1
ATOM 3001 N N . MET A 1 421 ? -46.217 27.879 4.354 1.00 23.34 421 MET A N 1
ATOM 3002 C CA . MET A 1 421 ? -45.804 27.411 3.052 1.00 23.92 421 MET A CA 1
ATOM 3003 C C . MET A 1 421 ? -44.284 27.230 3.042 1.00 27.80 421 MET A C 1
ATOM 3004 O O . MET A 1 421 ? -43.538 28.215 3.122 1.00 25.38 421 MET A O 1
ATOM 3009 N N . TYR A 1 422 ? -43.823 25.980 2.921 1.00 23.34 422 TYR A N 1
ATOM 3010 C CA . TYR A 1 422 ? -42.380 25.741 2.837 1.00 22.91 422 TYR A CA 1
ATOM 3011 C C . TYR A 1 422 ? -42.080 24.415 2.152 1.00 26.69 422 TYR A C 1
ATOM 3012 O O . TYR A 1 422 ? -42.864 23.467 2.280 1.00 25.66 422 TYR A O 1
ATOM 3021 N N . PRO A 1 423 ? -40.915 24.296 1.505 1.00 24.42 423 PRO A N 1
ATOM 3022 C CA . PRO A 1 423 ? -40.589 23.037 0.851 1.00 24.25 423 PRO A CA 1
ATOM 3023 C C . PRO A 1 423 ? -39.780 22.091 1.737 1.00 25.54 423 PRO A C 1
ATOM 3024 O O . PRO A 1 423 ? -39.103 22.504 2.691 1.00 24.93 423 PRO A O 1
ATOM 3028 N N . MET A 1 424 ? -39.841 20.812 1.378 1.00 23.18 424 MET A N 1
ATOM 3029 C CA . MET A 1 424 ? -39.110 19.727 2.011 1.00 24.00 424 MET A CA 1
ATOM 3030 C C . MET A 1 424 ? -38.475 18.827 0.932 1.00 28.29 424 MET A C 1
ATOM 3031 O O . MET A 1 424 ? -38.793 18.963 -0.258 1.00 26.57 424 MET A O 1
ATOM 3036 N N . ASN A 1 425 ? -37.579 17.914 1.359 1.00 26.21 425 ASN A N 1
ATOM 3037 C CA . ASN A 1 425 ? -36.842 16.991 0.490 1.00 25.66 425 ASN A CA 1
ATOM 3038 C C . ASN A 1 425 ? -37.316 15.560 0.707 1.00 29.50 425 ASN A C 1
ATOM 3039 O O . ASN A 1 425 ? -37.144 15.023 1.807 1.00 28.49 425 ASN A O 1
ATOM 3044 N N . LYS A 1 426 ? -37.861 14.932 -0.353 1.00 28.11 426 LYS A N 1
ATOM 3045 C CA . LYS A 1 426 ? -38.360 13.555 -0.356 1.00 29.75 426 LYS A CA 1
ATOM 3046 C C . LYS A 1 426 ? -37.295 12.554 0.079 1.00 33.63 426 LYS A C 1
ATOM 3047 O O . LYS A 1 426 ? -37.650 11.570 0.718 1.00 33.25 426 LYS A O 1
ATOM 3053 N N . ASP A 1 427 ? -36.005 12.812 -0.243 1.00 31.97 427 ASP A N 1
ATOM 3054 C CA . ASP A 1 427 ? -34.877 11.929 0.080 1.00 32.88 427 ASP A CA 1
ATOM 3055 C C . ASP A 1 427 ? -34.635 11.769 1.591 1.00 34.96 427 ASP A C 1
ATOM 3056 O O . ASP A 1 427 ? -33.833 10.916 1.988 1.00 35.86 427 ASP A O 1
ATOM 3061 N N . ARG A 1 428 ? -35.286 12.596 2.428 1.00 28.92 428 ARG A N 1
ATOM 3062 C CA . ARG A 1 428 ? -35.151 12.466 3.890 1.00 28.06 428 ARG A CA 1
ATOM 3063 C C . ARG A 1 428 ? -36.356 11.718 4.502 1.00 29.90 428 ARG A C 1
ATOM 3064 O O . ARG A 1 428 ? -36.379 11.431 5.701 1.00 27.76 428 ARG A O 1
ATOM 3072 N N . TRP A 1 429 ? -37.333 11.383 3.666 1.00 27.71 429 TRP A N 1
ATOM 3073 C CA . TRP A 1 429 ? -38.517 10.645 4.091 1.00 28.26 429 TRP A CA 1
ATOM 3074 C C . TRP A 1 429 ? -38.357 9.184 3.677 1.00 33.29 429 TRP A C 1
ATOM 3075 O O . TRP A 1 429 ? -37.904 8.916 2.570 1.00 33.21 429 TRP A O 1
ATOM 3086 N N . ASP A 1 430 ? -38.778 8.249 4.521 1.00 28.94 430 ASP A N 1
ATOM 3087 C CA . ASP A 1 430 ? -38.718 6.816 4.213 1.00 28.01 430 ASP A CA 1
ATOM 3088 C C . ASP A 1 430 ? -40.103 6.407 3.718 1.00 31.46 430 ASP A C 1
ATOM 3089 O O . ASP A 1 430 ? -41.033 6.313 4.520 1.00 29.46 430 ASP A O 1
ATOM 3094 N N . ASP A 1 431 ? -40.238 6.124 2.405 1.00 27.85 431 ASP A N 1
ATOM 3095 C CA . ASP A 1 431 ? -41.546 5.797 1.832 1.00 28.08 431 ASP A CA 1
ATOM 3096 C C . ASP A 1 431 ? -42.048 4.388 2.196 1.00 32.40 431 ASP A C 1
ATOM 3097 O O . ASP A 1 431 ? -43.181 4.056 1.857 1.00 31.44 431 ASP A O 1
ATOM 3102 N N . ARG A 1 432 ? -41.253 3.601 2.957 1.00 30.30 432 ARG A N 1
ATOM 3103 C CA . ARG A 1 432 ? -41.715 2.300 3.486 1.00 31.12 432 ARG A CA 1
ATOM 3104 C C . ARG A 1 432 ? -42.604 2.589 4.722 1.00 34.73 432 ARG A C 1
ATOM 3105 O O . ARG A 1 432 ? -43.389 1.729 5.127 1.00 34.35 432 ARG A O 1
ATOM 3113 N N . MET A 1 433 ? -42.485 3.813 5.315 1.00 28.52 433 MET A N 1
ATOM 3114 C CA . MET A 1 433 ? -43.326 4.219 6.455 1.00 26.99 433 MET A CA 1
ATOM 3115 C C . MET A 1 433 ? -44.729 4.571 5.903 1.00 30.21 433 MET A C 1
ATOM 3116 O O . MET A 1 433 ? -44.873 4.840 4.703 1.00 30.11 433 MET A O 1
ATOM 3121 N N . THR A 1 434 ? -45.750 4.519 6.757 1.00 27.79 434 THR A N 1
ATOM 3122 C CA . THR A 1 434 ? -47.149 4.763 6.369 1.00 28.64 434 THR A CA 1
ATOM 3123 C C . THR A 1 434 ? -47.394 6.186 5.851 1.00 31.80 434 THR A C 1
ATOM 3124 O O . THR A 1 434 ? -48.155 6.359 4.890 1.00 31.09 434 THR A O 1
ATOM 3128 N N . ALA A 1 435 ? -46.747 7.187 6.472 1.00 27.28 435 ALA A N 1
ATOM 3129 C CA . ALA A 1 435 ? -46.913 8.582 6.071 1.00 27.22 435 ALA A CA 1
ATOM 3130 C C . ALA A 1 435 ? -46.755 8.782 4.554 1.00 30.42 435 ALA A C 1
ATOM 3131 O O . ALA A 1 435 ? -45.798 8.274 3.961 1.00 29.96 435 ALA A O 1
ATOM 3133 N N . MET A 1 436 ? -47.697 9.528 3.950 1.00 25.64 436 MET A N 1
ATOM 3134 C CA . MET A 1 436 ? -47.770 9.789 2.512 1.00 23.51 436 MET A CA 1
ATOM 3135 C C . MET A 1 436 ? -47.180 11.144 2.087 1.00 29.54 436 MET A C 1
ATOM 3136 O O . MET A 1 436 ? -47.452 12.177 2.711 1.00 29.20 436 MET A O 1
ATOM 3141 N N . THR A 1 437 ? -46.418 11.132 0.981 1.00 27.08 437 THR A N 1
ATOM 3142 C CA . THR A 1 437 ? -45.866 12.339 0.348 1.00 28.00 437 THR A CA 1
ATOM 3143 C C . THR A 1 437 ? -46.327 12.353 -1.132 1.00 32.18 437 THR A C 1
ATOM 3144 O O . THR A 1 437 ? -46.746 11.307 -1.631 1.00 30.48 437 THR A O 1
ATOM 3148 N N . PRO A 1 438 ? -46.290 13.491 -1.851 1.00 29.92 438 PRO A N 1
ATOM 3149 C CA . PRO A 1 438 ? -46.769 13.482 -3.243 1.00 30.58 438 PRO A CA 1
ATOM 3150 C C . PRO A 1 438 ? -45.980 12.566 -4.169 1.00 37.21 438 PRO A C 1
ATOM 3151 O O . PRO A 1 438 ? -44.755 12.521 -4.081 1.00 36.27 438 PRO A O 1
ATOM 3155 N N . ALA A 1 439 ? -46.675 11.861 -5.075 1.00 36.90 439 ALA A N 1
ATOM 3156 C CA . ALA A 1 439 ? -45.998 11.026 -6.082 1.00 39.27 439 ALA A CA 1
ATOM 3157 C C . ALA A 1 439 ? -45.857 11.839 -7.388 1.00 45.38 439 ALA A C 1
ATOM 3158 O O . ALA A 1 439 ? -46.806 12.504 -7.779 1.00 45.07 439 ALA A O 1
ATOM 3160 N N . THR A 1 440 ? -44.689 11.810 -8.044 1.00 45.84 440 THR A N 1
ATOM 3161 C CA . THR A 1 440 ? -44.466 12.504 -9.335 1.00 47.43 440 THR A CA 1
ATOM 3162 C C . THR A 1 440 ? -43.850 11.556 -10.372 1.00 56.99 440 THR A C 1
ATOM 3163 O O . THR A 1 440 ? -43.040 10.695 -10.013 1.00 57.42 440 THR A O 1
ATOM 3167 N N . ASP A 1 441 ? -44.203 11.745 -11.661 1.00 56.80 441 ASP A N 1
ATOM 3168 C CA . ASP A 1 441 ? -43.682 10.938 -12.773 1.00 57.99 441 ASP A CA 1
ATOM 3169 C C . ASP A 1 441 ? -42.163 11.083 -12.963 1.00 63.30 441 ASP A C 1
ATOM 3170 O O . ASP A 1 441 ? -41.506 10.104 -13.321 1.00 63.66 441 ASP A O 1
ATOM 3175 N N . ASP A 1 442 ? -41.611 12.292 -12.691 1.00 59.97 442 ASP A N 1
ATOM 3176 C CA . ASP A 1 442 ? -40.182 12.617 -12.823 1.00 60.04 442 ASP A CA 1
ATOM 3177 C C . ASP A 1 442 ? -39.349 12.453 -11.535 1.00 63.36 442 ASP A C 1
ATOM 3178 O O . ASP A 1 442 ? -38.166 12.810 -11.532 1.00 63.65 442 ASP A O 1
ATOM 3183 N N . ASP A 1 443 ? -39.959 11.910 -10.451 1.00 58.49 443 ASP A N 1
ATOM 3184 C CA . ASP A 1 443 ? -39.329 11.695 -9.138 1.00 57.40 443 ASP A CA 1
ATOM 3185 C C . ASP A 1 443 ? -38.585 12.945 -8.616 1.00 55.85 443 ASP A C 1
ATOM 3186 O O . ASP A 1 443 ? -37.465 12.849 -8.094 1.00 56.86 443 ASP A O 1
ATOM 3191 N N . ASP A 1 444 ? -39.230 14.121 -8.769 1.00 45.43 444 ASP A N 1
ATOM 3192 C CA . ASP A 1 444 ? -38.725 15.408 -8.282 1.00 42.00 444 ASP A CA 1
ATOM 3193 C C . ASP A 1 444 ? -38.502 15.266 -6.745 1.00 38.94 444 ASP A C 1
ATOM 3194 O O . ASP A 1 444 ? -39.370 14.754 -6.047 1.00 37.35 444 ASP A O 1
ATOM 3199 N N . ASN A 1 445 ? -37.338 15.677 -6.249 1.00 32.62 445 ASN A N 1
ATOM 3200 C CA . ASN A 1 445 ? -37.028 15.551 -4.826 1.00 32.39 445 ASN A CA 1
ATOM 3201 C C . ASN A 1 445 ? -37.782 16.567 -3.913 1.00 34.58 445 ASN A C 1
ATOM 3202 O O . ASN A 1 445 ? -37.882 16.341 -2.708 1.00 33.95 445 ASN A O 1
ATOM 3207 N N . VAL A 1 446 ? -38.318 17.658 -4.484 1.00 30.27 446 VAL A N 1
ATOM 3208 C CA . VAL A 1 446 ? -38.929 18.737 -3.693 1.00 28.38 446 VAL A CA 1
ATOM 3209 C C . VAL A 1 446 ? -40.436 18.738 -3.733 1.00 31.33 446 VAL A C 1
ATOM 3210 O O . VAL A 1 446 ? -41.021 18.596 -4.796 1.00 30.84 446 VAL A O 1
ATOM 3214 N N . PHE A 1 447 ? -41.063 18.927 -2.568 1.00 26.59 447 PHE A N 1
ATOM 3215 C CA . PHE A 1 447 ? -42.513 19.110 -2.461 1.00 25.92 447 PHE A CA 1
ATOM 3216 C C . PHE A 1 447 ? -42.768 20.196 -1.410 1.00 27.54 447 PHE A C 1
ATOM 3217 O O . PHE A 1 447 ? -41.897 20.427 -0.572 1.00 27.27 447 PHE A O 1
ATOM 3225 N N . TYR A 1 448 ? -43.938 20.859 -1.449 1.00 22.82 448 TYR A N 1
ATOM 3226 C CA . TYR A 1 448 ? -44.270 21.911 -0.481 1.00 23.49 448 TYR A CA 1
ATOM 3227 C C . TYR A 1 448 ? -45.285 21.467 0.531 1.00 28.51 448 TYR A C 1
ATOM 3228 O O . TYR A 1 448 ? -46.206 20.716 0.196 1.00 29.55 448 TYR A O 1
ATOM 3237 N N . ALA A 1 449 ? -45.170 21.981 1.763 1.00 25.19 449 ALA A N 1
ATOM 3238 C CA . ALA A 1 449 ? -46.217 21.787 2.752 1.00 24.48 449 ALA A CA 1
ATOM 3239 C C . ALA A 1 449 ? -46.928 23.132 2.784 1.00 27.30 449 ALA A C 1
ATOM 3240 O O . ALA A 1 449 ? -46.270 24.176 2.897 1.00 26.67 449 ALA A O 1
ATOM 3242 N N . VAL A 1 450 ? -48.241 23.120 2.564 1.00 23.02 450 VAL A N 1
ATOM 3243 C CA . VAL A 1 450 ? -49.096 24.307 2.609 1.00 23.36 450 VAL A CA 1
ATOM 3244 C C . VAL A 1 450 ? -50.159 24.037 3.658 1.00 28.36 450 VAL A C 1
ATOM 3245 O O . VAL A 1 450 ? -50.924 23.072 3.520 1.00 27.17 450 VAL A O 1
ATOM 3249 N N . SER A 1 451 ? -50.174 24.858 4.739 1.00 24.30 451 SER A N 1
ATOM 3250 C CA . SER A 1 451 ? -51.080 24.656 5.879 1.00 24.47 451 SER A CA 1
ATOM 3251 C C . SER A 1 451 ? -51.989 25.849 6.045 1.00 26.52 451 SER A C 1
ATOM 3252 O O . SER A 1 451 ? -51.506 26.958 6.255 1.00 25.22 451 SER A O 1
ATOM 3255 N N . PHE A 1 452 ? -53.298 25.618 5.948 1.00 23.96 452 PHE A N 1
ATOM 3256 C CA . PHE A 1 452 ? -54.322 26.630 6.148 1.00 23.43 452 PHE A CA 1
ATOM 3257 C C . PHE A 1 452 ? -54.765 26.458 7.608 1.00 27.70 452 PHE A C 1
ATOM 3258 O O . PHE A 1 452 ? -55.617 25.618 7.912 1.00 25.24 452 PHE A O 1
ATOM 3266 N N . LEU A 1 453 ? -54.122 27.232 8.513 1.00 24.35 453 LEU A N 1
ATOM 3267 C CA . LEU A 1 453 ? -54.351 27.165 9.955 1.00 23.82 453 LEU A CA 1
ATOM 3268 C C . LEU A 1 453 ? -55.258 28.316 10.340 1.00 27.90 453 LEU A C 1
ATOM 3269 O O . LEU A 1 453 ? -54.896 29.185 11.136 1.00 26.95 453 LEU A O 1
ATOM 3274 N N . TRP A 1 454 ? -56.422 28.350 9.715 1.00 27.27 454 TRP A N 1
ATOM 3275 C CA 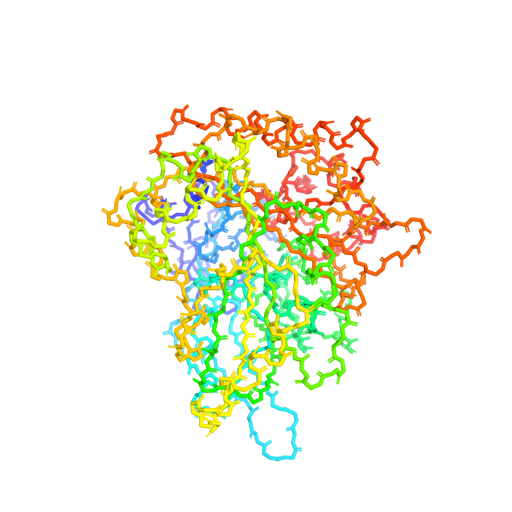. TRP A 1 454 ? -57.333 29.447 9.971 1.00 28.82 454 TRP A CA 1
ATOM 3276 C C . TRP A 1 454 ? -58.285 29.159 11.109 1.00 33.32 454 TRP A C 1
ATOM 3277 O O . TRP A 1 454 ? -58.641 28.008 11.374 1.00 33.83 454 TRP A O 1
ATOM 3288 N N . SER A 1 455 ? -58.636 30.205 11.834 1.00 30.23 455 SER A N 1
ATOM 3289 C CA . SER A 1 455 ? -59.519 30.036 12.976 1.00 30.75 455 SER A CA 1
ATOM 3290 C C . SER A 1 455 ? -60.805 30.829 12.815 1.00 34.50 455 SER A C 1
ATOM 3291 O O . SER A 1 455 ? -60.837 31.850 12.134 1.00 33.32 455 SER A O 1
ATOM 3294 N N . ALA A 1 456 ? -61.873 30.306 13.390 1.00 30.60 456 ALA A N 1
ATOM 3295 C CA . ALA A 1 456 ? -63.180 30.909 13.374 1.00 30.53 456 ALA A CA 1
ATOM 3296 C C . ALA A 1 456 ? -63.323 31.656 14.728 1.00 38.98 456 ALA A C 1
ATOM 3297 O O . ALA A 1 456 ? -63.611 31.036 15.743 1.00 37.48 456 ALA A O 1
ATOM 3299 N N . LEU A 1 457 ? -63.047 32.976 14.749 1.00 39.57 457 LEU A N 1
ATOM 3300 C CA . LEU A 1 457 ? -63.135 33.804 15.966 1.00 41.40 457 LEU A CA 1
ATOM 3301 C C . LEU A 1 457 ? -64.542 33.722 16.553 1.00 48.58 457 LEU A C 1
ATOM 3302 O O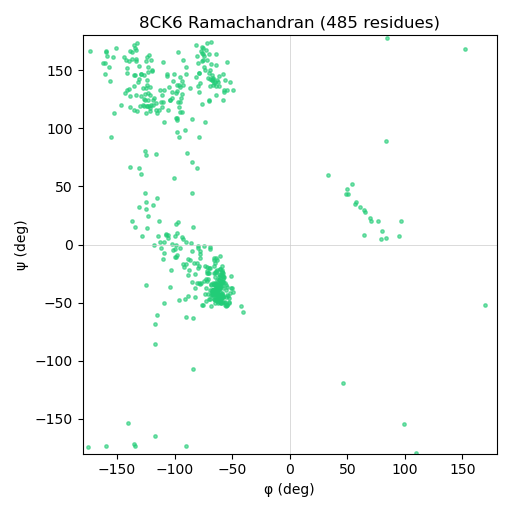 . LEU A 1 457 ? -64.719 33.798 17.769 1.00 49.76 457 LEU A O 1
ATOM 3307 N N . SER A 1 458 ? -65.518 33.476 15.668 1.00 44.80 458 SER A N 1
ATOM 3308 C CA . SER A 1 458 ? -66.909 33.192 15.958 1.00 44.78 458 SER A CA 1
ATOM 3309 C C . SER A 1 458 ? -67.196 31.850 15.283 1.00 47.05 458 SER A C 1
ATOM 3310 O O . SER A 1 458 ? -66.793 31.660 14.132 1.00 46.13 458 SER A O 1
ATOM 3313 N N . ALA A 1 459 ? -67.922 30.938 15.961 1.00 43.43 459 ALA A N 1
ATOM 3314 C CA . ALA A 1 459 ? -68.333 29.651 15.375 1.00 43.68 459 ALA A CA 1
ATOM 3315 C C . ALA A 1 459 ? -69.225 29.835 14.106 1.00 49.34 459 ALA A C 1
ATOM 3316 O O . ALA A 1 459 ? -69.487 28.868 13.377 1.00 50.40 459 ALA A O 1
ATOM 3318 N N . ASP A 1 460 ? -69.668 31.084 13.840 1.00 44.74 460 ASP A N 1
ATOM 3319 C CA . ASP A 1 460 ? -70.474 31.427 12.667 1.00 43.80 460 ASP A CA 1
ATOM 3320 C C . ASP A 1 460 ? -69.572 31.577 11.425 1.00 45.56 460 ASP A C 1
ATOM 3321 O O . ASP A 1 460 ? -70.053 31.477 10.298 1.00 46.07 460 ASP A O 1
ATOM 3326 N N . ASP A 1 461 ? -68.259 31.794 11.629 1.00 38.75 461 ASP A N 1
ATOM 3327 C CA . ASP A 1 461 ? -67.280 31.880 10.544 1.00 36.92 461 ASP A CA 1
ATOM 3328 C C . ASP A 1 461 ? -66.898 30.484 10.004 1.00 35.34 461 ASP A C 1
ATOM 3329 O O . ASP A 1 461 ? -66.257 30.423 8.959 1.00 34.02 461 ASP A O 1
ATOM 3334 N N . VAL A 1 462 ? -67.273 29.377 10.703 1.00 28.68 462 VAL A N 1
ATOM 3335 C CA . VAL A 1 462 ? -66.905 28.016 10.285 1.00 28.34 462 VAL A CA 1
ATOM 3336 C C . VAL A 1 462 ? -67.343 27.685 8.846 1.00 33.33 462 VAL A C 1
ATOM 3337 O O . VAL A 1 462 ? -66.484 27.222 8.098 1.00 32.39 462 VAL A O 1
ATOM 3341 N N . PRO A 1 463 ? -68.625 27.847 8.429 1.00 31.33 463 PRO A N 1
ATOM 3342 C CA . PRO A 1 463 ? -68.997 27.437 7.067 1.00 30.81 463 PRO A CA 1
ATOM 3343 C C . PRO A 1 463 ? -68.172 28.067 5.955 1.00 32.51 463 PRO A C 1
ATOM 3344 O O . PRO A 1 463 ? -67.864 27.376 5.000 1.00 31.48 463 PRO A O 1
ATOM 3348 N N . GLN A 1 464 ? -67.813 29.356 6.077 1.00 28.55 464 GLN A N 1
ATOM 3349 C CA . GLN A 1 464 ? -66.998 30.010 5.049 1.00 28.18 464 GLN A CA 1
ATOM 3350 C C . GLN A 1 464 ? -65.628 29.338 4.934 1.00 31.77 464 GLN A C 1
ATOM 3351 O O . GLN A 1 464 ? -65.173 29.106 3.818 1.00 31.47 464 GLN A O 1
ATOM 3357 N N . LEU A 1 465 ? -64.989 29.025 6.082 1.00 28.54 465 LEU A N 1
ATOM 3358 C CA . LEU A 1 465 ? -63.672 28.378 6.134 1.00 28.23 465 LEU A CA 1
ATOM 3359 C C . LEU A 1 465 ? -63.721 26.988 5.560 1.00 31.14 465 LEU A C 1
ATOM 3360 O O . LEU A 1 465 ? -62.827 26.620 4.796 1.00 30.10 465 LEU A O 1
ATOM 3365 N N . GLU A 1 466 ? -64.796 26.233 5.860 1.00 27.16 466 GLU A N 1
ATOM 3366 C CA . GLU A 1 466 ? -64.949 24.880 5.328 1.00 27.92 466 GLU A CA 1
ATOM 3367 C C . GLU A 1 466 ? -65.192 24.908 3.813 1.00 30.70 466 GLU A C 1
ATOM 3368 O O . GLU A 1 466 ? -64.730 24.019 3.090 1.00 28.38 466 GLU A O 1
ATOM 3374 N N . ARG A 1 467 ? -65.916 25.932 3.342 1.00 29.12 467 ARG A N 1
ATOM 3375 C CA . ARG A 1 467 ? -66.183 26.134 1.910 1.00 29.15 467 ARG A CA 1
ATOM 3376 C C . ARG A 1 467 ? -64.866 26.428 1.188 1.00 33.41 467 ARG A C 1
ATOM 3377 O O . ARG A 1 467 ? -64.666 25.942 0.076 1.00 33.29 467 ARG A O 1
ATOM 3385 N N . TRP A 1 468 ? -63.960 27.206 1.829 1.00 30.48 468 TRP A N 1
ATOM 3386 C CA . TRP A 1 468 ? -62.648 27.491 1.250 1.00 30.85 468 TRP A CA 1
ATOM 3387 C C . TRP A 1 468 ? -61.801 26.247 1.170 1.00 33.81 468 TRP A C 1
ATOM 3388 O O . TRP A 1 468 ? -61.159 26.042 0.148 1.00 33.42 468 TRP A O 1
ATOM 3399 N N . ASN A 1 469 ? -61.819 25.407 2.232 1.00 29.49 469 ASN A N 1
ATOM 3400 C CA . ASN A 1 469 ? -61.108 24.124 2.286 1.00 28.89 469 ASN A CA 1
ATOM 3401 C C . ASN A 1 469 ? -61.535 23.247 1.119 1.00 30.92 469 ASN A C 1
ATOM 3402 O O . ASN A 1 469 ? -60.684 22.701 0.421 1.00 28.63 469 ASN A O 1
ATOM 3407 N N . LYS A 1 470 ? -62.858 23.096 0.913 1.00 29.23 470 LYS A N 1
ATOM 3408 C CA . LYS A 1 470 ? -63.382 22.275 -0.170 1.00 27.98 470 LYS A CA 1
ATOM 3409 C C . LYS A 1 470 ? -63.027 22.869 -1.547 1.00 30.73 470 LYS A C 1
ATOM 3410 O O . LYS A 1 470 ? -62.696 22.125 -2.466 1.00 30.68 470 LYS A O 1
ATOM 3416 N N . ALA A 1 471 ? -63.083 24.200 -1.675 1.00 28.09 471 ALA A N 1
ATOM 3417 C CA . ALA A 1 471 ? -62.737 24.912 -2.915 1.00 27.27 471 ALA A CA 1
ATOM 3418 C C . ALA A 1 471 ? -61.262 24.669 -3.270 1.00 30.35 471 ALA A C 1
ATOM 3419 O O . ALA A 1 471 ? -60.938 24.547 -4.447 1.00 29.90 471 ALA A O 1
ATOM 3421 N N . VAL A 1 472 ? -60.378 24.601 -2.260 1.00 27.39 472 VAL A N 1
ATOM 3422 C CA . VAL A 1 472 ? -58.944 24.351 -2.492 1.00 26.68 472 VAL A CA 1
ATOM 3423 C C . VAL A 1 472 ? -58.787 22.942 -3.082 1.00 31.02 472 VAL A C 1
ATOM 3424 O O . VAL A 1 472 ? -58.108 22.766 -4.119 1.00 30.37 472 VAL A O 1
ATOM 3428 N N . LEU A 1 473 ? -59.425 21.944 -2.423 1.00 26.42 473 LEU A N 1
ATOM 3429 C CA . LEU A 1 473 ? -59.381 20.533 -2.854 1.00 27.30 473 LEU A CA 1
ATOM 3430 C C . LEU A 1 473 ? -59.961 20.327 -4.255 1.00 31.77 473 LEU A C 1
ATOM 3431 O O . LEU A 1 473 ? -59.371 19.583 -5.042 1.00 29.07 473 LEU A O 1
ATOM 3436 N N . ASP A 1 474 ? -61.091 21.016 -4.566 1.00 30.65 474 ASP A N 1
ATOM 3437 C CA . ASP A 1 474 ? -61.773 20.990 -5.875 1.00 30.44 474 ASP A CA 1
ATOM 3438 C C . ASP A 1 474 ? -60.896 21.604 -6.962 1.00 33.64 474 ASP A C 1
ATOM 3439 O O . ASP A 1 474 ? -60.790 21.043 -8.056 1.00 34.23 474 ASP A O 1
ATOM 3444 N N . PHE A 1 475 ? -60.240 22.730 -6.646 1.00 29.95 475 PHE A N 1
ATOM 3445 C CA . PHE A 1 475 ? -59.298 23.396 -7.557 1.00 27.94 475 PHE A CA 1
ATOM 3446 C C . PHE A 1 475 ? -58.171 22.428 -7.917 1.00 32.08 475 PHE A C 1
ATOM 3447 O O . PHE A 1 475 ? -57.809 22.333 -9.085 1.00 30.86 475 PHE A O 1
ATOM 3455 N N . CYS A 1 476 ? -57.617 21.705 -6.919 1.00 29.53 476 CYS A N 1
ATOM 3456 C CA . CYS A 1 476 ? -56.544 20.742 -7.168 1.00 30.05 476 CYS A CA 1
ATOM 3457 C C . CYS A 1 476 ? -57.028 19.635 -8.098 1.00 33.25 476 CYS A C 1
ATOM 3458 O O . CYS A 1 476 ? -56.315 19.285 -9.040 1.00 31.01 476 CYS A O 1
ATOM 3461 N N . ASP A 1 477 ? -58.246 19.107 -7.846 1.00 30.39 477 ASP A N 1
ATOM 3462 C CA . ASP A 1 477 ? -58.844 18.050 -8.680 1.00 30.98 477 ASP A CA 1
ATOM 3463 C C . ASP A 1 477 ? -59.011 18.508 -10.133 1.00 31.92 477 ASP A C 1
ATOM 3464 O O . ASP A 1 477 ? -58.552 17.817 -11.029 1.00 31.85 477 ASP A O 1
ATOM 3469 N N . ARG A 1 478 ? -59.621 19.686 -10.352 1.00 29.17 478 ARG A N 1
ATOM 3470 C CA . ARG A 1 478 ? -59.857 20.270 -11.681 1.00 29.71 478 ARG A CA 1
ATOM 3471 C C . ARG A 1 478 ? -58.543 20.527 -12.429 1.00 34.07 478 ARG A C 1
ATOM 3472 O O . ARG A 1 478 ? -58.490 20.394 -13.653 1.00 33.24 478 ARG A O 1
ATOM 3480 N N . SER A 1 479 ? -57.506 20.950 -11.697 1.00 29.58 479 SER A N 1
ATOM 3481 C CA . SER A 1 479 ? -56.211 21.333 -12.264 1.00 28.94 479 SER A CA 1
ATOM 3482 C C . SER A 1 479 ? -55.265 20.192 -12.497 1.00 32.87 479 SER A C 1
ATOM 3483 O O . SER A 1 479 ? -54.171 20.428 -13.004 1.00 34.85 479 SER A O 1
ATOM 3486 N N . GLY A 1 480 ? -55.646 18.991 -12.068 1.00 29.07 480 GLY A N 1
ATOM 3487 C CA . GLY A 1 480 ? -54.787 17.815 -12.148 1.00 28.91 480 GLY A CA 1
ATOM 3488 C C . GLY A 1 480 ? -53.616 17.871 -11.172 1.00 32.23 480 GLY A C 1
ATOM 3489 O O . GLY A 1 480 ? -52.622 17.174 -11.368 1.00 31.71 480 GLY A O 1
ATOM 3490 N N . ILE A 1 481 ? -53.718 18.703 -10.103 1.00 29.73 481 ILE A N 1
ATOM 3491 C CA . ILE A 1 481 ? -52.664 18.849 -9.078 1.00 28.74 481 ILE A CA 1
ATOM 3492 C C . ILE A 1 481 ? -52.876 17.745 -8.045 1.00 35.46 481 ILE A C 1
ATOM 3493 O O . ILE A 1 481 ? -53.823 17.805 -7.261 1.00 34.93 481 ILE A O 1
ATOM 3498 N N . GLU A 1 482 ? -51.990 16.759 -8.046 1.00 36.31 482 GLU A N 1
ATOM 3499 C CA . GLU A 1 482 ? -52.107 15.576 -7.204 1.00 39.18 482 GLU A CA 1
ATOM 3500 C C . GLU A 1 482 ? -51.451 15.751 -5.859 1.00 46.10 482 GLU A C 1
ATOM 3501 O O . GLU A 1 482 ? -50.356 15.230 -5.610 1.00 46.38 482 GLU A O 1
ATOM 3507 N N . CYS A 1 483 ? -52.176 16.458 -4.973 1.00 44.43 483 CYS A N 1
ATOM 3508 C CA . CYS A 1 483 ? -51.809 16.728 -3.587 1.00 46.08 483 CYS A CA 1
ATOM 3509 C C . CYS A 1 483 ? -51.988 15.505 -2.725 1.00 46.52 483 CYS A C 1
ATOM 3510 O O . CYS A 1 483 ? -52.733 14.582 -3.075 1.00 48.59 483 CYS A O 1
ATOM 3513 N N . LYS A 1 484 ? -51.347 15.530 -1.563 1.00 35.83 484 LYS A N 1
ATOM 3514 C CA . LYS A 1 484 ? -51.569 14.575 -0.508 1.00 33.88 484 LYS A CA 1
ATOM 3515 C C . LYS A 1 484 ? -51.962 15.443 0.672 1.00 32.81 484 LYS A C 1
ATOM 3516 O O . LYS A 1 484 ? -51.239 16.382 1.012 1.00 30.91 484 LYS A O 1
ATOM 3522 N N . GLN A 1 485 ? -53.046 15.111 1.333 1.00 28.04 485 GLN A N 1
ATOM 3523 C CA . GLN A 1 485 ? -53.354 15.784 2.593 1.00 27.62 485 GLN A CA 1
ATOM 3524 C C . GLN A 1 485 ? -52.336 15.294 3.607 1.00 30.51 485 GLN A C 1
ATOM 3525 O O . GLN A 1 485 ? -51.905 14.137 3.537 1.00 28.80 485 GLN A O 1
ATOM 3531 N N . TYR A 1 486 ? -51.907 16.194 4.501 1.00 28.30 486 TYR A N 1
ATOM 3532 C CA . TYR A 1 486 ? -51.079 15.866 5.664 1.00 27.30 486 TYR A CA 1
ATOM 3533 C C . TYR A 1 486 ? -52.078 15.989 6.816 1.00 31.04 486 TYR A C 1
ATOM 3534 O O . TYR A 1 486 ? -52.998 16.805 6.705 1.00 29.91 486 TYR A O 1
ATOM 3543 N N . LEU A 1 487 ? -51.974 15.146 7.872 1.00 27.54 487 LEU A N 1
ATOM 3544 C CA . LEU A 1 487 ? -52.980 15.087 8.969 1.00 28.45 487 LEU A CA 1
ATOM 3545 C C . LEU A 1 487 ? -54.344 14.851 8.283 1.00 32.42 487 LEU A C 1
ATOM 3546 O O . LEU A 1 487 ? -55.265 15.660 8.424 1.00 32.93 487 LEU A O 1
ATOM 3551 N N . PRO A 1 488 ? -54.426 13.808 7.408 1.00 29.48 488 PRO A N 1
ATOM 3552 C CA . PRO A 1 488 ? -55.614 13.659 6.552 1.00 28.58 488 PRO A CA 1
ATOM 3553 C C . PRO A 1 488 ? -56.901 13.307 7.260 1.00 33.44 488 PRO A C 1
ATOM 3554 O O . PRO A 1 488 ? -56.886 12.733 8.347 1.00 33.78 488 PRO A O 1
ATOM 3558 N N . HIS A 1 489 ? -58.009 13.651 6.631 1.00 30.26 489 HIS A N 1
ATOM 3559 C CA . HIS A 1 489 ? -59.306 13.258 7.137 1.00 32.14 489 HIS A CA 1
ATOM 3560 C C . HIS A 1 489 ? -60.269 12.999 6.010 1.00 35.76 489 HIS A C 1
ATOM 3561 O O . HIS A 1 489 ? -60.503 13.861 5.159 1.00 35.86 489 HIS A O 1
ATOM 3568 N N . TYR A 1 490 ? -60.767 11.774 5.976 1.00 32.46 490 TYR A N 1
ATOM 3569 C CA . TYR A 1 490 ? -61.753 11.300 5.008 1.00 32.46 490 TYR A CA 1
ATOM 3570 C C . TYR A 1 490 ? -62.811 10.526 5.787 1.00 37.99 490 TYR A C 1
ATOM 3571 O O . TYR A 1 490 ? -62.499 9.901 6.811 1.00 36.58 490 TYR A O 1
ATOM 3580 N N . THR A 1 491 ? -64.055 10.612 5.330 1.00 36.77 491 THR A N 1
ATOM 3581 C CA . THR A 1 491 ? -65.181 9.940 5.976 1.00 39.33 491 THR A CA 1
ATOM 3582 C C . THR A 1 491 ? -65.664 8.739 5.155 1.00 47.74 491 THR A C 1
ATOM 3583 O O . THR A 1 491 ? -66.707 8.168 5.467 1.00 49.66 491 THR A O 1
ATOM 3587 N N . SER A 1 492 ? -64.911 8.357 4.116 1.00 43.96 492 SER A N 1
ATOM 3588 C CA . SER A 1 492 ? -65.220 7.190 3.286 1.00 44.28 492 SER A CA 1
ATOM 3589 C C . SER A 1 492 ? -63.927 6.487 2.923 1.00 49.38 492 SER A C 1
ATOM 3590 O O . SER A 1 492 ? -62.890 7.149 2.752 1.00 47.30 492 SER A O 1
ATOM 3593 N N . GLN A 1 493 ? -63.990 5.148 2.781 1.00 47.70 493 GLN A N 1
ATOM 3594 C CA . GLN A 1 493 ? -62.835 4.322 2.415 1.00 47.95 493 GLN A CA 1
ATOM 3595 C C . GLN A 1 493 ? -62.247 4.672 1.059 1.00 50.81 493 GLN A C 1
ATOM 3596 O O . GLN A 1 493 ? -61.059 4.457 0.847 1.00 51.17 493 GLN A O 1
ATOM 3602 N N . ASP A 1 494 ? -63.060 5.236 0.157 1.00 46.54 494 ASP A N 1
ATOM 3603 C CA . ASP A 1 494 ? -62.624 5.686 -1.164 1.00 46.06 494 ASP A CA 1
ATOM 3604 C C . ASP A 1 494 ? -61.547 6.790 -1.025 1.00 45.76 494 ASP A C 1
ATOM 3605 O O . ASP A 1 494 ? -60.519 6.726 -1.702 1.00 44.45 494 ASP A O 1
ATOM 3610 N N . GLY A 1 495 ? -61.789 7.751 -0.121 1.00 38.87 495 GLY A N 1
ATOM 3611 C CA . GLY A 1 495 ? -60.873 8.853 0.168 1.00 37.01 495 GLY A CA 1
ATOM 3612 C C . GLY A 1 495 ? -59.558 8.344 0.718 1.00 36.87 495 GLY A C 1
ATOM 3613 O O . GLY A 1 495 ? -58.491 8.774 0.271 1.00 33.66 495 GLY A O 1
ATOM 3614 N N . TRP A 1 496 ? -59.634 7.391 1.681 1.00 33.09 496 TRP A N 1
ATOM 3615 C CA . TRP A 1 496 ? -58.463 6.744 2.276 1.00 32.40 496 TRP A CA 1
ATOM 3616 C C . TRP A 1 496 ? -57.692 5.874 1.277 1.00 35.08 496 TRP A C 1
ATOM 3617 O O . TRP A 1 496 ? -56.458 5.895 1.295 1.00 32.80 496 TRP A O 1
ATOM 3628 N N . ARG A 1 497 ? -58.397 5.134 0.382 1.00 33.09 497 ARG A N 1
ATOM 3629 C CA . ARG A 1 497 ? -57.729 4.324 -0.664 1.00 33.41 497 ARG A CA 1
ATOM 3630 C C . ARG A 1 497 ? -56.961 5.233 -1.630 1.00 35.07 497 ARG A C 1
ATOM 3631 O O . ARG A 1 497 ? -55.822 4.925 -1.978 1.00 34.50 497 ARG A O 1
ATOM 3639 N N . ARG A 1 498 ? -57.552 6.388 -2.016 1.00 30.95 498 ARG A N 1
ATOM 3640 C CA . ARG A 1 498 ? -56.863 7.354 -2.875 1.00 30.83 498 ARG A CA 1
ATOM 3641 C C . ARG A 1 498 ? -55.656 7.959 -2.120 1.00 32.50 498 ARG A C 1
ATOM 3642 O O . ARG A 1 498 ? -54.575 8.075 -2.700 1.00 30.98 498 ARG A O 1
ATOM 3650 N N . HIS A 1 499 ? -55.833 8.304 -0.819 1.00 28.77 499 HIS A N 1
ATOM 3651 C CA . HIS A 1 499 ? -54.750 8.873 0.000 1.00 27.06 499 HIS A CA 1
ATOM 3652 C C . HIS A 1 499 ? -53.531 7.915 0.100 1.00 30.72 499 HIS A C 1
ATOM 3653 O O . HIS A 1 499 ? -52.393 8.350 -0.092 1.00 29.46 499 HIS A O 1
ATOM 3660 N N . PHE A 1 500 ? -53.771 6.622 0.412 1.00 27.13 500 PHE A N 1
ATOM 3661 C CA . PHE A 1 500 ? -52.663 5.688 0.612 1.00 27.05 500 PHE A CA 1
ATOM 3662 C C . PHE A 1 500 ? -52.091 5.072 -0.686 1.00 30.72 500 PHE A C 1
ATOM 3663 O O . PHE A 1 500 ? -50.960 4.579 -0.660 1.00 30.68 500 PHE A O 1
ATOM 3671 N N . GLY A 1 501 ? -52.835 5.173 -1.782 1.00 28.75 501 GLY A N 1
ATOM 3672 C CA . GLY A 1 501 ? -52.426 4.723 -3.115 1.00 29.83 501 GLY A CA 1
ATOM 3673 C C . GLY A 1 501 ? -51.797 3.343 -3.151 1.00 35.43 501 GLY A C 1
ATOM 3674 O O . GLY A 1 501 ? -52.420 2.360 -2.724 1.00 34.79 501 GLY A O 1
ATOM 3675 N N . ALA A 1 502 ? -50.529 3.272 -3.601 1.00 31.67 502 ALA A N 1
ATOM 3676 C CA . ALA A 1 502 ? -49.762 2.020 -3.718 1.00 32.10 502 ALA A CA 1
ATOM 3677 C C . ALA A 1 502 ? -49.580 1.231 -2.400 1.00 35.11 502 ALA A C 1
ATOM 3678 O O . ALA A 1 502 ? -49.323 0.021 -2.442 1.00 33.99 502 ALA A O 1
ATOM 3680 N N . LYS A 1 503 ? -49.673 1.929 -1.239 1.00 30.02 503 LYS A N 1
ATOM 3681 C CA . LYS A 1 503 ? -49.476 1.359 0.087 1.00 29.12 503 LYS A CA 1
ATOM 3682 C C . LYS A 1 503 ? -50.746 0.779 0.684 1.00 32.57 503 LYS A C 1
ATOM 3683 O O . LYS A 1 503 ? -50.665 0.120 1.718 1.00 31.24 503 LYS A O 1
ATOM 3689 N N . TRP A 1 504 ? -51.905 1.068 0.087 1.00 30.75 504 TRP A N 1
ATOM 3690 C CA . TRP A 1 504 ? -53.189 0.651 0.637 1.00 32.19 504 TRP A CA 1
ATOM 3691 C C . TRP A 1 504 ? -53.305 -0.860 0.948 1.00 35.85 504 TRP A C 1
ATOM 3692 O O . TRP A 1 504 ? -53.735 -1.195 2.048 1.00 33.62 504 TRP A O 1
ATOM 3703 N N . SER A 1 505 ? -52.949 -1.749 -0.007 1.00 32.84 505 SER A N 1
ATOM 3704 C CA . SER A 1 505 ? -53.046 -3.216 0.178 1.00 33.25 505 SER A CA 1
ATOM 3705 C C . SER A 1 505 ? -52.219 -3.714 1.368 1.00 34.65 505 SER A C 1
ATOM 3706 O O . SER A 1 505 ? -52.701 -4.526 2.147 1.00 34.16 505 SER A O 1
ATOM 3709 N N . ARG A 1 506 ? -50.991 -3.216 1.510 1.00 30.35 506 ARG A N 1
ATOM 3710 C CA . ARG A 1 506 ? -50.117 -3.573 2.633 1.00 30.67 506 ARG A CA 1
ATOM 3711 C C . ARG A 1 506 ? -50.709 -3.029 3.966 1.00 34.75 506 ARG A C 1
ATOM 3712 O O . ARG A 1 506 ? -50.720 -3.748 4.963 1.00 34.11 506 ARG A O 1
ATOM 3720 N N . ILE A 1 507 ? -51.237 -1.787 3.962 1.00 31.26 507 ILE A N 1
ATOM 3721 C CA . ILE A 1 507 ? -51.880 -1.169 5.137 1.00 30.85 507 ILE A CA 1
ATOM 3722 C C . ILE A 1 507 ? -53.078 -1.996 5.608 1.00 32.98 507 ILE A C 1
ATOM 3723 O O . ILE A 1 507 ? -53.160 -2.288 6.793 1.00 31.22 507 ILE A O 1
ATOM 3728 N N . ALA A 1 508 ? -53.954 -2.421 4.681 1.00 30.49 508 ALA A N 1
ATOM 3729 C CA . ALA A 1 508 ? -55.128 -3.256 4.993 1.00 31.00 508 ALA A CA 1
ATOM 3730 C C . ALA A 1 508 ? -54.723 -4.633 5.558 1.00 35.89 508 ALA A C 1
ATOM 3731 O O . ALA A 1 508 ? -55.379 -5.132 6.476 1.00 36.00 508 ALA A O 1
ATOM 3733 N N . GLU A 1 509 ? -53.612 -5.201 5.064 1.00 32.33 509 GLU A N 1
ATOM 3734 C CA . GLU A 1 509 ? -53.072 -6.484 5.524 1.00 32.84 509 GLU A CA 1
ATOM 3735 C C . GLU A 1 509 ? -52.512 -6.338 6.968 1.00 35.12 509 GLU A C 1
ATOM 3736 O O . GLU A 1 509 ? -52.790 -7.171 7.833 1.00 32.25 509 GLU A O 1
ATOM 3742 N N . LEU A 1 510 ? -51.724 -5.271 7.217 1.00 31.86 510 LEU A N 1
ATOM 3743 C CA . LEU A 1 510 ? -51.144 -4.997 8.540 1.00 31.54 510 LEU A CA 1
ATOM 3744 C C . LEU A 1 510 ? -52.233 -4.673 9.572 1.00 32.22 510 LEU A C 1
ATOM 3745 O O . LEU A 1 510 ? -52.109 -5.061 10.731 1.00 31.82 510 LEU A O 1
ATOM 3750 N N . LYS A 1 511 ? -53.312 -4.008 9.133 1.00 29.01 511 LYS A N 1
ATOM 3751 C CA . LYS A 1 511 ? -54.463 -3.702 9.968 1.00 28.65 511 LYS A CA 1
ATOM 3752 C C . LYS A 1 511 ? -55.118 -5.016 10.446 1.00 33.50 511 LYS A C 1
ATOM 3753 O O . LYS A 1 511 ? -55.376 -5.163 11.630 1.00 31.67 511 LYS A O 1
ATOM 3759 N N . ALA A 1 512 ? -55.400 -5.950 9.516 1.00 32.92 512 ALA A N 1
ATOM 3760 C CA . ALA A 1 512 ? -56.045 -7.243 9.834 1.00 32.74 512 ALA A CA 1
ATOM 3761 C C . ALA A 1 512 ? -55.194 -8.052 10.832 1.00 36.04 512 ALA A C 1
ATOM 3762 O O . ALA A 1 512 ? -55.734 -8.707 11.717 1.00 35.39 512 ALA A O 1
ATOM 3764 N N . ARG A 1 513 ? -53.865 -7.933 10.737 1.00 33.17 513 ARG A N 1
ATOM 3765 C CA . ARG A 1 513 ? -52.951 -8.593 11.653 1.00 32.77 513 ARG A CA 1
ATOM 3766 C C . ARG A 1 513 ? -52.898 -7.910 13.028 1.00 36.28 513 ARG A C 1
ATOM 3767 O O . ARG A 1 513 ? -52.970 -8.595 14.056 1.00 35.18 513 ARG A O 1
ATOM 3775 N N . TYR A 1 514 ? -52.664 -6.576 13.053 1.00 32.06 514 TYR A N 1
ATOM 3776 C CA . TYR A 1 514 ? -52.411 -5.873 14.314 1.00 30.93 514 TYR A CA 1
ATOM 3777 C C . TYR A 1 514 ? -53.658 -5.341 15.051 1.00 34.22 514 TYR A C 1
ATOM 3778 O O . TYR A 1 514 ? -53.605 -5.199 16.267 1.00 34.37 514 TYR A O 1
ATOM 3787 N N . ASP A 1 515 ? -54.749 -5.048 14.349 1.00 30.84 515 ASP A N 1
ATOM 3788 C CA . ASP A 1 515 ? -55.994 -4.614 14.996 1.00 30.03 515 ASP A CA 1
ATOM 3789 C C . ASP A 1 515 ? -57.147 -5.331 14.256 1.00 35.12 515 ASP A C 1
ATOM 3790 O O . ASP A 1 515 ? -57.910 -4.684 13.528 1.00 35.11 515 ASP A O 1
ATOM 3795 N N . PRO A 1 516 ? -57.234 -6.692 14.365 1.00 33.08 516 PRO A N 1
ATOM 3796 C CA . PRO A 1 516 ? -58.260 -7.443 13.598 1.00 33.07 516 PRO A CA 1
ATOM 3797 C C . PRO A 1 516 ? -59.698 -7.034 13.858 1.00 38.27 516 PRO A C 1
ATOM 3798 O O . PRO A 1 516 ? -60.532 -7.174 12.967 1.00 39.02 516 PRO A O 1
ATOM 3802 N N . ARG A 1 517 ? -59.991 -6.527 15.063 1.00 34.39 517 ARG A N 1
ATOM 3803 C CA . ARG A 1 517 ? -61.351 -6.120 15.396 1.00 34.93 517 ARG A CA 1
ATOM 3804 C C . ARG A 1 517 ? -61.613 -4.624 15.118 1.00 39.27 517 ARG A C 1
ATOM 3805 O O . ARG A 1 517 ? -62.714 -4.158 15.387 1.00 38.00 517 ARG A O 1
ATOM 3813 N N . ALA A 1 518 ? -60.620 -3.880 14.522 1.00 36.38 518 ALA A N 1
ATOM 3814 C CA . ALA A 1 518 ? -60.723 -2.436 14.221 1.00 35.91 518 ALA A CA 1
ATOM 3815 C C . ALA A 1 518 ? -61.201 -1.604 15.438 1.00 38.02 518 ALA A C 1
ATOM 3816 O O . ALA A 1 518 ? -62.111 -0.776 15.329 1.00 37.79 518 ALA A O 1
ATOM 3818 N N . LEU A 1 519 ? -60.573 -1.845 16.599 1.00 34.30 519 LEU A N 1
ATOM 3819 C CA . LEU A 1 519 ? -60.881 -1.160 17.851 1.00 34.22 519 LEU A CA 1
ATOM 3820 C C . LEU A 1 519 ? -60.200 0.188 17.967 1.00 35.24 519 LEU A C 1
ATOM 3821 O O . LEU A 1 519 ? -60.757 1.086 18.594 1.00 33.39 519 LEU A O 1
ATOM 3826 N N . LEU A 1 520 ? -58.949 0.297 17.467 1.00 30.69 520 LEU A N 1
ATOM 3827 C CA . LEU A 1 520 ? -58.084 1.460 17.704 1.00 30.41 520 LEU A CA 1
ATOM 3828 C C . LEU A 1 520 ? -58.370 2.698 16.884 1.00 34.47 520 LEU A C 1
ATOM 3829 O O . LEU A 1 520 ? -58.579 2.622 15.676 1.00 33.80 520 LEU A O 1
ATOM 3834 N N . SER A 1 521 ? -58.293 3.868 17.570 1.00 32.69 521 SER A N 1
ATOM 3835 C CA . SER A 1 521 ? -58.529 5.221 17.026 1.00 31.55 521 SER A CA 1
ATOM 3836 C C . SER A 1 521 ? -59.595 5.217 15.927 1.00 36.02 521 SER A C 1
ATOM 3837 O O . SER A 1 521 ? -59.281 5.555 14.778 1.00 35.56 521 SER A O 1
ATOM 3840 N N . PRO A 1 522 ? -60.852 4.780 16.218 1.00 34.00 522 PRO A N 1
ATOM 3841 C CA . PRO A 1 522 ? -61.869 4.726 15.150 1.00 33.49 522 PRO A CA 1
ATOM 3842 C C . PRO A 1 522 ? -62.275 6.082 14.564 1.00 36.11 522 PRO A C 1
ATOM 3843 O O . PRO A 1 522 ? -62.856 6.111 13.483 1.00 35.41 522 PRO A O 1
ATOM 3847 N N . GLY A 1 523 ? -61.946 7.176 15.252 1.00 31.59 523 GLY A N 1
ATOM 3848 C CA . GLY A 1 523 ? -62.240 8.527 14.781 1.00 31.24 523 GLY A CA 1
ATOM 3849 C C . GLY A 1 523 ? -61.473 8.912 13.521 1.00 34.53 523 GLY A C 1
ATOM 3850 O O . GLY A 1 523 ? -61.802 9.913 12.880 1.00 33.72 523 GLY A O 1
ATOM 3851 N N . GLN A 1 524 ? -60.443 8.118 13.150 1.00 30.54 524 GLN A N 1
ATOM 3852 C CA . GLN A 1 524 ? -59.688 8.291 11.898 1.00 29.38 524 GLN A CA 1
ATOM 3853 C C . GLN A 1 524 ? -60.585 7.910 10.682 1.00 33.48 524 GLN A C 1
ATOM 3854 O O . GLN A 1 524 ? -60.370 8.409 9.577 1.00 32.28 524 GLN A O 1
ATOM 3860 N N . ARG A 1 525 ? -61.609 7.045 10.902 1.00 31.58 525 ARG A N 1
ATOM 3861 C CA . ARG A 1 525 ? -62.616 6.606 9.916 1.00 32.15 525 ARG A CA 1
ATOM 3862 C C . ARG A 1 525 ? -62.004 5.872 8.709 1.00 36.70 525 ARG A C 1
ATOM 3863 O O . ARG A 1 525 ? -62.516 5.961 7.595 1.00 36.26 525 ARG A O 1
ATOM 3871 N N . ILE A 1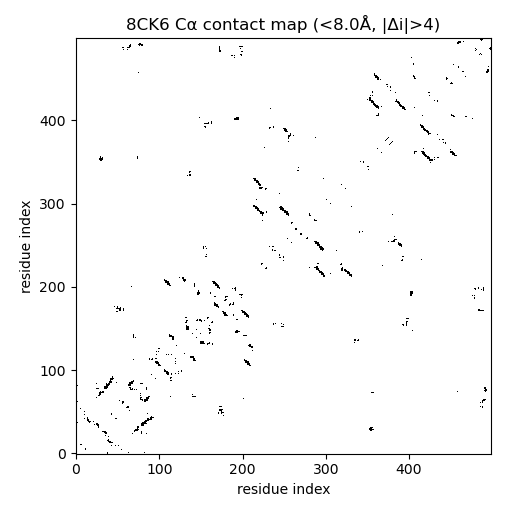 526 ? -60.905 5.146 8.936 1.00 32.52 526 ILE A N 1
ATOM 3872 C CA . ILE A 1 526 ? -60.254 4.428 7.848 1.00 32.31 526 ILE A CA 1
ATOM 3873 C C . ILE A 1 526 ? -60.871 3.037 7.707 1.00 37.46 526 ILE A C 1
ATOM 3874 O O . ILE A 1 526 ? -61.119 2.589 6.588 1.00 37.33 526 ILE A O 1
ATOM 3879 N N . PHE A 1 527 ? -61.093 2.345 8.831 1.00 34.52 527 PHE A N 1
ATOM 3880 C CA . PHE A 1 527 ? -61.586 0.976 8.773 1.00 35.35 527 PHE A CA 1
ATOM 3881 C C . PHE A 1 527 ? -62.935 0.728 9.444 1.00 43.83 527 PHE A C 1
ATOM 3882 O O . PHE A 1 527 ? -63.063 0.985 10.644 1.00 42.54 527 PHE A O 1
ATOM 3890 N N . PRO A 1 528 ? -63.934 0.169 8.710 1.00 45.45 528 PRO A N 1
ATOM 3891 C CA . PRO A 1 528 ? -65.210 -0.191 9.368 1.00 46.49 528 PRO A CA 1
ATOM 3892 C C . PRO A 1 528 ? -65.005 -1.389 10.306 1.00 54.01 528 PRO A C 1
ATOM 3893 O O . PRO A 1 528 ? -64.141 -2.238 10.033 1.00 53.81 528 PRO A O 1
ATOM 3897 N N . VAL A 1 529 ? -65.767 -1.448 11.411 1.00 54.09 529 VAL A N 1
ATOM 3898 C CA . VAL A 1 529 ? -65.657 -2.532 12.406 1.00 56.24 529 VAL A CA 1
ATOM 3899 C C . VAL A 1 529 ? -66.179 -3.882 11.851 1.00 62.94 529 VAL A C 1
ATOM 3900 O O . VAL A 1 529 ? -67.329 -3.949 11.397 1.00 62.97 529 VAL A O 1
ATOM 3904 N N . PRO A 1 530 ? -65.348 -4.957 11.861 1.00 60.78 530 PRO A N 1
ATOM 3905 C CA . PRO A 1 530 ? -65.814 -6.252 11.335 1.00 66.14 530 PRO A CA 1
ATOM 3906 C C . PRO A 1 530 ? -66.552 -7.088 12.382 1.00 107.65 530 PRO A C 1
ATOM 3907 O O . PRO A 1 530 ? -67.405 -6.581 13.110 1.00 74.15 530 PRO A O 1
#

Secondary structure (DSSP, 8-state):
---GGGGGSGGGGGEE-SHHHHHTTS--TTSS-----SEEE--SSHHHHHHHHHHHHHSSS---EEEESS---SSSTT--TTSEEEEGGGGGSS--EEEE--TTS--EEEEETT-BHHHHHHHHHTTTEEES---S-SSSBHHHHHTT----TTHHHH--GGGGEEEEEEE-TTS-EEEEESSSSHHHHHHHTT-TTTT-EEEEEEEEEEEPPSEEEEEEEEES-HHHHHHHHHHHHS-TTSSS--SEEEEEEE-HHHHHTS-S--SS--HHHHHHHHHHTTBTB---EEEEEEEEEESS--HHHHHHHHHHHHTT--SPTT-EEEEEEEHHHHHTHHHHHHHHHHHTT-SSS----EEEEEEGGGHHHHHHHIIIIISTT---EEEEEEEEEEGGGS-TTSS------TT--SEEEEEEEEEE-SSGGGHHHHHHHHHHHHHHHHHTT---EEES---SSHHHHHHHHGGGHHHHHHHHHHH-TT--B-GGG--S---

Radius of gyration: 22.82 Å; Cα contacts (8 Å, |Δi|>4): 1080; chains: 1; bounding box: 54×61×52 Å

B-factor: mean 37.46, std 12.65, range [19.91, 118.33]

Foldseek 3Di:
DDDPCVCVDPQVVQKAQDPVQQQVQQAALQRPGGAGARIEGQDLALLSVLVQLQCLLPDPHRAFEFEDARRHARQCLQHGHRHYRYPLCSPVVDDFKDWDDDPPDFTKIKGFQNDFQLVNQVVVVVVQKHFQAAALARSTGNLRCQLFFAHFFQCQPQNTQLLFWAWWFWLFSNSDTDIDGCVRPVLLSQCSRNVSFLGGGTGITIGGMDRHFWKKKKKKFKAQDPVQLQVLLCVQSPPNVDPQHFSGKWKFKAALCQLVVHDCAAPQGHNVLSVVVNCVCQVPHHTIIMIIMTMHTHHPDDPVRVVVSNCVNVVPGDGDPPNMGIDMGTSSCNSNVVVVRLVVCVVVVNRSFRWPKWKKKFAPVCPVVLCCCQRVPVPNPPHFADIKMKHKHFQVSYDLSHQHDHDDDPVPDGIIMMIMDRTGDSDNVCVVVVVVSNVSSVVSCVVVVTGMAIRSDADQDLVNVCSNRPPCVVSSVVSSCVRNVQSNYSCSSNNDDGD